Protein AF-0000000074523834 (afdb_homodimer)

Sequence (384 aa):
MFIRIFSGLKLVELFLKDETKKVFATCRNPENATKLNELLEKYPSRLDIDMIDVSKEETIKNYVEKRRDSVKFKVLINNAGTYSLDRFENLQNATKEGMLSVYETNCIGPMLMMQHLYNNQCFENDAIIANISSGMASINRTNRPRKRVSYCTSKAALNMLTKMISIELEGVYCFCIHPGWYYSVILILFNSMFIRIFSGLKLVELFLKDETKKVFATCRNPENATKLNELLEKYPSRLDIDMIDVSKEETIKNYVEKRRDSVKFKVLINNAGTYSLDRFENLQNATKEGMLSVYETNCIGPMLMMQHLYNNQCFENDAIIANISSGMASINRTNRPRKRVSYCTSKAALNMLTKMISIELEGVYCFCIHPGWYYSVILILFNS

pLDDT: mean 79.23, std 18.5, range [31.27, 96.12]

InterPro domains:
  IPR002347 Short-chain dehydrogenase/reductase SDR [PF00106] (8-181)
  IPR002347 Short-chain dehydrogenase/reductase SDR [PR00080] (71-82)
  IPR002347 Short-chain dehydrogenase/reductase SDR [PR00080] (127-135)
  IPR002347 Short-chain dehydrogenase/reductase SDR [PR00080] (151-170)
  IPR020904 Short-chain dehydrogenase/reductase, conserved site [PS00061] (138-166)
  IPR036291 NAD(P)-binding domain superfamily [SSF51735] (8-181)
  IPR051468 Fungal Secondary Metabolite SDRs [PTHR43544] (8-181)

Organism: Naegleria gruberi (NCBI:txid5762)

Secondary structure (DSSP, 8-state):
-B-B-SS-HHHHHHHHTSTT--EEEEES-GGG-HHHHHHHHHSTTTEEEEE--TT-HHHHHHHHHHHTTT--EEEEEE------S-TT--TTT--HHHHHHHHIIIIIHHHHHHHHHHHTT-EEEEEEEEEE---TTTTSS-S-----HHHHHHHHHHHHHHHHHHHH-TTEEEEEE-GGGHHHHHHHHHH-/-B-B-SS-HHHHHHHHTSTT--EEEEES-GGG-HHHHHHHHHSTTTEEEEE--TT-HHHHHHHHHHHTTT--EEEEEE------S-TT--TTT--HHHHHHHHIIIIIHHHHHHHHHHHTT-EEEEEEEEEE---TTTTSS-S-----HHHHHHHHHHHHHHHHHHHH-TTEEEEEE-GGGHHHHHHHHHH-

Structure (mmCIF, N/CA/C/O backbone):
data_AF-0000000074523834-model_v1
#
loop_
_entity.id
_entity.type
_entity.pdbx_description
1 polymer 'Predicted protein'
#
loop_
_atom_site.group_PDB
_atom_site.id
_atom_site.type_symbol
_atom_site.label_atom_id
_atom_site.label_alt_id
_atom_site.label_comp_id
_atom_site.label_asym_id
_atom_site.label_entity_id
_atom_site.label_seq_id
_atom_site.pdbx_PDB_ins_code
_atom_site.Cartn_x
_atom_site.Cartn_y
_atom_site.Cartn_z
_atom_site.occupancy
_atom_site.B_iso_or_equiv
_atom_site.auth_seq_id
_atom_site.auth_comp_id
_atom_site.auth_asym_id
_atom_site.auth_atom_id
_atom_site.pdbx_PDB_model_num
ATOM 1 N N . MET A 1 1 ? 0.202 25.188 15.086 1 39.22 1 MET A N 1
ATOM 2 C CA . MET A 1 1 ? -0.234 23.797 14.992 1 39.22 1 MET A CA 1
ATOM 3 C C . MET A 1 1 ? -0.935 23.531 13.664 1 39.22 1 MET A C 1
ATOM 5 O O . MET A 1 1 ? -1.738 24.359 13.203 1 39.22 1 MET A O 1
ATOM 9 N N . PHE A 1 2 ? -0.273 22.859 12.609 1 45.31 2 PHE A N 1
ATOM 10 C CA . PHE A 1 2 ? -0.891 22.594 11.32 1 45.31 2 PHE A CA 1
ATOM 11 C C . PHE A 1 2 ? -1.694 21.297 11.359 1 45.31 2 PHE A C 1
ATOM 13 O O . PHE A 1 2 ? -1.222 20.281 11.883 1 45.31 2 PHE A O 1
ATOM 20 N N . ILE A 1 3 ? -3.094 21.422 11.414 1 47.97 3 ILE A N 1
ATOM 21 C CA . ILE A 1 3 ? -3.939 20.234 11.32 1 47.97 3 ILE A CA 1
ATOM 22 C C . ILE A 1 3 ? -4.438 20.062 9.891 1 47.97 3 ILE A C 1
ATOM 24 O O . ILE A 1 3 ? -4.941 21 9.281 1 47.97 3 ILE A O 1
ATOM 28 N N . ARG A 1 4 ? -3.855 19.172 9.047 1 46 4 ARG A N 1
ATOM 29 C CA . ARG A 1 4 ? -4.496 18.812 7.785 1 46 4 ARG A CA 1
ATOM 30 C C . ARG A 1 4 ? -5.734 17.953 8.016 1 46 4 ARG A C 1
ATOM 32 O O . ARG A 1 4 ? -5.645 16.875 8.586 1 46 4 ARG A O 1
ATOM 39 N N . ILE A 1 5 ? -7.062 18.5 8.094 1 46.56 5 ILE A N 1
ATOM 40 C CA . ILE A 1 5 ? -8.219 17.688 8.438 1 46.56 5 ILE A CA 1
ATOM 41 C C . ILE A 1 5 ? -9.094 17.469 7.207 1 46.56 5 ILE A C 1
ATOM 43 O O . ILE A 1 5 ? -9.531 18.438 6.578 1 46.56 5 ILE A O 1
ATOM 47 N N . PHE A 1 6 ? -9 16.438 6.41 1 47.09 6 PHE A N 1
ATOM 48 C CA . PHE A 1 6 ? -10.102 16.219 5.484 1 47.09 6 PHE A CA 1
ATOM 49 C C . PHE A 1 6 ? -11.438 16.219 6.223 1 47.09 6 PHE A C 1
ATOM 51 O O . PHE A 1 6 ? -12.375 16.906 5.82 1 47.09 6 PHE A O 1
ATOM 58 N N . SER A 1 7 ? -11.812 15.195 7.074 1 50.97 7 SER A N 1
ATOM 59 C CA . SER A 1 7 ? -13.094 15.031 7.754 1 50.97 7 SER A CA 1
ATOM 60 C C . SER A 1 7 ? -12.977 15.359 9.242 1 50.97 7 SER A C 1
ATOM 62 O O . SER A 1 7 ? -13.781 14.906 10.047 1 50.97 7 SER A O 1
ATOM 64 N N . GLY A 1 8 ? -12.234 16.328 9.469 1 64.94 8 GLY A N 1
ATOM 65 C CA . GLY A 1 8 ? -11.859 16.469 10.867 1 64.94 8 GLY A CA 1
ATOM 66 C C . GLY A 1 8 ? -12.438 17.703 11.523 1 64.94 8 GLY A C 1
ATOM 67 O O . GLY A 1 8 ? -11.781 18.328 12.367 1 64.94 8 GLY A O 1
ATOM 68 N N . LEU A 1 9 ? -13.711 18 11.148 1 73.31 9 LEU A N 1
ATOM 69 C CA . LEU A 1 9 ? -14.328 19.203 11.695 1 73.31 9 LEU A CA 1
ATOM 70 C C . LEU A 1 9 ? -14.266 19.203 13.219 1 73.31 9 LEU A C 1
ATOM 72 O O . LEU A 1 9 ? -13.961 20.234 13.828 1 73.31 9 LEU A O 1
ATOM 76 N N . LYS A 1 10 ? -14.469 18.078 13.75 1 73.88 10 LYS A N 1
ATOM 77 C CA . LYS A 1 10 ? -14.484 17.969 15.203 1 73.88 10 LYS A CA 1
ATOM 78 C C . LYS A 1 10 ? -13.102 18.266 15.789 1 73.88 10 LYS A C 1
ATOM 80 O O . LYS A 1 10 ? -12.992 18.906 16.844 1 73.88 10 LYS A O 1
ATOM 85 N N . LEU A 1 11 ? -12.148 17.938 15.148 1 76.69 11 LEU A N 1
ATOM 86 C CA . LEU A 1 11 ? -10.797 18.188 15.625 1 76.69 11 LEU A CA 1
ATOM 87 C C . LEU A 1 11 ? -10.461 19.672 15.531 1 76.69 11 LEU A C 1
ATOM 89 O O . LEU A 1 11 ? -9.82 20.219 16.438 1 76.69 11 LEU A O 1
ATOM 93 N N . VAL A 1 12 ? -10.938 20.25 14.477 1 83.88 12 VAL A N 1
ATOM 94 C CA . VAL A 1 12 ? -10.688 21.672 14.297 1 83.88 12 VAL A CA 1
ATOM 95 C C . VAL A 1 12 ? -11.328 22.469 15.438 1 83.88 12 VAL A C 1
ATOM 97 O O . VAL A 1 12 ? -10.688 23.328 16.047 1 83.88 12 VAL A O 1
ATOM 100 N N . GLU A 1 13 ? -12.539 22.031 15.68 1 82.44 13 GLU A N 1
ATOM 101 C CA . GLU A 1 13 ? -13.266 22.703 16.75 1 82.44 13 GLU A CA 1
ATOM 102 C C . GLU A 1 13 ? -12.562 22.531 18.094 1 82.44 13 GLU A C 1
ATOM 104 O O . GLU A 1 13 ? -12.453 23.484 18.859 1 82.44 13 GLU A O 1
ATOM 109 N N . LEU A 1 14 ? -12.148 21.438 18.312 1 78.06 14 LEU A N 1
ATOM 110 C CA . LEU A 1 14 ? -11.5 21.109 19.578 1 78.06 14 LEU A CA 1
ATOM 111 C C . LEU A 1 14 ? -10.219 21.922 19.766 1 78.06 14 LEU A C 1
ATOM 113 O O . LEU A 1 14 ? -9.961 22.453 20.844 1 78.06 14 LEU A O 1
ATOM 117 N N . PHE A 1 15 ? -9.469 22.078 18.766 1 81.75 15 PHE A N 1
ATOM 118 C CA . PHE A 1 15 ? -8.203 22.797 18.859 1 81.75 15 PHE A CA 1
ATOM 119 C C . PHE A 1 15 ? -8.438 24.297 19 1 81.75 15 PHE A C 1
ATOM 121 O O . PHE A 1 15 ? -7.668 24.984 19.672 1 81.75 15 PHE A O 1
ATOM 128 N N . LEU A 1 16 ? -9.477 24.719 18.422 1 86.88 16 LEU A N 1
ATOM 129 C CA . LEU A 1 16 ? -9.742 26.156 18.438 1 86.88 16 LEU A CA 1
ATOM 130 C C . LEU A 1 16 ? -10.266 26.578 19.812 1 86.88 16 LEU A C 1
ATOM 132 O O . LEU A 1 16 ? -10.289 27.781 20.125 1 86.88 16 LEU A O 1
ATOM 136 N N . LYS A 1 17 ? -10.672 25.609 20.562 1 82.94 17 LYS A N 1
ATOM 137 C CA . LYS A 1 17 ? -11.086 25.938 21.938 1 82.94 17 LYS A CA 1
ATOM 138 C C . LYS A 1 17 ? -9.914 26.453 22.75 1 82.94 17 LYS A C 1
ATOM 140 O O . LYS A 1 17 ? -10.102 27.219 23.703 1 82.94 17 LYS A O 1
ATOM 145 N N . ASP A 1 18 ? -8.758 26.078 22.406 1 80.38 18 ASP A N 1
ATOM 146 C CA . ASP A 1 18 ? -7.539 26.609 23.016 1 80.38 18 ASP A CA 1
ATOM 147 C C . ASP A 1 18 ? -7.082 27.891 22.328 1 80.38 18 ASP A C 1
ATOM 149 O O . ASP A 1 18 ? -6.672 27.859 21.156 1 80.38 18 ASP A O 1
ATOM 153 N N . GLU A 1 19 ? -7.035 28.969 23.047 1 86.19 19 GLU A N 1
ATOM 154 C CA . GLU A 1 19 ? -6.82 30.297 22.484 1 86.19 19 GLU A CA 1
ATOM 155 C C . GLU A 1 19 ? -5.375 30.469 22.016 1 86.19 19 GLU A C 1
ATOM 157 O O . GLU A 1 19 ? -5.062 31.406 21.281 1 86.19 19 GLU A O 1
ATOM 162 N N . THR A 1 20 ? -4.543 29.609 22.438 1 84.69 20 THR A N 1
ATOM 163 C CA . THR A 1 20 ? -3.137 29.75 22.078 1 84.69 20 THR A CA 1
ATOM 164 C C . THR A 1 20 ? -2.832 29.031 20.766 1 84.69 20 THR A C 1
ATOM 166 O O . THR A 1 20 ? -1.719 29.125 20.25 1 84.69 20 THR A O 1
ATOM 169 N N . LYS A 1 21 ? -3.855 28.438 20.219 1 82.69 21 LYS A N 1
ATOM 170 C CA . LYS A 1 21 ? -3.604 27.594 19.047 1 82.69 21 LYS A CA 1
ATOM 171 C C . LYS A 1 21 ? -4.133 28.25 17.766 1 82.69 21 LYS A C 1
ATOM 173 O O . LYS A 1 21 ? -5.191 28.891 17.781 1 82.69 21 LYS A O 1
ATOM 178 N N . LYS A 1 22 ? -3.338 28.094 16.734 1 88.06 22 LYS A N 1
ATOM 179 C CA . LYS A 1 22 ? -3.777 28.422 15.391 1 88.06 22 LYS A CA 1
ATOM 180 C C . LYS A 1 22 ? -3.912 27.156 14.531 1 88.06 22 LYS A C 1
ATOM 182 O O . LYS A 1 22 ? -3.047 26.281 14.562 1 88.06 22 LYS A O 1
ATOM 187 N N . VAL A 1 23 ? -5.023 27.062 13.797 1 89.38 23 VAL A N 1
ATOM 188 C CA . VAL A 1 23 ? -5.316 25.844 13.039 1 89.38 23 VAL A CA 1
ATOM 189 C C . VAL A 1 23 ? -5.262 26.156 11.539 1 89.38 23 VAL A C 1
ATOM 191 O O . VAL A 1 23 ? -5.836 27.141 11.078 1 89.38 23 VAL A O 1
ATOM 194 N N . PHE A 1 24 ? -4.445 25.375 10.891 1 89.75 24 PHE A N 1
ATOM 195 C CA . PHE A 1 24 ? -4.426 25.375 9.438 1 89.75 24 PHE A CA 1
ATOM 196 C C . PHE A 1 24 ? -5.121 24.141 8.875 1 89.75 24 PHE A C 1
ATOM 198 O O . PHE A 1 24 ? -4.551 23.062 8.867 1 89.75 24 PHE A O 1
ATOM 205 N N . ALA A 1 25 ? -6.352 24.344 8.367 1 88.25 25 ALA A N 1
ATOM 206 C CA . ALA A 1 25 ? -7.148 23.234 7.84 1 88.25 25 ALA A CA 1
ATOM 207 C C . ALA A 1 25 ? -7.062 23.188 6.316 1 88.25 25 ALA A C 1
ATOM 209 O O . ALA A 1 25 ? -6.973 24.219 5.652 1 88.25 25 ALA A O 1
ATOM 210 N N . THR A 1 26 ? -7.055 21.953 5.812 1 88.06 26 THR A N 1
ATOM 211 C CA . THR A 1 26 ? -7.051 21.781 4.367 1 88.06 26 THR A CA 1
ATOM 212 C C . THR A 1 26 ? -8.164 20.828 3.936 1 88.06 26 THR A C 1
ATOM 214 O O . THR A 1 26 ? -8.523 19.906 4.68 1 88.06 26 THR A O 1
ATOM 217 N N . CYS A 1 27 ? -8.766 21.109 2.799 1 84.56 27 CYS A N 1
ATOM 218 C CA . CYS A 1 27 ? -9.75 20.219 2.197 1 84.56 27 CYS A CA 1
ATOM 219 C C . CYS A 1 27 ? -9.789 20.391 0.683 1 84.56 27 CYS A C 1
ATOM 221 O O . CYS A 1 27 ? -9.219 21.344 0.148 1 84.56 27 CYS A O 1
ATOM 223 N N . ARG A 1 28 ? -10.422 19.484 0.101 1 83.44 28 ARG A N 1
ATOM 224 C CA . ARG A 1 28 ? -10.438 19.469 -1.358 1 83.44 28 ARG A CA 1
ATOM 225 C C . ARG A 1 28 ? -11.328 20.578 -1.909 1 83.44 28 ARG A C 1
ATOM 227 O O . ARG A 1 28 ? -11.055 21.125 -2.982 1 83.44 28 ARG A O 1
ATOM 234 N N . ASN A 1 29 ? -12.391 20.781 -1.149 1 85 29 ASN A N 1
ATOM 235 C CA . ASN A 1 29 ? -13.352 21.781 -1.597 1 85 29 ASN A CA 1
ATOM 236 C C . ASN A 1 29 ? -13.75 22.719 -0.465 1 85 29 ASN A C 1
ATOM 238 O O . ASN A 1 29 ? -14.828 22.594 0.113 1 85 29 ASN A O 1
ATOM 242 N N . PRO A 1 30 ? -12.93 23.719 -0.336 1 87.06 30 PRO A N 1
ATOM 243 C CA . PRO A 1 30 ? -13.211 24.656 0.764 1 87.06 30 PRO A CA 1
ATOM 244 C C . PRO A 1 30 ? -14.539 25.391 0.586 1 87.06 30 PRO A C 1
ATOM 246 O O . PRO A 1 30 ? -15.234 25.656 1.568 1 87.06 30 PRO A O 1
ATOM 249 N N . GLU A 1 31 ? -14.859 25.625 -0.602 1 87.75 31 GLU A N 1
ATOM 250 C CA . GLU A 1 31 ? -16.078 26.391 -0.869 1 87.75 31 GLU A CA 1
ATOM 251 C C . GLU A 1 31 ? -17.312 25.641 -0.398 1 87.75 31 GLU A C 1
ATOM 253 O O . GLU A 1 31 ? -18.312 26.25 -0.004 1 87.75 31 GLU A O 1
ATOM 258 N N . ASN A 1 32 ? -17.234 24.297 -0.399 1 85.12 32 ASN A N 1
ATOM 259 C CA . ASN A 1 32 ? -18.375 23.484 -0.03 1 85.12 32 ASN A CA 1
ATOM 260 C C . ASN A 1 32 ? -18.297 23.016 1.423 1 85.12 32 ASN A C 1
ATOM 262 O O . ASN A 1 32 ? -19.172 22.312 1.904 1 85.12 32 ASN A O 1
ATOM 266 N N . ALA A 1 33 ? -17.312 23.469 2.074 1 86 33 ALA A N 1
ATOM 267 C CA . ALA A 1 33 ? -17.141 23.062 3.469 1 86 33 ALA A CA 1
ATOM 268 C C . ALA A 1 33 ? -17.844 24.047 4.406 1 86 33 ALA A C 1
ATOM 270 O O . ALA A 1 33 ? -17.203 24.781 5.16 1 86 33 ALA A O 1
ATOM 271 N N . THR A 1 34 ? -19.109 23.953 4.461 1 87.56 34 THR A N 1
ATOM 272 C CA . THR A 1 34 ? -19.969 24.922 5.133 1 87.56 34 THR A CA 1
ATOM 273 C C . THR A 1 34 ? -19.594 25.031 6.609 1 87.56 34 THR A C 1
ATOM 275 O O . THR A 1 34 ? -19.391 26.141 7.121 1 87.56 34 THR A O 1
ATOM 278 N N . LYS A 1 35 ? -19.453 23.922 7.289 1 87.19 35 LYS A N 1
ATOM 279 C CA . LYS A 1 35 ? -19.172 23.922 8.719 1 87.19 35 LYS A CA 1
ATOM 280 C C . LYS A 1 35 ? -17.797 24.5 9.008 1 87.19 35 LYS A C 1
ATOM 282 O O . LYS A 1 35 ? -17.594 25.203 10 1 87.19 35 LYS A O 1
ATOM 287 N N . LEU A 1 36 ? -16.922 24.266 8.172 1 88.31 36 LEU A N 1
ATOM 288 C CA . LEU A 1 36 ? -15.586 24.812 8.312 1 88.31 36 LEU A CA 1
ATOM 289 C C . LEU A 1 36 ? -15.594 26.328 8.094 1 88.31 36 LEU A C 1
ATOM 291 O O . LEU A 1 36 ? -14.914 27.062 8.805 1 88.31 36 LEU A O 1
ATOM 295 N N . ASN A 1 37 ? -16.344 26.719 7.203 1 91.5 37 ASN A N 1
ATOM 296 C CA . ASN A 1 37 ? -16.438 28.156 6.922 1 91.5 37 ASN A CA 1
ATOM 297 C C . ASN A 1 37 ? -17.109 28.906 8.062 1 91.5 37 ASN A C 1
ATOM 299 O O . ASN A 1 37 ? -16.75 30.047 8.359 1 91.5 37 ASN A O 1
ATOM 303 N N . GLU A 1 38 ? -18.016 28.234 8.641 1 92.81 38 GLU A N 1
ATOM 304 C CA . GLU A 1 38 ? -18.625 28.828 9.828 1 92.81 38 GLU A CA 1
ATOM 305 C C . GLU A 1 38 ? -17.609 29.016 10.938 1 92.81 38 GLU A C 1
ATOM 307 O O . GLU A 1 38 ? -17.594 30.062 11.609 1 92.81 38 GLU A O 1
ATOM 312 N N . LEU A 1 39 ? -16.797 28.047 11.117 1 91.31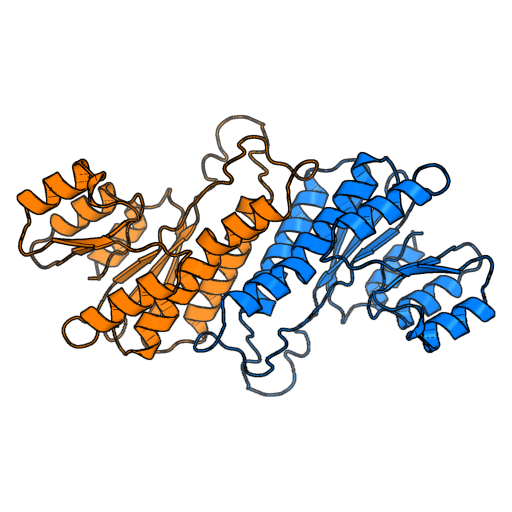 39 LEU A N 1
ATOM 313 C CA . LEU A 1 39 ? -15.734 28.156 12.109 1 91.31 39 LEU A CA 1
ATOM 314 C C . LEU A 1 39 ? -14.758 29.281 11.75 1 91.31 39 LEU A C 1
ATOM 316 O O . LEU A 1 39 ? -14.258 29.984 12.625 1 91.31 39 LEU A O 1
ATOM 320 N N . LEU A 1 40 ? -14.531 29.453 10.492 1 92.19 40 LEU A N 1
ATOM 321 C CA . LEU A 1 40 ? -13.633 30.5 10.031 1 92.19 40 LEU A CA 1
ATOM 322 C C . LEU A 1 40 ? -14.18 31.875 10.383 1 92.19 40 LEU A C 1
ATOM 324 O O . LEU A 1 40 ? -13.422 32.781 10.75 1 92.19 40 LEU A O 1
ATOM 328 N N . GLU A 1 41 ? -15.453 32.031 10.273 1 95 41 GLU A N 1
ATOM 329 C CA . GLU A 1 41 ? -16.078 33.312 10.648 1 95 41 GLU A CA 1
ATOM 330 C C . GLU A 1 41 ? -15.93 33.562 12.141 1 95 41 GLU A C 1
ATOM 332 O O . GLU A 1 41 ? -15.742 34.719 12.555 1 95 41 GLU A O 1
ATOM 337 N N . LYS A 1 42 ? -15.977 32.531 12.891 1 94 42 LYS A N 1
ATOM 338 C CA . LYS A 1 42 ? -15.891 32.625 14.344 1 94 42 LYS A CA 1
ATOM 339 C C . LYS A 1 42 ? -14.453 32.875 14.789 1 94 42 LYS A C 1
ATOM 341 O O . LYS A 1 42 ? -14.211 33.562 15.781 1 94 42 LYS A O 1
ATOM 346 N N . TYR A 1 43 ? -13.508 32.25 14.078 1 93.19 43 TYR A N 1
ATOM 347 C CA . TYR A 1 43 ? -12.102 32.312 14.453 1 93.19 43 TYR A CA 1
ATOM 348 C C . TYR A 1 43 ? -11.25 32.781 13.273 1 93.19 43 TYR A C 1
ATOM 350 O O . TYR A 1 43 ? -10.289 32.094 12.891 1 93.19 43 TYR A O 1
ATOM 358 N N . PRO A 1 44 ? -11.438 33.969 12.742 1 93.31 44 PRO A N 1
ATOM 359 C CA . PRO A 1 44 ? -10.797 34.375 11.492 1 93.31 44 PRO A CA 1
ATOM 360 C C . PRO A 1 44 ? -9.281 34.531 11.625 1 93.31 44 PRO A C 1
ATOM 362 O O . PRO A 1 44 ? -8.555 34.375 10.648 1 93.31 44 PRO A O 1
ATOM 365 N N . SER A 1 45 ? -8.766 34.812 12.797 1 92.56 45 SER A N 1
ATOM 366 C CA . SER A 1 45 ? -7.336 35.031 12.977 1 92.56 45 SER A CA 1
ATOM 367 C C . SER A 1 45 ? -6.625 33.75 13.359 1 92.56 45 SER A C 1
ATOM 369 O O . SER A 1 45 ? -5.395 33.656 13.32 1 92.56 45 SER A O 1
ATOM 371 N N . ARG A 1 46 ? -7.406 32.656 13.68 1 92 46 ARG A N 1
ATOM 372 C CA . ARG A 1 46 ? -6.77 31.484 14.234 1 92 46 ARG A CA 1
ATOM 373 C C . ARG A 1 46 ? -7.059 30.25 13.375 1 92 46 ARG A C 1
ATOM 375 O O . ARG A 1 46 ? -6.551 29.172 13.641 1 92 46 ARG A O 1
ATOM 382 N N . LEU A 1 47 ? -7.859 30.422 12.359 1 91.75 47 LEU A N 1
ATOM 383 C CA . LEU A 1 47 ? -8.164 29.328 11.438 1 91.75 47 LEU A CA 1
ATOM 384 C C . LEU A 1 47 ? -7.867 29.75 10 1 91.75 47 LEU A C 1
ATOM 386 O O . LEU A 1 47 ? -8.281 30.828 9.562 1 91.75 47 LEU A O 1
ATOM 390 N N . ASP A 1 48 ? -7.055 28.984 9.367 1 90.69 48 ASP A N 1
ATOM 391 C CA . ASP A 1 48 ? -6.832 29.094 7.934 1 90.69 48 ASP A CA 1
ATOM 392 C C . ASP A 1 48 ? -7.34 27.859 7.199 1 90.69 48 ASP A C 1
ATOM 394 O O . ASP A 1 48 ? -7.176 26.734 7.676 1 90.69 48 ASP A O 1
ATOM 398 N N . ILE A 1 49 ? -8.023 28.109 6.043 1 90.25 49 ILE A N 1
ATOM 399 C CA . ILE A 1 49 ? -8.516 27 5.23 1 90.25 49 ILE A CA 1
ATOM 400 C C . ILE A 1 49 ? -7.895 27.078 3.836 1 90.25 49 ILE A C 1
ATOM 402 O O . ILE A 1 49 ? -8 28.094 3.152 1 90.25 49 ILE A O 1
ATOM 406 N N . ASP A 1 50 ? -7.191 26.031 3.506 1 89.88 50 ASP A N 1
ATOM 407 C CA . ASP A 1 50 ? -6.566 25.969 2.186 1 89.88 50 ASP A CA 1
ATOM 408 C C . ASP A 1 50 ? -7.059 24.766 1.401 1 89.88 50 ASP A C 1
ATOM 410 O O . ASP A 1 50 ? -7.473 23.75 1.99 1 89.88 50 ASP A O 1
ATOM 414 N N . MET A 1 51 ? -7.027 24.875 0.108 1 89.25 51 MET A N 1
ATOM 415 C CA . MET A 1 51 ? -7.375 23.766 -0.767 1 89.25 51 MET A CA 1
ATOM 416 C C . MET A 1 51 ? -6.172 22.859 -0.996 1 89.25 51 MET A C 1
ATOM 418 O O . MET A 1 51 ? -5.137 23.297 -1.497 1 89.25 51 MET A O 1
ATOM 422 N N . ILE A 1 52 ? -6.266 21.656 -0.575 1 88 52 ILE A N 1
ATOM 423 C CA . ILE A 1 52 ? -5.262 20.641 -0.866 1 88 52 ILE A CA 1
ATOM 424 C C . ILE A 1 52 ? -5.945 19.328 -1.28 1 88 52 ILE A C 1
ATOM 426 O O . ILE A 1 52 ? -6.887 18.891 -0.622 1 88 52 ILE A O 1
ATOM 430 N N . ASP A 1 53 ? -5.57 18.875 -2.395 1 85.62 53 ASP A N 1
ATOM 431 C CA . ASP A 1 53 ? -5.844 17.5 -2.775 1 85.62 53 ASP A CA 1
ATOM 432 C C . ASP A 1 53 ? -4.602 16.625 -2.602 1 85.62 53 ASP A C 1
ATOM 434 O O . ASP A 1 53 ? -3.672 16.688 -3.406 1 85.62 53 ASP A O 1
ATOM 438 N N . VAL A 1 54 ? -4.602 15.766 -1.601 1 83.38 54 VAL A N 1
ATOM 439 C CA . VAL A 1 54 ? -3.404 15.039 -1.191 1 83.38 54 VAL A CA 1
ATOM 440 C C . VAL A 1 54 ? -2.984 14.07 -2.295 1 83.38 54 VAL A C 1
ATOM 442 O O . VAL A 1 54 ? -1.858 13.57 -2.293 1 83.38 54 VAL A O 1
ATOM 445 N N . SER A 1 55 ? -3.896 13.781 -3.217 1 82 55 SER A N 1
ATOM 446 C CA . SER A 1 55 ? -3.537 12.93 -4.344 1 82 55 SER A CA 1
ATOM 447 C C . SER A 1 55 ? -2.824 13.719 -5.434 1 82 55 SER A C 1
ATOM 449 O O . SER A 1 55 ? -2.277 13.141 -6.375 1 82 55 SER A O 1
ATOM 451 N N . LYS A 1 56 ? -2.869 15.023 -5.297 1 90.19 56 LYS A N 1
ATOM 452 C CA . LYS A 1 56 ? -2.188 15.906 -6.238 1 90.19 56 LYS A CA 1
ATOM 453 C C . LYS A 1 56 ? -1.018 16.625 -5.574 1 90.19 56 LYS A C 1
ATOM 455 O O . LYS A 1 56 ? -1.199 17.672 -4.953 1 90.19 56 LYS A O 1
ATOM 460 N N . GLU A 1 57 ? 0.1 16.219 -5.863 1 93.25 57 GLU A N 1
ATOM 461 C CA . GLU A 1 57 ? 1.31 16.688 -5.199 1 93.25 57 GLU A CA 1
ATOM 462 C C . GLU A 1 57 ? 1.494 18.188 -5.391 1 93.25 57 GLU A C 1
ATOM 464 O O . GLU A 1 57 ? 1.999 18.875 -4.5 1 93.25 57 GLU A O 1
ATOM 469 N N . GLU A 1 58 ? 1.064 18.641 -6.531 1 95.25 58 GLU A N 1
ATOM 470 C CA . GLU A 1 58 ? 1.237 20.062 -6.84 1 95.25 58 GLU A CA 1
ATOM 471 C C . GLU A 1 58 ? 0.511 20.938 -5.824 1 95.25 58 GLU A C 1
ATOM 473 O O . GLU A 1 58 ? 0.995 22.016 -5.465 1 95.25 58 GLU A O 1
ATOM 478 N N . THR A 1 59 ? -0.627 20.5 -5.363 1 92.62 59 THR A N 1
ATOM 479 C CA . THR A 1 59 ? -1.376 21.281 -4.387 1 92.62 59 THR A CA 1
ATOM 480 C C . THR A 1 59 ? -0.639 21.328 -3.053 1 92.62 59 THR A C 1
ATOM 482 O O . THR A 1 59 ? -0.675 22.344 -2.355 1 92.62 59 THR A O 1
ATOM 485 N N . ILE A 1 60 ? 0.108 20.312 -2.75 1 91.88 60 ILE A N 1
ATOM 486 C CA . ILE A 1 60 ? 0.908 20.266 -1.53 1 91.88 60 ILE A CA 1
ATOM 487 C C . ILE A 1 60 ? 2.104 21.203 -1.66 1 91.88 60 ILE A C 1
ATOM 489 O O . ILE A 1 60 ? 2.383 21.984 -0.753 1 91.88 60 ILE A O 1
ATOM 493 N N . LYS A 1 61 ? 2.701 21.156 -2.789 1 94.75 61 LYS A N 1
ATOM 494 C CA . LYS A 1 61 ? 3.859 22.016 -3.039 1 94.75 61 LYS A CA 1
ATOM 495 C C . LYS A 1 61 ? 3.484 23.484 -2.943 1 94.75 61 LYS A C 1
ATOM 497 O O . LYS A 1 61 ? 4.188 24.266 -2.305 1 94.75 61 LYS A O 1
ATOM 502 N N . ASN A 1 62 ? 2.445 23.797 -3.572 1 94.31 62 ASN A N 1
ATOM 503 C CA . ASN A 1 62 ? 1.973 25.172 -3.541 1 94.31 62 ASN A CA 1
ATOM 504 C C . ASN A 1 62 ? 1.663 25.641 -2.117 1 94.31 62 ASN A C 1
ATOM 506 O O . ASN A 1 62 ? 1.983 26.766 -1.739 1 94.31 62 ASN A O 1
ATOM 510 N N . TYR A 1 63 ? 1.062 24.766 -1.404 1 91 63 TYR A N 1
ATOM 511 C CA . TYR A 1 63 ? 0.721 25.062 -0.019 1 91 63 TYR A CA 1
ATOM 512 C C . TYR A 1 63 ? 1.974 25.328 0.808 1 91 63 TYR A C 1
ATOM 514 O O . TYR A 1 63 ? 2.041 26.297 1.551 1 91 63 TYR A O 1
ATOM 522 N N . VAL A 1 64 ? 2.998 24.531 0.676 1 92.25 64 VAL A N 1
ATOM 523 C CA . VAL A 1 64 ? 4.238 24.641 1.438 1 92.25 64 VAL A CA 1
ATOM 524 C C . VAL A 1 64 ? 4.992 25.906 1.031 1 92.25 64 VAL A C 1
ATOM 526 O O . VAL A 1 64 ? 5.527 26.609 1.885 1 92.25 64 VAL A O 1
ATOM 529 N N . GLU A 1 65 ? 4.949 26.141 -0.203 1 92.31 65 GLU A N 1
ATOM 530 C CA . GLU A 1 65 ? 5.633 27.328 -0.696 1 92.31 65 GLU A CA 1
ATOM 531 C C . GLU A 1 65 ? 5.035 28.609 -0.097 1 92.31 65 GLU A C 1
ATOM 533 O O . GLU A 1 65 ? 5.762 29.547 0.227 1 92.31 65 GLU A O 1
ATOM 538 N N . LYS A 1 66 ? 3.809 28.578 0.032 1 89.44 66 LYS A N 1
ATOM 539 C CA . LYS A 1 66 ? 3.094 29.734 0.566 1 89.44 66 LYS A CA 1
ATOM 540 C C . LYS A 1 66 ? 3.393 29.922 2.051 1 89.44 66 LYS A C 1
ATOM 542 O O . LYS A 1 66 ? 3.322 31.047 2.562 1 89.44 66 LYS A O 1
ATOM 547 N N . ARG A 1 67 ? 3.791 28.859 2.725 1 86.56 67 ARG A N 1
ATOM 548 C CA . ARG A 1 67 ? 3.797 28.938 4.184 1 86.56 67 ARG A CA 1
ATOM 549 C C . ARG A 1 67 ? 5.207 28.75 4.734 1 86.56 67 ARG A C 1
ATOM 551 O O . ARG A 1 67 ? 5.477 29.078 5.891 1 86.56 67 ARG A O 1
ATOM 558 N N . ARG A 1 68 ? 6.129 28.281 4.02 1 84.56 68 ARG A N 1
ATOM 559 C CA . ARG A 1 68 ? 7.422 27.812 4.508 1 84.56 68 ARG A CA 1
ATOM 560 C C . ARG A 1 68 ? 8.172 28.922 5.234 1 84.56 68 ARG A C 1
ATOM 562 O O . ARG A 1 68 ? 8.953 28.641 6.152 1 84.56 68 ARG A O 1
ATOM 569 N N . ASP A 1 69 ? 7.898 30.156 4.949 1 86.19 69 ASP A N 1
ATOM 570 C CA . ASP A 1 69 ? 8.68 31.234 5.539 1 86.19 69 ASP A CA 1
ATOM 571 C C . ASP A 1 69 ? 7.934 31.875 6.711 1 86.19 69 ASP A C 1
ATOM 573 O O . ASP A 1 69 ? 8.492 32.688 7.441 1 86.19 69 ASP A O 1
ATOM 577 N N . SER A 1 70 ? 6.75 31.484 6.941 1 84.69 70 SER A N 1
ATOM 578 C CA . SER A 1 70 ? 5.969 32.25 7.906 1 84.69 70 SER A CA 1
ATOM 579 C C . SER A 1 70 ? 5.477 31.359 9.047 1 84.69 70 SER A C 1
ATOM 581 O O . SER A 1 70 ? 5.16 31.844 10.133 1 84.69 70 SER A O 1
ATOM 583 N N . VAL A 1 71 ? 5.406 30.062 8.766 1 83.88 71 VAL A N 1
ATOM 584 C CA . VAL A 1 71 ? 4.754 29.219 9.758 1 83.88 71 VAL A CA 1
ATOM 585 C C . VAL A 1 71 ? 5.586 27.953 9.992 1 83.88 71 VAL A C 1
ATOM 587 O O . VAL A 1 71 ? 6.121 27.375 9.047 1 83.88 71 VAL A O 1
ATOM 590 N N . LYS A 1 72 ? 5.723 27.672 11.312 1 89.88 72 LYS A N 1
ATOM 591 C CA . LYS A 1 72 ? 6.234 26.359 11.719 1 89.88 72 LYS A CA 1
ATOM 592 C C . LYS A 1 72 ? 5.164 25.547 12.445 1 89.88 72 LYS A C 1
ATOM 594 O O . LYS A 1 72 ? 4.512 26.062 13.359 1 89.88 72 LYS A O 1
ATOM 599 N N . PHE A 1 73 ? 5.059 24.344 12.023 1 90.12 73 PHE A N 1
ATOM 600 C CA . PHE A 1 73 ? 3.969 23.516 12.555 1 90.12 73 PHE A CA 1
ATOM 601 C C . PHE A 1 73 ? 4.449 22.672 13.727 1 90.12 73 PHE A C 1
ATOM 603 O O . PHE A 1 73 ? 5.527 22.078 13.664 1 90.12 73 PHE A O 1
ATOM 610 N N . LYS A 1 74 ? 3.635 22.625 14.711 1 86.5 74 LYS A N 1
ATOM 611 C CA . LYS A 1 74 ? 3.918 21.766 15.859 1 86.5 74 LYS A CA 1
ATOM 612 C C . LYS A 1 74 ? 3.25 20.406 15.703 1 86.5 74 LYS A C 1
ATOM 614 O O . LYS A 1 74 ? 3.762 19.406 16.188 1 86.5 74 LYS A O 1
ATOM 619 N N . VAL A 1 75 ? 2.105 20.375 15 1 86.12 75 VAL A N 1
ATOM 620 C CA . VAL A 1 75 ? 1.33 19.156 14.859 1 86.12 75 VAL A CA 1
ATOM 621 C C . VAL A 1 75 ? 0.832 19.016 13.422 1 86.12 75 VAL A C 1
ATOM 623 O O . VAL A 1 75 ? 0.339 19.984 12.836 1 86.12 75 VAL A O 1
ATOM 626 N N . LEU A 1 76 ? 1.054 17.953 12.891 1 87.88 76 LEU A N 1
ATOM 627 C CA . LEU A 1 76 ? 0.453 17.562 11.617 1 87.88 76 LEU A CA 1
ATOM 628 C C . LEU A 1 76 ? -0.483 16.375 11.805 1 87.88 76 LEU A C 1
ATOM 630 O O . LEU A 1 76 ? -0.071 15.328 12.305 1 87.88 76 LEU A O 1
ATOM 634 N N . ILE A 1 77 ? -1.708 16.578 11.5 1 84.56 77 ILE A N 1
ATOM 635 C CA . ILE A 1 77 ? -2.67 15.492 11.547 1 84.56 77 ILE A CA 1
ATOM 636 C C . ILE A 1 77 ? -3.082 15.102 10.125 1 84.56 77 ILE A C 1
ATOM 638 O O . ILE A 1 77 ? -3.707 15.891 9.414 1 84.56 77 ILE A O 1
ATOM 642 N N . ASN A 1 78 ? -2.641 13.938 9.766 1 84.44 78 ASN A N 1
ATOM 643 C CA . ASN A 1 78 ? -3.047 13.383 8.477 1 84.44 78 ASN A CA 1
ATOM 644 C C . ASN A 1 78 ? -4.297 12.523 8.609 1 84.44 78 ASN A C 1
ATOM 646 O O . ASN A 1 78 ? -4.242 11.414 9.148 1 84.44 78 ASN A O 1
ATOM 650 N N . ASN A 1 79 ? -5.398 12.93 8.25 1 69.06 79 ASN A N 1
ATOM 651 C CA . ASN A 1 79 ? -6.656 12.195 8.328 1 69.06 79 ASN A CA 1
ATOM 652 C C . ASN A 1 79 ? -7.066 11.641 6.965 1 69.06 79 ASN A C 1
ATOM 654 O O . ASN A 1 79 ? -8.227 11.297 6.758 1 69.06 79 ASN A O 1
ATOM 658 N N . ALA A 1 80 ? -6.172 11.297 6.113 1 58.69 80 ALA A N 1
ATOM 659 C CA . ALA A 1 80 ? -6.57 10.906 4.762 1 58.69 80 ALA A CA 1
ATOM 660 C C . ALA A 1 80 ? -7.168 9.5 4.758 1 58.69 80 ALA A C 1
ATOM 662 O O . ALA A 1 80 ? -6.477 8.523 5.055 1 58.69 80 ALA A O 1
ATOM 663 N N . GLY A 1 81 ? -8.398 9.328 5.363 1 59.28 81 GLY A N 1
ATOM 664 C CA . GLY A 1 81 ? -8.961 7.992 5.309 1 59.28 81 GLY A CA 1
ATOM 665 C C . GLY A 1 81 ? -10.094 7.863 4.305 1 59.28 81 GLY A C 1
ATOM 666 O O . GLY A 1 81 ? -11.016 8.68 4.285 1 59.28 81 GLY A O 1
ATOM 667 N N . THR A 1 82 ? -9.805 7.484 3.092 1 60.28 82 THR A N 1
ATOM 668 C CA . THR A 1 82 ? -10.883 7.109 2.182 1 60.28 82 THR A CA 1
ATOM 669 C C . THR A 1 82 ? -11.039 5.594 2.121 1 60.28 82 THR A C 1
ATOM 671 O O . THR A 1 82 ? -10.055 4.859 2.238 1 60.28 82 THR A O 1
ATOM 674 N N . TYR A 1 83 ? -12.289 5.191 2.451 1 56.66 83 TYR A N 1
ATOM 675 C CA . TYR A 1 83 ? -12.672 3.809 2.17 1 56.66 83 TYR A CA 1
ATOM 676 C C . TYR A 1 83 ? -12.883 3.594 0.676 1 56.66 83 TYR A C 1
ATOM 678 O O . TYR A 1 83 ? -13.109 4.551 -0.068 1 56.66 83 TYR A O 1
ATOM 686 N N . SER A 1 84 ? -12.516 2.43 0.255 1 58.47 84 SER A N 1
ATOM 687 C CA . SER A 1 84 ? -12.906 2.119 -1.117 1 58.47 84 SER A CA 1
ATOM 688 C C . SER A 1 84 ? -14.336 2.566 -1.4 1 58.47 84 SER A C 1
ATOM 690 O O . SER A 1 84 ? -15.195 2.518 -0.518 1 58.47 84 SER A O 1
ATOM 692 N N . LEU A 1 85 ? -14.461 3.139 -2.527 1 60.12 85 LEU A N 1
ATOM 693 C CA . LEU A 1 85 ? -15.773 3.59 -2.992 1 60.12 85 LEU A CA 1
ATOM 694 C C . LEU A 1 85 ? -16.766 2.434 -3.016 1 60.12 85 LEU A C 1
ATOM 696 O O . LEU A 1 85 ? -17.969 2.645 -2.855 1 60.12 85 LEU A O 1
ATOM 700 N N . ASP A 1 86 ? -16.172 1.252 -3.193 1 68.81 86 ASP A N 1
ATOM 701 C CA . ASP A 1 86 ? -17.047 0.091 -3.258 1 68.81 86 ASP A CA 1
ATOM 702 C C . ASP A 1 86 ? -17.188 -0.572 -1.889 1 68.81 86 ASP A C 1
ATOM 704 O O . ASP A 1 86 ? -16.281 -1.288 -1.448 1 68.81 86 ASP A O 1
ATOM 708 N N . ARG A 1 87 ? -18.375 -0.439 -1.273 1 70.62 87 ARG A N 1
ATOM 709 C CA . ARG A 1 87 ? -18.656 -0.98 0.052 1 70.62 87 ARG A CA 1
ATOM 710 C C . ARG A 1 87 ? -18.641 -2.504 0.036 1 70.62 87 ARG A C 1
ATOM 712 O O . ARG A 1 87 ? -18.547 -3.141 1.087 1 70.62 87 ARG A O 1
ATOM 719 N N . PHE A 1 88 ? -18.656 -3.051 -1.165 1 78.75 88 PHE A N 1
ATOM 720 C CA . PHE A 1 88 ? -18.734 -4.504 -1.272 1 78.75 88 PHE A CA 1
ATOM 721 C C . PHE A 1 88 ? -17.422 -5.078 -1.765 1 78.75 88 PHE A C 1
ATOM 723 O O . PHE A 1 88 ? -17.344 -6.25 -2.152 1 78.75 88 PHE A O 1
ATOM 730 N N . GLU A 1 89 ? -16.469 -4.293 -1.652 1 89.06 89 GLU A N 1
ATOM 731 C CA . GLU A 1 89 ? -15.172 -4.77 -2.123 1 89.06 89 GLU A CA 1
ATOM 732 C C . GLU A 1 89 ? -14.641 -5.902 -1.245 1 89.06 89 GLU A C 1
ATOM 734 O O . GLU A 1 89 ? -14.742 -5.84 -0.018 1 89.06 89 GLU A O 1
ATOM 739 N N . ASN A 1 90 ? -14.195 -6.957 -1.893 1 91.06 90 ASN A N 1
ATOM 740 C CA . ASN A 1 90 ? -13.523 -8.086 -1.257 1 91.06 90 ASN A CA 1
ATOM 741 C C . ASN A 1 90 ? -12.406 -8.641 -2.135 1 91.06 90 ASN A C 1
ATOM 743 O O . ASN A 1 90 ? -12.039 -8.031 -3.141 1 91.06 90 ASN A O 1
ATOM 747 N N . LEU A 1 91 ? -11.867 -9.711 -1.713 1 93.75 91 LEU A N 1
ATOM 748 C CA . LEU A 1 91 ? -10.727 -10.289 -2.416 1 93.75 91 LEU A CA 1
ATOM 749 C C . LEU A 1 91 ? -11.117 -10.719 -3.824 1 93.75 91 LEU A C 1
ATOM 751 O O . LEU A 1 91 ? -10.281 -10.734 -4.73 1 93.75 91 LEU A O 1
ATOM 755 N N . GLN A 1 92 ? -12.406 -10.992 -4.031 1 94.69 92 GLN A N 1
ATOM 756 C CA . GLN A 1 92 ? -12.844 -11.57 -5.301 1 94.69 92 GLN A CA 1
ATOM 757 C C . GLN A 1 92 ? -13.242 -10.484 -6.293 1 94.69 92 GLN A C 1
ATOM 759 O O . GLN A 1 92 ? -13.383 -10.742 -7.488 1 94.69 92 GLN A O 1
ATOM 764 N N . ASN A 1 93 ? -13.359 -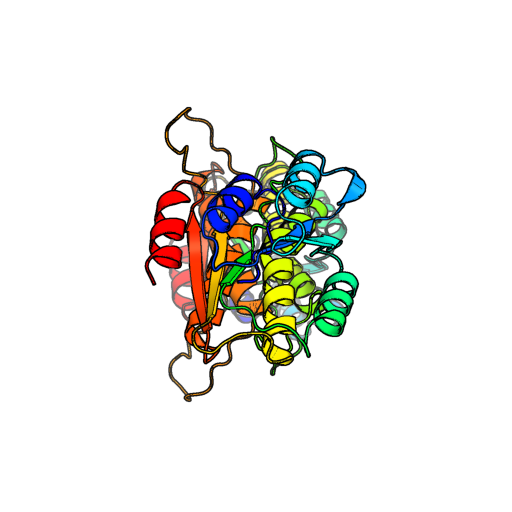9.242 -5.816 1 94.25 93 ASN A N 1
ATOM 765 C CA . ASN A 1 93 ? -13.828 -8.219 -6.75 1 94.25 93 ASN A CA 1
ATOM 766 C C . ASN A 1 93 ? -13 -6.941 -6.645 1 94.25 93 ASN A C 1
ATOM 768 O O . ASN A 1 93 ? -13.258 -5.969 -7.355 1 94.25 93 ASN A O 1
ATOM 772 N N . ALA A 1 94 ? -11.977 -6.922 -5.793 1 94.31 94 ALA A N 1
ATOM 773 C CA . ALA A 1 94 ? -11.094 -5.762 -5.707 1 94.31 94 ALA A CA 1
ATOM 774 C C . ALA A 1 94 ? -10.438 -5.469 -7.059 1 94.31 94 ALA A C 1
ATOM 776 O O . ALA A 1 94 ? -10.109 -6.391 -7.809 1 94.31 94 ALA A O 1
ATOM 777 N N . THR A 1 95 ? -10.273 -4.195 -7.352 1 94.69 95 THR A N 1
ATOM 778 C CA . THR A 1 95 ? -9.695 -3.797 -8.633 1 94.69 95 THR A CA 1
ATOM 779 C C . THR A 1 95 ? -8.375 -3.059 -8.43 1 94.69 95 THR A C 1
ATOM 781 O O . THR A 1 95 ? -8.156 -2.447 -7.379 1 94.69 95 THR A O 1
ATOM 784 N N . LYS A 1 96 ? -7.57 -3.137 -9.461 1 95.38 96 LYS A N 1
ATOM 785 C CA . LYS A 1 96 ? -6.316 -2.389 -9.469 1 95.38 96 LYS A CA 1
ATOM 786 C C . LYS A 1 96 ? -6.562 -0.901 -9.234 1 95.38 96 LYS A C 1
ATOM 788 O O . LYS A 1 96 ? -5.898 -0.286 -8.398 1 95.38 96 LYS A O 1
ATOM 793 N N . GLU A 1 97 ? -7.492 -0.395 -9.984 1 93.56 97 GLU A N 1
ATOM 794 C CA . GLU A 1 97 ? -7.789 1.031 -9.891 1 93.56 97 GLU A CA 1
ATOM 795 C C . GLU A 1 97 ? -8.219 1.419 -8.477 1 93.56 97 GLU A C 1
ATOM 797 O O . GLU A 1 97 ? -7.773 2.441 -7.949 1 93.56 97 GLU A O 1
ATOM 802 N N . GLY A 1 98 ? -9.086 0.637 -7.895 1 92.38 98 GLY A N 1
ATOM 803 C CA . GLY A 1 98 ? -9.523 0.898 -6.535 1 92.38 98 GLY A CA 1
ATOM 804 C C . GLY A 1 98 ? -8.391 0.849 -5.523 1 92.38 98 GLY A C 1
ATOM 805 O O . GLY A 1 98 ? -8.273 1.734 -4.672 1 92.38 98 GLY A O 1
ATOM 806 N N . MET A 1 99 ? -7.602 -0.15 -5.645 1 94.75 99 MET A N 1
ATOM 807 C CA . MET A 1 99 ? -6.5 -0.321 -4.703 1 94.75 99 MET A CA 1
ATOM 808 C C . MET A 1 99 ? -5.488 0.812 -4.84 1 94.75 99 MET A C 1
ATOM 810 O O . MET A 1 99 ? -5 1.338 -3.838 1 94.75 99 MET A O 1
ATOM 814 N N . LEU A 1 100 ? -5.207 1.186 -6.078 1 95 100 LEU A N 1
ATOM 815 C CA . LEU A 1 100 ? -4.266 2.277 -6.297 1 95 100 LEU A CA 1
ATOM 816 C C . LEU A 1 100 ? -4.805 3.584 -5.727 1 95 100 LEU A C 1
ATOM 818 O O . LEU A 1 100 ? -4.07 4.34 -5.086 1 95 100 LEU A O 1
ATOM 822 N N . SER A 1 101 ? -6.004 3.844 -5.977 1 91.81 101 SER A N 1
ATOM 823 C CA . SER A 1 101 ? -6.621 5.086 -5.527 1 91.81 101 SER A CA 1
ATOM 824 C C . SER A 1 101 ? -6.59 5.203 -4.008 1 91.81 101 SER A C 1
ATOM 826 O O . SER A 1 101 ? -6.23 6.254 -3.467 1 91.81 101 SER A O 1
ATOM 828 N N . VAL A 1 102 ? -6.906 4.141 -3.305 1 90.62 102 VAL A N 1
ATOM 829 C CA . VAL A 1 102 ? -6.961 4.148 -1.847 1 90.62 102 VAL A CA 1
ATOM 830 C C . VAL A 1 102 ? -5.547 4.246 -1.276 1 90.62 102 VAL A C 1
ATOM 832 O O . VAL A 1 102 ? -5.305 4.984 -0.319 1 90.62 102 VAL A O 1
ATOM 835 N N . TYR A 1 103 ? -4.645 3.555 -1.874 1 93.62 103 TYR A N 1
ATOM 836 C CA . TYR A 1 103 ? -3.246 3.615 -1.465 1 93.62 103 TYR A CA 1
ATOM 837 C C . TYR A 1 103 ? -2.689 5.023 -1.637 1 93.62 103 TYR A C 1
ATOM 839 O O . TYR A 1 103 ? -1.956 5.516 -0.776 1 93.62 103 TYR A O 1
ATOM 847 N N . GLU A 1 104 ? -2.998 5.645 -2.723 1 93.38 104 GLU A N 1
ATOM 848 C CA . GLU A 1 104 ? -2.561 7.004 -3.014 1 93.38 104 GLU A CA 1
ATOM 849 C C . GLU A 1 104 ? -3.055 7.98 -1.95 1 93.38 104 GLU A C 1
ATOM 851 O O . GLU A 1 104 ? -2.283 8.797 -1.44 1 93.38 104 GLU A O 1
ATOM 856 N N . THR A 1 105 ? -4.234 7.848 -1.621 1 88.75 105 THR A N 1
ATOM 857 C CA . THR A 1 105 ? -4.852 8.781 -0.685 1 88.75 105 THR A CA 1
ATOM 858 C C . THR A 1 105 ? -4.414 8.484 0.746 1 88.75 105 THR A C 1
ATOM 860 O O . THR A 1 105 ? -4.016 9.391 1.479 1 88.75 105 THR A O 1
ATOM 863 N N . ASN A 1 106 ? -4.363 7.172 1.158 1 87.81 106 ASN A N 1
ATOM 864 C CA . ASN A 1 106 ? -4.184 6.793 2.555 1 87.81 106 ASN A CA 1
ATOM 865 C C . ASN A 1 106 ? -2.707 6.727 2.932 1 87.81 106 ASN A C 1
ATOM 867 O O . ASN A 1 106 ? -2.355 6.848 4.105 1 87.81 106 ASN A O 1
ATOM 871 N N . CYS A 1 107 ? -1.905 6.512 1.933 1 92.62 107 CYS A N 1
ATOM 872 C CA . CYS A 1 107 ? -0.503 6.285 2.27 1 92.62 107 CYS A CA 1
ATOM 873 C C . CYS A 1 107 ? 0.393 7.312 1.59 1 92.62 107 CYS A C 1
ATOM 875 O O . CYS A 1 107 ? 1.15 8.023 2.258 1 92.62 107 CYS A O 1
ATOM 877 N N . ILE A 1 108 ? 0.24 7.477 0.334 1 94.62 108 ILE A N 1
ATOM 878 C CA . ILE A 1 108 ? 1.132 8.367 -0.4 1 94.62 108 ILE A CA 1
ATOM 879 C C . ILE A 1 108 ? 0.843 9.82 -0.017 1 94.62 108 ILE A C 1
ATOM 881 O O . ILE A 1 108 ? 1.764 10.625 0.118 1 94.62 108 ILE A O 1
ATOM 885 N N . GLY A 1 109 ? -0.412 10.156 0.084 1 91.44 109 GLY A N 1
ATOM 886 C CA . GLY A 1 109 ? -0.786 11.5 0.492 1 91.44 109 GLY A CA 1
ATOM 887 C C . GLY A 1 109 ? -0.091 11.953 1.762 1 91.44 109 GLY A C 1
ATOM 888 O O . GLY A 1 109 ? 0.634 12.953 1.757 1 91.44 109 GLY A O 1
ATOM 889 N N . PRO A 1 110 ? -0.305 11.195 2.84 1 91.69 110 PRO A N 1
ATOM 890 C CA . PRO A 1 110 ? 0.379 11.523 4.094 1 91.69 110 PRO A CA 1
ATOM 891 C C . PRO A 1 110 ? 1.897 11.578 3.939 1 91.69 110 PRO A C 1
ATOM 893 O O . PRO A 1 110 ? 2.553 12.43 4.547 1 91.69 110 PRO A O 1
ATOM 896 N N . MET A 1 111 ? 2.459 10.711 3.145 1 93.62 111 MET A N 1
ATOM 897 C CA . MET A 1 111 ? 3.898 10.703 2.904 1 93.62 111 MET A CA 1
ATOM 898 C C . MET A 1 111 ? 4.348 12 2.252 1 93.62 111 MET A C 1
ATOM 900 O O . MET A 1 111 ? 5.293 12.641 2.717 1 93.62 111 MET A O 1
ATOM 904 N N . LEU A 1 112 ? 3.672 12.383 1.24 1 94.56 112 LEU A N 1
ATOM 905 C CA . LEU A 1 112 ? 4.047 13.578 0.5 1 94.56 112 LEU A CA 1
ATOM 906 C C . LEU A 1 112 ? 3.887 14.828 1.365 1 94.56 112 LEU A C 1
ATOM 908 O O . LEU A 1 112 ? 4.719 15.734 1.311 1 94.56 112 LEU A O 1
ATOM 912 N N . MET A 1 113 ? 2.816 14.836 2.104 1 92.06 113 MET A N 1
ATOM 913 C CA . MET A 1 113 ? 2.604 15.969 2.998 1 92.06 113 MET A CA 1
ATOM 914 C C . MET A 1 113 ? 3.754 16.109 3.99 1 92.06 113 MET A C 1
ATOM 916 O O . MET A 1 113 ? 4.344 17.172 4.121 1 92.06 113 MET A O 1
ATOM 920 N N . MET A 1 114 ? 4.035 15.062 4.652 1 92.75 114 MET A N 1
ATOM 921 C CA . MET A 1 114 ? 5.145 15.055 5.605 1 92.75 114 MET A CA 1
ATOM 922 C C . MET A 1 114 ? 6.457 15.422 4.922 1 92.75 114 MET A C 1
ATOM 924 O O . MET A 1 114 ? 7.223 16.234 5.438 1 92.75 114 MET A O 1
ATOM 928 N N . GLN A 1 115 ? 6.707 14.867 3.773 1 95.5 115 GLN A N 1
ATOM 929 C CA . GLN A 1 115 ? 7.953 15.039 3.039 1 95.5 115 GLN A CA 1
ATOM 930 C C . GLN A 1 115 ? 8.188 16.516 2.705 1 95.5 115 GLN A C 1
ATOM 932 O O . GLN A 1 115 ? 9.266 17.047 2.986 1 95.5 115 GLN A O 1
ATOM 937 N N . HIS A 1 116 ? 7.211 17.109 2.125 1 95.06 116 HIS A N 1
ATOM 938 C CA . HIS A 1 116 ? 7.375 18.5 1.692 1 95.06 116 HIS A CA 1
ATOM 939 C C . HIS A 1 116 ? 7.492 19.438 2.889 1 95.06 116 HIS A C 1
ATOM 941 O O . HIS A 1 116 ? 8.289 20.375 2.871 1 95.06 116 HIS A O 1
ATOM 947 N N . LEU A 1 117 ? 6.773 19.188 3.918 1 93.75 117 LEU A N 1
ATOM 948 C CA . LEU A 1 117 ? 6.883 20.016 5.113 1 93.75 117 LEU A CA 1
ATOM 949 C C . LEU A 1 117 ? 8.242 19.844 5.781 1 93.75 117 LEU A C 1
ATOM 951 O O . LEU A 1 117 ? 8.867 20.812 6.199 1 93.75 117 LEU A O 1
ATOM 955 N N . TYR A 1 118 ? 8.688 18.625 5.848 1 94.94 118 TYR A N 1
ATOM 956 C CA . TYR A 1 118 ? 9.961 18.312 6.484 1 94.94 118 TYR A CA 1
ATOM 957 C C . TYR A 1 118 ? 11.125 18.891 5.688 1 94.94 118 TYR A C 1
ATOM 959 O O . TYR A 1 118 ? 12 19.562 6.246 1 94.94 118 TYR A O 1
ATOM 967 N N . ASN A 1 119 ? 11.141 18.688 4.414 1 96.12 119 ASN A N 1
ATOM 968 C CA . ASN A 1 119 ? 12.234 19.125 3.549 1 96.12 119 ASN A CA 1
ATOM 969 C C . ASN A 1 119 ? 12.344 20.641 3.506 1 96.12 119 ASN A C 1
ATOM 971 O O . ASN A 1 119 ? 13.414 21.188 3.227 1 96.12 119 ASN A O 1
ATOM 975 N N . ASN A 1 120 ? 11.266 21.297 3.799 1 95.19 120 ASN A N 1
ATOM 976 C CA . ASN A 1 120 ? 11.273 22.75 3.777 1 95.19 120 ASN A CA 1
ATOM 977 C C . ASN A 1 120 ? 11.328 23.328 5.188 1 95.19 120 ASN A C 1
ATOM 979 O O . ASN A 1 120 ? 11.039 24.516 5.391 1 95.19 120 ASN A O 1
ATOM 983 N N . GLN A 1 121 ? 11.562 22.531 6.16 1 93.69 121 GLN A N 1
ATOM 984 C CA . GLN A 1 121 ? 11.781 22.922 7.547 1 93.69 121 GLN A CA 1
ATOM 985 C C . GLN A 1 121 ? 10.57 23.656 8.117 1 93.69 121 GLN A C 1
ATOM 987 O O . GLN A 1 121 ? 10.703 24.688 8.766 1 93.69 121 GLN A O 1
ATOM 992 N N . CYS A 1 122 ? 9.438 23.047 7.812 1 92.88 122 CYS A N 1
ATOM 993 C CA . CYS A 1 122 ? 8.195 23.688 8.234 1 92.88 122 CYS A CA 1
A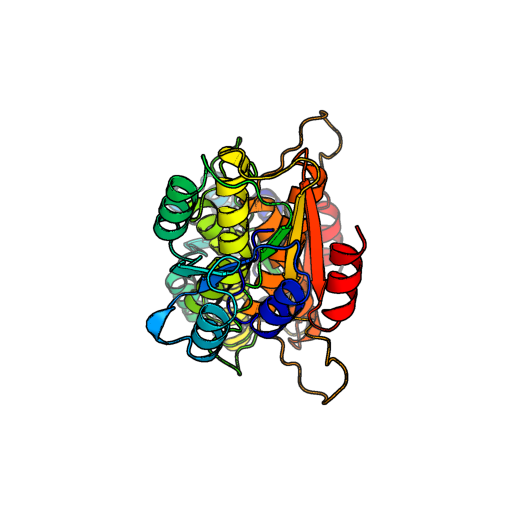TOM 994 C C . CYS A 1 122 ? 7.754 23.172 9.602 1 92.88 122 CYS A C 1
ATOM 996 O O . CYS A 1 122 ? 6.723 23.594 10.125 1 92.88 122 CYS A O 1
ATOM 998 N N . PHE A 1 123 ? 8.531 22.297 10.203 1 91.69 123 PHE A N 1
ATOM 999 C CA . PHE A 1 123 ? 8.188 21.75 11.508 1 91.69 123 PHE A CA 1
ATOM 1000 C C . PHE A 1 123 ? 8.984 22.422 12.609 1 91.69 123 PHE A C 1
ATOM 1002 O O . PHE A 1 123 ? 10.164 22.734 12.43 1 91.69 123 PHE A O 1
ATOM 1009 N N . GLU A 1 124 ? 8.312 22.625 13.672 1 90.31 124 GLU A N 1
ATOM 1010 C CA . GLU A 1 124 ? 9.031 22.953 14.898 1 90.31 124 GLU A CA 1
ATOM 1011 C C . GLU A 1 124 ? 9.828 21.766 15.414 1 90.31 124 GLU A C 1
ATOM 1013 O O . GLU A 1 124 ? 9.578 20.625 15.016 1 90.31 124 GLU A O 1
ATOM 1018 N N . ASN A 1 125 ? 10.75 22.172 16.219 1 90.38 125 ASN A N 1
ATOM 1019 C CA . ASN A 1 125 ? 11.422 21.078 16.906 1 90.38 125 ASN A CA 1
ATOM 1020 C C . ASN A 1 125 ? 1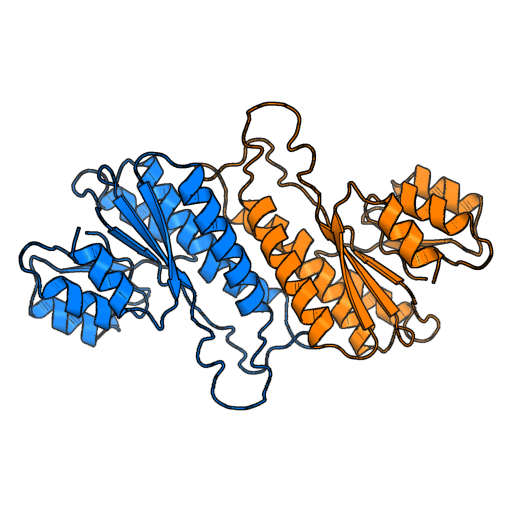0.445 20.234 17.719 1 90.38 125 ASN A C 1
ATOM 1022 O O . ASN A 1 125 ? 9.57 20.781 18.391 1 90.38 125 ASN A O 1
ATOM 1026 N N . ASP A 1 126 ? 10.484 18.922 17.641 1 85.81 126 ASP A N 1
ATOM 1027 C CA . ASP A 1 126 ? 9.648 17.953 18.359 1 85.81 126 ASP A CA 1
ATOM 1028 C C . ASP A 1 126 ? 8.203 18.031 17.891 1 85.81 126 ASP A C 1
ATOM 1030 O O . ASP A 1 126 ? 7.273 17.891 18.688 1 85.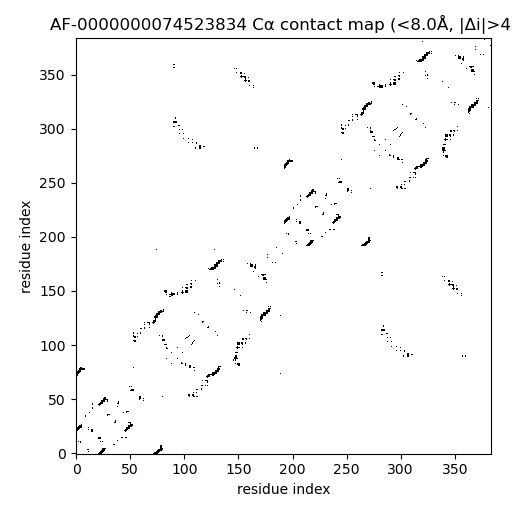81 126 ASP A O 1
ATOM 1034 N N . ALA A 1 127 ? 8.102 18.359 16.641 1 89 127 ALA A N 1
ATOM 1035 C CA . ALA A 1 127 ? 6.754 18.344 16.078 1 89 127 ALA A CA 1
ATOM 1036 C C . ALA A 1 127 ? 6.16 16.938 16.094 1 89 127 ALA A C 1
ATOM 1038 O O . ALA A 1 127 ? 6.891 15.953 16.094 1 89 127 ALA A O 1
ATOM 1039 N N . ILE A 1 128 ? 4.809 16.906 16.125 1 85.69 128 ILE A N 1
ATOM 1040 C CA . ILE A 1 128 ? 4.086 15.633 16.203 1 85.69 128 ILE A CA 1
ATOM 1041 C C . ILE A 1 128 ? 3.305 15.414 14.906 1 85.69 128 ILE A C 1
ATOM 1043 O O . ILE A 1 128 ? 2.529 16.281 14.492 1 85.69 128 ILE A O 1
ATOM 1047 N N . ILE A 1 129 ? 3.582 14.305 14.32 1 88.62 129 ILE A N 1
ATOM 1048 C CA . ILE A 1 129 ? 2.818 13.875 13.156 1 88.62 129 ILE A CA 1
ATOM 1049 C C . ILE A 1 129 ? 1.877 12.742 13.547 1 88.62 129 ILE A C 1
ATOM 1051 O O . ILE A 1 129 ? 2.316 11.711 14.07 1 88.62 129 ILE A O 1
ATOM 1055 N N . ALA A 1 130 ? 0.578 12.961 13.336 1 84.88 130 ALA A N 1
ATOM 1056 C CA . ALA A 1 130 ? -0.43 11.945 13.641 1 84.88 130 ALA A CA 1
ATOM 1057 C C . ALA A 1 130 ? -1.115 11.461 12.367 1 84.88 130 ALA A C 1
ATOM 1059 O O . ALA A 1 130 ? -1.772 12.242 11.672 1 84.88 130 ALA A O 1
ATOM 1060 N N . ASN A 1 131 ? -0.903 10.242 12.062 1 86.31 131 ASN A N 1
ATOM 1061 C CA . ASN A 1 131 ? -1.617 9.602 10.961 1 86.31 131 ASN A CA 1
ATOM 1062 C C . ASN A 1 131 ? -2.855 8.859 11.461 1 86.31 131 ASN A C 1
ATOM 1064 O O . ASN A 1 131 ? -2.758 7.996 12.336 1 86.31 131 ASN A O 1
ATOM 1068 N N . ILE A 1 132 ? -3.977 9.203 11.008 1 75.44 132 ILE A N 1
ATOM 1069 C CA . ILE A 1 132 ? -5.215 8.594 11.484 1 75.44 132 ILE A CA 1
ATOM 1070 C C . ILE A 1 132 ? -5.531 7.352 10.656 1 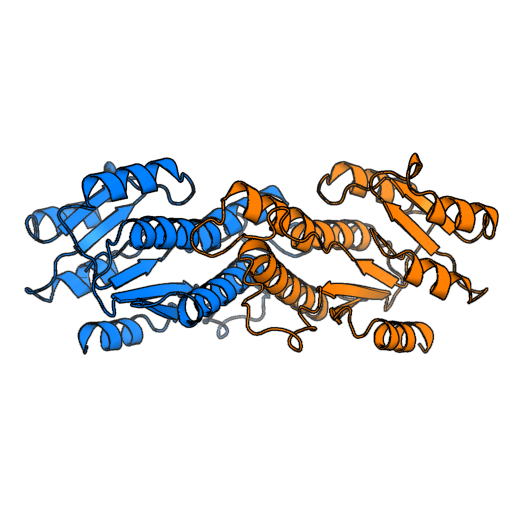75.44 132 ILE A C 1
ATOM 1072 O O . ILE A 1 132 ? -5.648 7.426 9.43 1 75.44 132 ILE A O 1
ATOM 1076 N N . SER A 1 133 ? -5.43 6.242 11.297 1 66.69 133 SER A N 1
ATOM 1077 C CA . SER A 1 133 ? -5.789 4.977 10.656 1 66.69 133 SER A CA 1
ATOM 1078 C C . SER A 1 133 ? -7.223 4.578 10.992 1 66.69 133 SER A C 1
ATOM 1080 O O . SER A 1 133 ? -7.734 4.922 12.055 1 66.69 133 SER A O 1
ATOM 1082 N N . SER A 1 134 ? -8.188 4.73 10.25 1 51.03 134 SER A N 1
ATOM 1083 C CA . SER A 1 134 ? -9.562 4.367 10.57 1 51.03 134 SER A CA 1
ATOM 1084 C C . SER A 1 134 ? -9.625 3.045 11.328 1 51.03 134 SER A C 1
ATOM 1086 O O . SER A 1 134 ? -8.812 2.152 11.094 1 51.03 134 SER A O 1
ATOM 1088 N N . GLY A 1 135 ? -9.828 3.145 12.695 1 43.84 135 GLY A N 1
ATOM 1089 C CA . GLY A 1 135 ? -10.203 1.933 13.406 1 43.84 135 GLY A CA 1
ATOM 1090 C C . GLY A 1 135 ? -11.258 1.117 12.672 1 43.84 135 GLY A C 1
ATOM 1091 O O . GLY A 1 135 ? -12.383 1.578 12.477 1 43.84 135 GLY A O 1
ATOM 1092 N N . MET A 1 136 ? -11.016 0.475 11.828 1 39.16 136 MET A N 1
ATOM 1093 C CA . MET A 1 136 ? -11.961 -0.634 11.852 1 39.16 136 MET A CA 1
ATOM 1094 C C . MET A 1 136 ? -12.25 -1.076 13.281 1 39.16 136 MET A C 1
ATOM 1096 O O . MET A 1 136 ? -11.656 -2.039 13.766 1 39.16 136 MET A O 1
ATOM 1100 N N . ALA A 1 137 ? -12.031 -0.355 14.406 1 34.12 137 ALA A N 1
ATOM 1101 C CA . ALA A 1 137 ? -12.547 -0.797 15.703 1 34.12 137 ALA A CA 1
ATOM 1102 C C . ALA A 1 137 ? -13.898 -1.485 15.539 1 34.12 137 ALA A C 1
ATOM 1104 O O . ALA A 1 137 ? -14.32 -2.244 16.422 1 34.12 137 ALA A O 1
ATOM 1105 N N . SER A 1 138 ? -15.031 -0.737 15.172 1 33.34 138 SER A N 1
ATOM 1106 C CA . SER A 1 138 ? -16.188 -1.503 15.617 1 33.34 138 SER A CA 1
ATOM 1107 C C . SER A 1 138 ? -16.078 -2.967 15.203 1 33.34 138 SER A C 1
ATOM 1109 O O . SER A 1 138 ? -16.391 -3.32 14.062 1 33.34 138 SER A O 1
ATOM 1111 N N . ILE A 1 139 ? -14.984 -3.414 15.281 1 32.78 139 ILE A N 1
ATOM 1112 C CA . ILE A 1 139 ? -14.984 -4.867 15.422 1 32.78 139 ILE A CA 1
ATOM 1113 C C . ILE A 1 139 ? -16.281 -5.32 16.094 1 32.78 139 ILE A C 1
ATOM 1115 O O . ILE A 1 139 ? -16.5 -6.52 16.281 1 32.78 139 ILE A O 1
ATOM 1119 N N . ASN A 1 140 ? -16.672 -4.586 17.125 1 33.28 140 ASN A N 1
ATOM 1120 C CA . ASN A 1 140 ? -17.797 -5.223 17.812 1 33.28 140 ASN A CA 1
ATOM 1121 C C . ASN A 1 140 ? -18.859 -5.664 16.812 1 33.28 140 ASN A C 1
ATOM 1123 O O . ASN A 1 140 ? -19.812 -6.352 17.188 1 33.28 140 ASN A O 1
ATOM 1127 N N . ARG A 1 141 ? -19.75 -4.586 16.297 1 31.27 141 ARG A N 1
ATOM 1128 C CA . ARG A 1 141 ? -21.016 -5.234 15.93 1 31.27 141 ARG A CA 1
ATOM 1129 C C . ARG A 1 141 ? -20.766 -6.438 15.023 1 31.27 141 ARG A C 1
ATOM 1131 O O . ARG A 1 141 ? -19.656 -6.633 14.531 1 31.27 141 ARG A O 1
ATOM 1138 N N . THR A 1 142 ? -21.75 -6.586 13.891 1 31.31 142 THR A N 1
ATOM 1139 C CA . THR A 1 142 ? -22.016 -7.895 13.312 1 31.31 142 THR A CA 1
ATOM 1140 C C . THR A 1 142 ? -20.75 -8.508 12.734 1 31.31 142 THR A C 1
ATOM 1142 O O . THR A 1 142 ? -19.781 -7.797 12.461 1 31.31 142 THR A O 1
ATOM 1145 N N . ASN A 1 143 ? -20.75 -9.906 12.422 1 33.97 143 ASN A N 1
ATOM 1146 C CA . ASN A 1 143 ? -20.344 -11.156 11.781 1 33.97 143 ASN A CA 1
ATOM 1147 C C . ASN A 1 143 ? -19.703 -10.906 10.422 1 33.97 143 ASN A C 1
ATOM 1149 O O . ASN A 1 143 ? -19.516 -11.844 9.641 1 33.97 143 ASN A O 1
ATOM 1153 N N . ARG A 1 144 ? -20.031 -9.656 9.742 1 40.72 144 ARG A N 1
ATOM 1154 C CA . ARG A 1 144 ? -19.719 -9.727 8.312 1 40.72 144 ARG A CA 1
ATOM 1155 C C . ARG A 1 144 ? -18.328 -9.156 8.031 1 40.72 144 ARG A C 1
ATOM 1157 O O . ARG A 1 144 ? -17.984 -8.086 8.531 1 40.72 144 ARG A O 1
ATOM 1164 N N . PRO A 1 145 ? -17.406 -9.742 7.562 1 42.81 145 PRO A N 1
ATOM 1165 C CA . PRO A 1 145 ? -16.047 -9.445 7.129 1 42.81 145 PRO A CA 1
ATOM 1166 C C . PRO A 1 145 ? -15.938 -8.117 6.379 1 42.81 145 PRO A C 1
ATOM 1168 O O . PRO A 1 145 ? -16.484 -7.98 5.285 1 42.81 145 PRO A O 1
ATOM 1171 N N . ARG A 1 146 ? -16.297 -6.891 6.734 1 48.44 146 ARG A N 1
ATOM 1172 C CA . ARG A 1 146 ? -16.156 -5.641 5.996 1 48.44 146 ARG A CA 1
ATOM 1173 C C . ARG A 1 146 ? -14.742 -5.504 5.43 1 48.44 146 ARG A C 1
ATOM 1175 O O . ARG A 1 146 ? -13.914 -4.762 5.969 1 48.44 146 ARG A O 1
ATOM 1182 N N . LYS A 1 147 ? -13.938 -6.566 4.926 1 59.75 147 LYS A N 1
ATOM 1183 C CA . LYS A 1 147 ? -12.516 -6.699 4.617 1 59.75 147 LYS A CA 1
ATOM 1184 C C . LYS A 1 147 ? -12.203 -6.18 3.219 1 59.75 147 LYS A C 1
ATOM 1186 O O . LYS A 1 147 ? -12.188 -6.945 2.254 1 59.75 147 LYS A O 1
ATOM 1191 N N . ARG A 1 148 ? -12.391 -4.73 3.15 1 84.75 148 ARG A N 1
ATOM 1192 C CA . ARG A 1 148 ? -12.016 -4.164 1.858 1 84.75 148 ARG A CA 1
ATOM 1193 C C . ARG A 1 148 ? -10.516 -4.258 1.634 1 84.75 148 ARG A C 1
ATOM 1195 O O . ARG A 1 148 ? -9.727 -3.662 2.377 1 84.75 148 ARG A O 1
ATOM 1202 N N . VAL A 1 149 ? -10.211 -4.934 0.723 1 91.81 149 VAL A N 1
ATOM 1203 C CA . VAL A 1 149 ? -8.82 -5.227 0.416 1 91.81 149 VAL A CA 1
ATOM 1204 C C . VAL A 1 149 ? -8.039 -3.922 0.26 1 91.81 149 VAL A C 1
ATOM 1206 O O . VAL A 1 149 ? -6.953 -3.766 0.831 1 91.81 149 VAL A O 1
ATOM 1209 N N . SER A 1 150 ? -8.633 -2.986 -0.421 1 92.44 150 SER A N 1
ATOM 1210 C CA . SER A 1 150 ? -7.965 -1.715 -0.689 1 92.44 150 SER A CA 1
ATOM 1211 C C . SER A 1 150 ? -7.676 -0.958 0.603 1 92.44 150 SER A C 1
ATOM 1213 O O . SER A 1 150 ? -6.57 -0.438 0.789 1 92.44 150 SER A O 1
ATOM 1215 N N . TYR A 1 151 ? -8.617 -1 1.434 1 88.44 151 TYR A N 1
ATOM 1216 C CA . TYR A 1 151 ? -8.484 -0.273 2.691 1 88.44 151 TYR A CA 1
ATOM 1217 C C . TYR A 1 151 ? -7.484 -0.958 3.615 1 88.44 151 TYR A C 1
ATOM 1219 O O . TYR A 1 151 ? -6.574 -0.313 4.141 1 88.44 151 TYR A O 1
ATOM 1227 N N . CYS A 1 152 ? -7.617 -2.232 3.82 1 88.94 152 CYS A N 1
ATOM 1228 C CA . CYS A 1 152 ? -6.773 -2.979 4.746 1 88.94 152 CYS A CA 1
ATOM 1229 C C . CYS A 1 152 ? -5.312 -2.912 4.324 1 88.94 152 CYS A C 1
ATOM 1231 O O . CYS A 1 152 ? -4.43 -2.695 5.16 1 88.94 152 CYS A O 1
ATOM 1233 N N . THR A 1 153 ? -5.078 -3.068 3.096 1 92.56 153 THR A N 1
ATOM 1234 C CA . THR A 1 153 ? -3.693 -3.043 2.633 1 92.56 153 THR A CA 1
ATOM 1235 C C . THR A 1 153 ? -3.123 -1.63 2.711 1 92.56 153 THR A C 1
ATOM 1237 O O . THR A 1 153 ? -1.957 -1.444 3.068 1 92.56 153 THR A O 1
ATOM 1240 N N . SER A 1 154 ? -3.893 -0.627 2.389 1 91.44 154 SER A N 1
ATOM 1241 C CA . SER A 1 154 ? -3.422 0.751 2.48 1 91.44 154 SER A CA 1
ATOM 1242 C C . SER A 1 154 ? -3.125 1.14 3.924 1 91.44 154 SER A C 1
ATOM 1244 O O . SER A 1 154 ? -2.18 1.884 4.191 1 91.44 154 SER A O 1
ATOM 1246 N N . LYS A 1 155 ? -3.947 0.659 4.797 1 88.06 155 LYS A N 1
ATOM 1247 C CA . LYS A 1 155 ? -3.736 0.96 6.211 1 88.06 155 LYS A CA 1
ATOM 1248 C C . LYS A 1 155 ? -2.457 0.307 6.727 1 88.06 155 LYS A C 1
ATOM 1250 O O . LYS A 1 155 ? -1.728 0.902 7.52 1 88.06 155 LYS A O 1
ATOM 1255 N N . ALA A 1 156 ? -2.273 -0.883 6.355 1 88.56 156 ALA A N 1
ATOM 1256 C CA . ALA A 1 156 ? -1.017 -1.538 6.707 1 88.56 156 ALA A CA 1
ATOM 1257 C C . ALA A 1 156 ? 0.179 -0.738 6.199 1 88.56 156 ALA A C 1
ATOM 1259 O O . ALA A 1 156 ? 1.177 -0.582 6.906 1 88.56 156 ALA A O 1
ATOM 1260 N N . ALA A 1 157 ? 0.068 -0.315 5.035 1 91.94 157 ALA A N 1
ATOM 1261 C CA . ALA A 1 157 ? 1.123 0.508 4.449 1 91.94 157 ALA A CA 1
ATOM 1262 C C . ALA A 1 157 ? 1.318 1.796 5.246 1 91.94 157 ALA A C 1
ATOM 1264 O O . ALA A 1 157 ? 2.451 2.203 5.512 1 91.94 157 ALA A O 1
ATOM 1265 N N . LEU A 1 158 ? 0.242 2.389 5.594 1 90.88 158 LEU A N 1
ATOM 1266 C CA . LEU A 1 158 ? 0.3 3.611 6.387 1 90.88 158 LEU A CA 1
ATOM 1267 C C . LEU A 1 158 ? 0.985 3.359 7.727 1 90.88 158 LEU A C 1
ATOM 1269 O O . LEU A 1 158 ? 1.779 4.184 8.188 1 90.88 158 LEU A O 1
ATOM 1273 N N . ASN A 1 159 ? 0.621 2.305 8.336 1 87.44 159 ASN A N 1
ATOM 1274 C CA . ASN A 1 159 ? 1.251 1.953 9.602 1 87.44 159 ASN A CA 1
ATOM 1275 C C . ASN A 1 159 ? 2.76 1.788 9.453 1 87.44 159 ASN A C 1
ATOM 1277 O O . ASN A 1 159 ? 3.527 2.225 10.312 1 87.44 159 ASN A O 1
ATOM 1281 N N . MET A 1 160 ? 3.141 1.188 8.398 1 90.44 160 MET A N 1
ATOM 1282 C CA . MET A 1 160 ? 4.57 1.04 8.133 1 90.44 160 MET A CA 1
ATOM 1283 C C . MET A 1 160 ? 5.219 2.398 7.895 1 90.44 160 MET A C 1
ATOM 1285 O O . MET A 1 160 ? 6.312 2.666 8.398 1 90.44 160 MET A O 1
ATOM 1289 N N . LEU A 1 161 ? 4.594 3.201 7.141 1 92.12 161 LEU A N 1
ATOM 1290 C CA . LEU A 1 161 ? 5.086 4.555 6.91 1 92.12 161 LEU A CA 1
ATOM 1291 C C . LEU A 1 161 ? 5.273 5.297 8.227 1 92.12 161 LEU A C 1
ATOM 1293 O O . LEU A 1 161 ? 6.297 5.949 8.438 1 92.12 161 LEU A O 1
ATOM 1297 N N . THR A 1 162 ? 4.293 5.172 9.078 1 89.56 162 THR A N 1
ATOM 1298 C CA . THR A 1 162 ? 4.336 5.812 10.383 1 89.56 162 THR A CA 1
ATOM 1299 C C . THR A 1 162 ? 5.566 5.363 11.164 1 89.56 162 THR A C 1
ATOM 1301 O O . THR A 1 162 ? 6.285 6.191 11.734 1 89.56 162 THR A O 1
ATOM 1304 N N . LYS A 1 163 ? 5.77 4.141 11.172 1 89.06 163 LYS A N 1
ATOM 1305 C CA . LYS A 1 163 ? 6.934 3.584 11.859 1 89.06 163 LYS A CA 1
ATOM 1306 C C . LYS A 1 163 ? 8.234 4.121 11.266 1 89.06 163 LYS A C 1
ATOM 1308 O O . LYS A 1 163 ? 9.141 4.512 12 1 89.06 163 LYS A O 1
ATOM 1313 N N . MET A 1 164 ? 8.312 4.164 10.008 1 92.12 164 MET A N 1
ATOM 1314 C CA . MET A 1 164 ? 9.523 4.641 9.344 1 92.12 164 MET A CA 1
ATOM 1315 C C . MET A 1 164 ? 9.797 6.098 9.688 1 92.12 164 MET A C 1
ATOM 1317 O O . MET A 1 164 ? 10.938 6.469 9.969 1 92.12 164 MET A O 1
ATOM 1321 N N . ILE A 1 165 ? 8.812 6.898 9.641 1 92.31 165 ILE A N 1
ATOM 1322 C CA . ILE A 1 165 ? 8.961 8.305 9.977 1 92.31 165 ILE A CA 1
ATOM 1323 C C . ILE A 1 165 ? 9.477 8.445 11.406 1 92.31 165 ILE A C 1
ATOM 1325 O O . ILE A 1 165 ? 10.406 9.219 11.672 1 92.31 165 ILE A O 1
ATOM 1329 N N . SER A 1 166 ? 8.93 7.707 12.312 1 89 166 SER A N 1
ATOM 1330 C CA . SER A 1 166 ? 9.273 7.785 13.727 1 89 166 SER A CA 1
ATOM 1331 C C . SER A 1 166 ? 10.727 7.391 13.969 1 89 166 SER A C 1
ATOM 1333 O O . SER A 1 166 ? 11.367 7.867 14.906 1 89 166 SER A O 1
ATOM 1335 N N . ILE A 1 167 ? 11.273 6.586 13.094 1 89.56 167 ILE A N 1
ATOM 1336 C CA . ILE A 1 167 ? 12.609 6.039 13.305 1 89.56 167 ILE A CA 1
ATOM 1337 C C . ILE A 1 167 ? 13.625 6.852 12.508 1 89.56 167 ILE A C 1
ATOM 1339 O O . ILE A 1 167 ? 14.734 7.109 12.977 1 89.56 167 ILE A O 1
ATOM 1343 N N . GLU A 1 168 ? 13.234 7.312 11.367 1 91.56 168 GLU A N 1
ATOM 1344 C CA . GLU A 1 168 ? 14.234 7.781 10.414 1 91.56 168 GLU A CA 1
ATOM 1345 C C . GLU A 1 168 ? 14.32 9.305 10.414 1 91.56 168 GLU A C 1
ATOM 1347 O O . GLU A 1 168 ? 15.336 9.875 10.008 1 91.56 168 GLU A O 1
ATOM 1352 N N . LEU A 1 169 ? 13.297 9.945 10.703 1 93.12 169 LEU A N 1
ATOM 1353 C CA . LEU A 1 169 ? 13.32 11.406 10.656 1 93.12 169 LEU A CA 1
ATOM 1354 C C . LEU A 1 169 ? 13.617 11.984 12.031 1 93.12 169 LEU A C 1
ATOM 1356 O O . LEU A 1 169 ? 13 11.586 13.023 1 93.12 169 LEU A O 1
ATOM 1360 N N . GLU A 1 170 ? 14.453 12.898 12 1 93.38 170 GLU A N 1
ATOM 1361 C CA . GLU A 1 170 ? 14.82 13.578 13.25 1 93.38 170 GLU A CA 1
ATOM 1362 C C . GLU A 1 170 ? 13.93 14.797 13.484 1 93.38 170 GLU A C 1
ATOM 1364 O O . GLU A 1 170 ? 13.453 15.422 12.539 1 93.38 170 GLU A O 1
ATOM 1369 N N . GLY A 1 171 ? 13.727 15.102 14.727 1 93.56 171 GLY A N 1
ATOM 1370 C CA . GLY A 1 171 ? 13.062 16.344 15.102 1 93.56 171 GLY A CA 1
ATOM 1371 C C . GLY A 1 171 ? 11.547 16.25 15.031 1 93.56 171 GLY A C 1
ATOM 1372 O O . GLY A 1 171 ? 10.852 17.234 15.242 1 93.56 171 GLY A O 1
ATOM 1373 N N . VAL A 1 172 ? 11.062 15.008 14.641 1 91.81 172 VAL A N 1
ATOM 1374 C CA . VAL A 1 172 ? 9.617 14.82 14.609 1 91.81 172 VAL A CA 1
ATOM 1375 C C . VAL A 1 172 ? 9.25 13.5 15.281 1 91.81 172 VAL A C 1
ATOM 1377 O O . VAL A 1 172 ? 10.062 12.57 15.328 1 91.81 172 VAL A O 1
ATOM 1380 N N . TYR A 1 173 ? 8.055 13.508 15.883 1 87 173 TYR A N 1
ATOM 1381 C CA . TYR A 1 173 ? 7.426 12.281 16.344 1 87 173 TYR A CA 1
ATOM 1382 C C . TYR A 1 173 ? 6.262 11.891 15.453 1 87 173 TYR A C 1
ATOM 1384 O O . TYR A 1 173 ? 5.555 12.758 14.93 1 87 173 TYR A O 1
ATOM 1392 N N . CYS A 1 174 ? 6.164 10.617 15.242 1 89.44 174 CYS A N 1
ATOM 1393 C CA . CYS A 1 174 ? 5.082 10.164 14.383 1 89.44 174 CYS A CA 1
ATOM 1394 C C . CYS A 1 174 ? 4.363 8.961 14.984 1 89.44 174 CYS A C 1
ATOM 1396 O O . CYS A 1 174 ? 5.004 8.016 15.453 1 89.44 174 CYS A O 1
ATOM 1398 N N . PHE A 1 175 ? 3.004 9.062 15.055 1 82.81 175 PHE A N 1
ATOM 1399 C CA . PHE A 1 175 ? 2.229 7.945 15.57 1 82.81 175 PHE A CA 1
ATOM 1400 C C . PHE A 1 175 ? 0.915 7.797 14.812 1 82.81 175 PHE A C 1
ATOM 1402 O O . PHE A 1 175 ? 0.474 8.727 14.141 1 82.81 175 PHE A O 1
ATOM 1409 N N . CYS A 1 176 ? 0.381 6.551 14.852 1 81.81 176 CYS A N 1
ATOM 1410 C CA . CYS A 1 176 ? -0.932 6.277 14.281 1 81.81 176 CYS A CA 1
ATOM 1411 C C . CYS A 1 176 ? -2.027 6.418 15.336 1 81.81 176 CYS A C 1
ATOM 1413 O O . CYS A 1 176 ? -1.843 6.016 16.484 1 81.81 176 CYS A O 1
ATOM 1415 N N . ILE A 1 177 ? -3.07 7.043 14.945 1 68.06 177 ILE A N 1
ATOM 1416 C CA . ILE A 1 177 ? -4.215 7.184 15.836 1 68.06 177 ILE A CA 1
ATOM 1417 C C . ILE A 1 177 ? -5.398 6.395 15.289 1 68.06 177 ILE A C 1
ATOM 1419 O O . ILE A 1 177 ? -5.711 6.48 14.094 1 68.06 177 ILE A O 1
ATOM 1423 N N . HIS A 1 178 ? -5.898 5.477 16.094 1 61.91 178 HIS A N 1
ATOM 1424 C CA . HIS A 1 178 ? -7.156 4.836 15.734 1 61.91 178 HIS A CA 1
ATOM 1425 C C . HIS A 1 178 ? -8.344 5.734 16.062 1 61.91 178 HIS A C 1
ATOM 1427 O O . HIS A 1 178 ? -8.383 6.371 17.109 1 61.91 178 HIS A O 1
ATOM 1433 N N . PRO A 1 179 ? -9.102 5.969 15.016 1 51.91 179 PRO A N 1
ATOM 1434 C CA . PRO A 1 179 ? -10.172 6.949 15.164 1 51.91 179 PRO A CA 1
ATOM 1435 C C . PRO A 1 179 ? -10.883 6.844 16.516 1 51.91 179 PRO A C 1
ATOM 1437 O O . PRO A 1 179 ? -11.359 7.848 17.047 1 51.91 179 PRO A O 1
ATOM 1440 N N . GLY A 1 180 ? -11.125 5.633 16.984 1 47.66 180 GLY A N 1
ATOM 1441 C CA . GLY A 1 180 ? -11.828 5.609 18.266 1 47.66 180 GLY A CA 1
ATOM 1442 C C . GLY A 1 180 ? -11.133 6.418 19.344 1 47.66 180 GLY A C 1
ATOM 1443 O O . GLY A 1 180 ? -11.727 6.707 20.391 1 47.66 180 GLY A O 1
ATOM 1444 N N . TRP A 1 181 ? -9.961 6.629 19.125 1 43.69 181 TRP A N 1
ATOM 1445 C CA . TRP A 1 181 ? -9.227 7.25 20.219 1 43.69 181 TRP A CA 1
ATOM 1446 C C . TRP A 1 181 ? -9.031 8.742 19.969 1 43.69 181 TRP A C 1
ATOM 1448 O O . TRP A 1 181 ? -7.973 9.297 20.266 1 43.69 181 TRP A O 1
ATOM 1458 N N . TYR A 1 182 ? -9.891 9.352 19.297 1 50.25 182 TYR A N 1
ATOM 1459 C CA . TYR A 1 182 ? -9.75 10.789 19.094 1 50.25 182 TYR A CA 1
ATOM 1460 C C . TYR A 1 182 ? -9.359 11.492 20.391 1 50.25 182 TYR A C 1
ATOM 1462 O O . TYR A 1 182 ? -8.484 12.359 20.391 1 50.25 182 TYR A O 1
ATOM 1470 N N . TYR A 1 183 ? -10.008 10.969 21.391 1 48.69 183 TYR A N 1
ATOM 1471 C CA . TYR A 1 183 ? -9.836 11.656 22.672 1 48.69 183 TYR A CA 1
ATOM 1472 C C . TYR A 1 183 ? -8.406 11.5 23.188 1 48.69 183 TYR A C 1
ATOM 1474 O O . TYR A 1 183 ? -7.84 12.438 23.75 1 48.69 183 TYR A O 1
ATOM 1482 N N . SER A 1 184 ? -7.98 10.438 22.891 1 46.19 184 SER A N 1
ATOM 1483 C CA . SER A 1 184 ? -6.648 10.211 23.453 1 46.19 184 SER A CA 1
ATOM 1484 C C . SER A 1 184 ? -5.59 11 22.688 1 46.19 184 SER A C 1
ATOM 1486 O O . SER A 1 184 ? -4.633 11.5 23.281 1 46.19 184 SER A O 1
ATOM 1488 N N . VAL A 1 185 ? -5.781 11.102 21.547 1 51.78 185 VAL A N 1
ATOM 1489 C CA . VAL A 1 185 ? -4.824 11.852 20.75 1 51.78 185 VAL A CA 1
ATOM 1490 C C . VAL A 1 185 ? -4.809 13.312 21.203 1 51.78 185 VAL A C 1
ATOM 1492 O O . VAL A 1 185 ? -3.74 13.906 21.359 1 51.78 185 VAL A O 1
ATOM 1495 N N . ILE A 1 186 ? -6.035 13.727 21.375 1 50.59 186 ILE A N 1
ATOM 1496 C CA . ILE A 1 186 ? -6.184 15.125 21.766 1 50.59 186 ILE A CA 1
ATOM 1497 C C . ILE A 1 186 ? -5.488 15.352 23.109 1 50.59 186 ILE A C 1
ATOM 1499 O O . ILE A 1 186 ? -4.785 16.344 23.281 1 50.59 186 ILE A O 1
ATOM 1503 N N . LEU A 1 187 ? -5.75 14.352 23.875 1 47.25 187 LEU A N 1
ATOM 1504 C CA . LEU A 1 187 ? -5.203 14.555 25.219 1 47.25 187 LEU A CA 1
ATOM 1505 C C . LEU A 1 187 ? -3.682 14.609 25.172 1 47.25 187 LEU A C 1
ATOM 1507 O O . LEU A 1 187 ? -3.068 15.398 25.906 1 47.25 187 LEU A O 1
ATOM 1511 N N . ILE A 1 188 ? -3.227 13.859 24.344 1 46.66 188 ILE A N 1
ATOM 1512 C CA . ILE A 1 188 ? -1.77 13.797 24.297 1 46.66 188 ILE A CA 1
ATOM 1513 C C . ILE A 1 188 ? -1.215 15.062 23.656 1 46.66 188 ILE A C 1
ATOM 1515 O O . ILE A 1 188 ? -0.227 15.625 24.125 1 46.66 188 ILE A O 1
ATOM 1519 N N . LEU A 1 189 ? -1.806 15.414 22.625 1 51.31 189 LEU A N 1
ATOM 1520 C CA . LEU A 1 189 ? -1.311 16.562 21.891 1 51.31 189 LEU A CA 1
ATOM 1521 C C . LEU A 1 189 ? -1.495 17.844 22.703 1 51.31 189 LEU A C 1
ATOM 1523 O O . LEU A 1 189 ? -0.691 18.781 22.594 1 51.31 189 LEU A O 1
ATOM 1527 N N . PHE A 1 190 ? -2.609 17.875 23.422 1 49.44 190 PHE A N 1
ATOM 1528 C CA . PHE A 1 190 ? -2.898 19.094 24.156 1 49.44 190 PHE A CA 1
ATOM 1529 C C . PHE A 1 190 ? -2.086 19.172 25.453 1 49.44 190 PHE A C 1
ATOM 1531 O O . PHE A 1 190 ? -1.79 20.25 25.938 1 49.44 190 PHE A O 1
ATOM 1538 N N . ASN A 1 191 ? -1.874 17.953 25.922 1 46.97 191 ASN A N 1
ATOM 1539 C CA . ASN A 1 191 ? -1.23 18.078 27.219 1 46.97 191 ASN A CA 1
ATOM 1540 C C . ASN A 1 191 ? 0.276 18.281 27.094 1 46.97 191 ASN A C 1
ATOM 1542 O O . ASN A 1 191 ? 0.984 18.406 28.094 1 46.97 191 ASN A O 1
ATOM 1546 N N . SER A 1 192 ? 0.749 18.188 25.859 1 41.16 192 SER A N 1
ATOM 1547 C CA . SER A 1 192 ? 2.168 18.531 25.844 1 41.16 192 SER A CA 1
ATOM 1548 C C . SER A 1 192 ? 2.377 20.016 25.547 1 41.16 192 SER A C 1
ATOM 1550 O O . SER A 1 192 ? 1.579 20.625 24.844 1 41.16 192 SER A O 1
ATOM 1552 N N . MET B 1 1 ? 1.303 -28.266 -9.953 1 38.12 1 MET B N 1
ATOM 1553 C CA . MET B 1 1 ? 1.839 -27.234 -9.07 1 38.12 1 MET B CA 1
ATOM 1554 C C . MET B 1 1 ? 2.197 -25.984 -9.852 1 38.12 1 MET B C 1
ATOM 1556 O O . MET B 1 1 ? 2.754 -26.062 -10.945 1 38.12 1 MET B O 1
ATOM 1560 N N . PHE B 1 2 ? 1.373 -24.828 -9.852 1 44.31 2 PHE B N 1
ATOM 1561 C CA . PHE B 1 2 ? 1.649 -23.594 -10.586 1 44.31 2 PHE B CA 1
ATOM 1562 C C . PHE B 1 2 ? 2.564 -22.688 -9.781 1 44.31 2 PHE B C 1
ATOM 1564 O O . PHE B 1 2 ? 2.34 -22.469 -8.586 1 44.31 2 PHE B O 1
ATOM 1571 N N . ILE B 1 3 ? 3.916 -22.641 -10.188 1 46.84 3 ILE B N 1
ATOM 1572 C CA . ILE B 1 3 ? 4.832 -21.688 -9.578 1 46.84 3 ILE B CA 1
ATOM 1573 C C . ILE B 1 3 ? 4.945 -20.438 -10.461 1 46.84 3 ILE B C 1
ATOM 1575 O O . ILE B 1 3 ? 5.184 -20.547 -11.664 1 46.84 3 ILE B O 1
ATOM 1579 N N . ARG B 1 4 ? 4.234 -19.328 -10.195 1 45.12 4 ARG B N 1
ATOM 1580 C CA . ARG B 1 4 ? 4.547 -18.078 -10.875 1 45.12 4 ARG B CA 1
ATOM 1581 C C . ARG B 1 4 ? 5.875 -17.516 -10.391 1 45.12 4 ARG B C 1
ATOM 1583 O O . ARG B 1 4 ? 6.035 -17.203 -9.211 1 45.12 4 ARG B O 1
ATOM 1590 N N . ILE B 1 5 ? 7.102 -17.781 -11.062 1 46.22 5 ILE B N 1
ATOM 1591 C CA . ILE B 1 5 ? 8.391 -17.344 -10.547 1 46.22 5 ILE B CA 1
ATOM 1592 C C . ILE B 1 5 ? 8.906 -16.188 -11.391 1 46.22 5 ILE B C 1
ATOM 1594 O O . ILE B 1 5 ? 9.078 -16.312 -12.609 1 46.22 5 ILE B O 1
ATOM 1598 N N . PHE B 1 6 ? 8.672 -14.93 -11.133 1 46.44 6 PHE B N 1
ATOM 1599 C CA . PHE B 1 6 ? 9.469 -13.945 -11.844 1 46.44 6 PHE B CA 1
ATOM 1600 C C . PHE B 1 6 ? 10.953 -14.297 -11.766 1 46.44 6 PHE B C 1
ATOM 1602 O O . PHE B 1 6 ? 11.648 -14.328 -12.781 1 46.44 6 PHE B O 1
ATOM 1609 N N . SER B 1 7 ? 11.688 -14.164 -10.586 1 50.53 7 SER B N 1
ATOM 1610 C CA . SER B 1 7 ? 13.125 -14.359 -10.406 1 50.53 7 SER B CA 1
ATOM 1611 C C . SER B 1 7 ? 13.414 -15.68 -9.695 1 50.53 7 SER B C 1
ATOM 1613 O O . SER B 1 7 ? 14.484 -15.852 -9.109 1 50.53 7 SER B O 1
ATOM 1615 N N . GLY B 1 8 ? 12.664 -16.609 -10.055 1 64.19 8 GLY B N 1
ATOM 1616 C CA . GLY B 1 8 ? 12.656 -17.781 -9.195 1 64.19 8 GLY B CA 1
ATOM 1617 C C . GLY B 1 8 ? 13.258 -19.016 -9.859 1 64.19 8 GLY B C 1
ATOM 1618 O O . GLY B 1 8 ? 12.844 -20.141 -9.586 1 64.19 8 GLY B O 1
ATOM 1619 N N . LEU B 1 9 ? 14.344 -18.734 -10.648 1 72.5 9 LEU B N 1
ATOM 1620 C CA . LEU B 1 9 ? 14.945 -19.844 -11.383 1 72.5 9 LEU B CA 1
ATOM 1621 C C . LEU B 1 9 ? 15.289 -20.984 -10.438 1 72.5 9 LEU B C 1
ATOM 1623 O O . LEU B 1 9 ? 15.047 -22.156 -10.766 1 72.5 9 LEU B O 1
ATOM 1627 N N . LYS B 1 10 ? 15.789 -20.609 -9.312 1 74.19 10 LYS B N 1
ATOM 1628 C CA . LYS B 1 10 ? 16.203 -21.641 -8.359 1 74.19 10 LYS B CA 1
ATOM 1629 C C . LYS B 1 10 ? 15.016 -22.453 -7.867 1 74.19 10 LYS B C 1
ATOM 1631 O O . LYS B 1 10 ? 15.117 -23.656 -7.676 1 74.19 10 LYS B O 1
ATOM 1636 N N . LEU B 1 11 ? 13.969 -21.891 -7.742 1 76.38 11 LEU B N 1
ATOM 1637 C CA . LEU B 1 11 ? 12.766 -22.578 -7.289 1 76.38 11 LEU B CA 1
ATOM 1638 C C . LEU B 1 11 ? 12.25 -23.531 -8.375 1 76.38 11 LEU B C 1
ATOM 1640 O O . LEU B 1 11 ? 11.812 -24.641 -8.07 1 76.38 11 LEU B O 1
ATOM 1644 N N . VAL B 1 12 ? 12.352 -23.047 -9.57 1 83.44 12 VAL B N 1
ATOM 1645 C CA . VAL B 1 12 ? 11.891 -23.859 -10.688 1 83.44 12 VAL B CA 1
ATOM 1646 C C . VAL B 1 12 ? 12.719 -25.156 -10.758 1 83.44 12 VAL B C 1
ATOM 1648 O O . VAL B 1 12 ? 12.164 -26.25 -10.859 1 83.44 12 VAL B O 1
ATOM 1651 N N . GLU B 1 13 ? 13.977 -24.891 -10.609 1 82.12 13 GLU B N 1
ATOM 1652 C CA . GLU B 1 13 ? 14.883 -26.031 -10.656 1 82.12 13 GLU B CA 1
ATOM 1653 C C . GLU B 1 13 ? 14.594 -27.016 -9.523 1 82.12 13 GLU B C 1
ATOM 1655 O O . GLU B 1 13 ? 14.578 -28.234 -9.742 1 82.12 13 GLU B O 1
ATOM 1660 N N . LEU B 1 14 ? 14.391 -26.516 -8.453 1 78.06 14 LEU B N 1
ATOM 1661 C CA . LEU B 1 14 ? 14.148 -27.344 -7.27 1 78.06 14 LEU B CA 1
ATOM 1662 C C . LEU B 1 14 ? 12.875 -28.172 -7.43 1 78.06 14 LEU B C 1
ATOM 1664 O O . LEU B 1 14 ? 12.852 -29.359 -7.102 1 78.06 14 LEU B O 1
ATOM 1668 N N . PHE B 1 15 ? 11.875 -27.625 -7.957 1 81.62 15 PHE B N 1
ATOM 1669 C CA . PHE B 1 15 ? 10.602 -28.328 -8.102 1 81.62 15 PHE B CA 1
ATOM 1670 C C . PHE B 1 15 ? 10.688 -29.375 -9.203 1 81.62 15 PHE B C 1
ATOM 1672 O O . PHE B 1 15 ? 10.047 -30.422 -9.117 1 81.62 15 PHE B O 1
ATOM 1679 N N . LEU B 1 16 ? 11.477 -29.078 -10.148 1 86.69 16 LEU B N 1
ATOM 1680 C CA . LEU B 1 16 ? 11.562 -30 -11.281 1 86.69 16 LEU B CA 1
ATOM 1681 C C . LEU B 1 16 ? 12.383 -31.234 -10.914 1 86.69 16 LEU B C 1
ATOM 1683 O O . LEU B 1 16 ? 12.344 -32.219 -11.633 1 86.69 16 LEU B O 1
ATOM 1687 N N . LYS B 1 17 ? 13.094 -31.094 -9.828 1 82.88 17 LYS B N 1
ATOM 1688 C CA . LYS B 1 17 ? 13.812 -32.281 -9.359 1 82.88 17 LYS B CA 1
ATOM 1689 C C . LYS B 1 17 ? 12.852 -33.375 -8.945 1 82.88 17 LYS B C 1
ATOM 1691 O O . LYS B 1 17 ? 13.195 -34.562 -8.992 1 82.88 17 LYS B O 1
ATOM 1696 N N . ASP B 1 18 ? 11.688 -33.031 -8.578 1 80.31 18 ASP B N 1
ATOM 1697 C CA . ASP B 1 18 ? 10.625 -33.969 -8.281 1 80.31 18 ASP B CA 1
ATOM 1698 C C . ASP B 1 18 ? 9.844 -34.344 -9.539 1 80.31 18 ASP B C 1
ATOM 1700 O O . ASP B 1 18 ? 9.148 -33.531 -10.117 1 80.31 18 ASP B O 1
ATOM 1704 N N . GLU B 1 19 ? 9.867 -35.625 -9.898 1 86 19 GLU B N 1
ATOM 1705 C CA . GLU B 1 19 ? 9.344 -36.094 -11.172 1 86 19 GLU B CA 1
ATOM 1706 C C . GLU B 1 19 ? 7.82 -36.031 -11.203 1 86 19 GLU B C 1
ATOM 1708 O O . GLU B 1 19 ? 7.207 -36.125 -12.266 1 86 19 GLU B O 1
ATOM 1713 N N . THR B 1 20 ? 7.23 -35.875 -10.078 1 84.44 20 THR B N 1
ATOM 1714 C CA . THR B 1 20 ? 5.773 -35.875 -10.031 1 84.44 20 THR B CA 1
ATOM 1715 C C . THR B 1 20 ? 5.223 -34.469 -10.203 1 84.44 20 THR B C 1
ATOM 1717 O O . THR B 1 20 ? 4.012 -34.281 -10.289 1 84.44 20 THR B O 1
ATOM 1720 N N . LYS B 1 21 ? 6.137 -33.531 -10.375 1 82.56 21 LYS B N 1
ATOM 1721 C CA . LYS B 1 21 ? 5.691 -32.156 -10.383 1 82.56 21 LYS B CA 1
ATOM 1722 C C . LYS B 1 21 ? 5.777 -31.547 -11.781 1 82.56 21 LYS B C 1
ATOM 1724 O O . LYS B 1 21 ? 6.715 -31.844 -12.531 1 82.56 21 LYS B O 1
ATOM 1729 N N . LYS B 1 22 ? 4.762 -30.797 -12.07 1 87.94 22 LYS B N 1
ATOM 1730 C CA . LYS B 1 22 ? 4.777 -29.938 -13.258 1 87.94 22 LYS B CA 1
ATOM 1731 C C . LYS B 1 22 ? 4.828 -28.469 -12.867 1 87.94 22 LYS B C 1
ATOM 1733 O O . LYS B 1 22 ? 4.129 -28.031 -11.953 1 87.94 22 LYS B O 1
ATOM 1738 N N . VAL B 1 23 ? 5.711 -27.703 -13.539 1 89.31 23 VAL B N 1
ATOM 1739 C CA . VAL B 1 23 ? 5.934 -26.312 -13.172 1 89.31 23 VAL B CA 1
ATOM 1740 C C . VAL B 1 23 ? 5.445 -25.391 -14.289 1 89.31 23 VAL B C 1
ATOM 1742 O O . VAL B 1 23 ? 5.75 -25.625 -15.461 1 89.31 23 VAL B O 1
ATOM 1745 N N . PHE B 1 24 ? 4.586 -24.5 -13.883 1 89.62 24 PHE B N 1
ATOM 1746 C CA . PHE B 1 24 ? 4.176 -23.406 -14.773 1 89.62 24 PHE B CA 1
ATOM 1747 C C . PHE B 1 24 ? 4.844 -22.109 -14.367 1 89.62 24 PHE B C 1
ATOM 1749 O O . PHE B 1 24 ? 4.43 -21.469 -13.398 1 89.62 24 PHE B O 1
ATOM 1756 N N . ALA B 1 25 ? 5.855 -21.688 -15.148 1 87.88 25 ALA B N 1
ATOM 1757 C CA . ALA B 1 25 ? 6.609 -20.484 -14.852 1 87.88 25 ALA B CA 1
ATOM 1758 C C . ALA B 1 25 ? 6.133 -19.312 -15.711 1 87.88 25 ALA B C 1
ATOM 1760 O O . ALA B 1 25 ? 5.746 -19.5 -16.859 1 87.88 25 ALA B O 1
ATOM 1761 N N . THR B 1 26 ? 6.141 -18.141 -15.094 1 87.94 26 THR B N 1
ATOM 1762 C CA . THR B 1 26 ? 5.773 -16.938 -15.844 1 87.94 26 THR B CA 1
ATOM 1763 C C . THR B 1 26 ? 6.836 -15.852 -15.672 1 87.94 26 THR B C 1
ATOM 1765 O O . THR B 1 26 ? 7.48 -15.766 -14.625 1 87.94 26 THR B O 1
ATOM 1768 N N . CYS B 1 27 ? 7.07 -15.109 -16.734 1 84.25 27 CYS B N 1
ATOM 1769 C CA . CYS B 1 27 ? 7.961 -13.953 -16.688 1 84.25 27 CYS B CA 1
ATOM 1770 C C . CYS B 1 27 ? 7.574 -12.93 -17.75 1 84.25 27 CYS B C 1
ATOM 1772 O O . CYS B 1 27 ? 6.777 -13.219 -18.641 1 84.25 27 CYS B O 1
ATOM 1774 N N . ARG B 1 28 ? 8.117 -11.828 -17.594 1 83.38 28 ARG B N 1
ATOM 1775 C CA . ARG B 1 28 ? 7.75 -10.727 -18.469 1 83.38 28 ARG B CA 1
ATOM 1776 C C . ARG B 1 28 ? 8.32 -10.922 -19.859 1 83.38 28 ARG B C 1
ATOM 1778 O O . ARG B 1 28 ? 7.715 -10.508 -20.859 1 83.38 28 ARG B O 1
ATOM 1785 N N . ASN B 1 29 ? 9.516 -11.492 -19.844 1 84.94 29 ASN B N 1
ATOM 1786 C CA . ASN B 1 29 ? 10.195 -11.688 -21.125 1 84.94 29 ASN B CA 1
ATOM 1787 C C . ASN B 1 29 ? 10.758 -13.102 -21.25 1 84.94 29 ASN B C 1
ATOM 1789 O O . ASN B 1 29 ? 11.961 -13.305 -21.078 1 84.94 29 ASN B O 1
ATOM 1793 N N . PRO B 1 30 ? 9.906 -13.953 -21.703 1 86.94 30 PRO B N 1
ATOM 1794 C CA . PRO B 1 30 ? 10.359 -15.344 -21.797 1 86.94 30 PRO B CA 1
ATOM 1795 C C . PRO B 1 30 ? 11.492 -15.523 -22.812 1 86.94 30 PRO B C 1
ATOM 1797 O O . PRO B 1 30 ? 12.383 -16.344 -22.594 1 86.94 30 PRO B O 1
ATOM 1800 N N . GLU B 1 31 ? 11.453 -14.758 -23.781 1 87.81 31 GLU B N 1
ATOM 1801 C CA . GLU B 1 31 ? 12.453 -14.898 -24.844 1 87.81 31 GLU B CA 1
ATOM 1802 C C . GLU B 1 31 ? 13.852 -14.609 -24.312 1 87.81 31 GLU B C 1
ATOM 1804 O O . GLU B 1 31 ? 14.836 -15.18 -24.797 1 87.81 31 GLU B O 1
ATOM 1809 N N . ASN B 1 32 ? 13.93 -13.734 -23.297 1 85.31 32 ASN B N 1
ATOM 1810 C CA . ASN B 1 32 ? 15.227 -13.328 -22.75 1 85.31 32 ASN B CA 1
ATOM 1811 C C . ASN B 1 32 ? 15.594 -14.125 -21.5 1 85.31 32 ASN B C 1
ATOM 1813 O O . ASN B 1 32 ? 16.641 -13.906 -20.906 1 85.31 32 ASN B O 1
ATOM 1817 N N . ALA B 1 33 ? 14.758 -15.023 -21.203 1 85.94 33 ALA B N 1
ATOM 1818 C CA . ALA B 1 33 ? 15.016 -15.836 -20.016 1 85.94 33 ALA B CA 1
ATOM 1819 C C . ALA B 1 33 ? 15.828 -17.078 -20.359 1 85.94 33 ALA B C 1
ATOM 1821 O O . ALA B 1 33 ? 15.312 -18.203 -20.281 1 85.94 33 ALA B O 1
ATOM 1822 N N . THR B 1 34 ? 17.062 -16.891 -20.578 1 87.75 34 THR B N 1
ATOM 1823 C CA . THR B 1 34 ? 17.938 -17.922 -21.125 1 87.75 34 THR B CA 1
ATOM 1824 C C . THR B 1 34 ? 17.969 -19.156 -20.219 1 87.75 34 THR B C 1
ATOM 1826 O O . THR B 1 34 ? 17.766 -20.281 -20.672 1 87.75 34 THR B O 1
ATOM 1829 N N . LYS B 1 35 ? 18.156 -18.953 -18.938 1 87.12 35 LYS B N 1
ATOM 1830 C CA . LYS B 1 35 ? 18.266 -20.062 -18 1 87.12 35 LYS B CA 1
ATOM 1831 C C . LYS B 1 35 ? 16.953 -20.828 -17.891 1 87.12 35 LYS B C 1
ATOM 1833 O O . LYS B 1 35 ? 16.938 -22.062 -17.766 1 87.12 35 LYS B O 1
ATOM 1838 N N . LEU B 1 36 ? 15.93 -20.156 -17.984 1 88.31 36 LEU B N 1
ATOM 1839 C CA . LEU B 1 36 ? 14.617 -20.797 -17.969 1 88.31 36 LEU B CA 1
ATOM 1840 C C . LEU B 1 36 ? 14.383 -21.609 -19.234 1 88.31 36 LEU B C 1
ATOM 1842 O O . LEU B 1 36 ? 13.836 -22.719 -19.172 1 88.31 36 LEU B O 1
ATOM 1846 N N . ASN B 1 37 ? 14.812 -21.094 -20.281 1 91.31 37 ASN B N 1
ATOM 1847 C CA . ASN B 1 37 ? 14.656 -21.812 -21.547 1 91.31 37 ASN B CA 1
ATOM 1848 C C . ASN B 1 37 ? 15.508 -23.062 -21.594 1 91.31 37 ASN B C 1
ATOM 1850 O O . ASN B 1 37 ? 15.102 -24.078 -22.188 1 91.31 37 ASN B O 1
ATOM 1854 N N . GLU B 1 38 ? 16.609 -22.953 -20.984 1 92.69 38 GLU B N 1
ATOM 1855 C CA . GLU B 1 38 ? 17.438 -24.156 -20.859 1 92.69 38 GLU B CA 1
ATOM 1856 C C . GLU B 1 38 ? 16.734 -25.234 -20.062 1 92.69 38 GLU B C 1
ATOM 1858 O O . GLU B 1 38 ? 16.781 -26.422 -20.438 1 92.69 38 GLU B O 1
ATOM 1863 N N . LEU B 1 39 ? 16.109 -24.844 -19.016 1 91.19 39 LEU B N 1
ATOM 1864 C CA . LEU B 1 39 ? 15.352 -25.797 -18.219 1 91.19 39 LEU B CA 1
ATOM 1865 C C . LEU B 1 39 ? 14.188 -26.375 -19.016 1 91.19 39 LEU B C 1
ATOM 1867 O O . LEU B 1 39 ? 13.859 -27.547 -18.891 1 91.19 39 LEU B O 1
ATOM 1871 N N . LEU B 1 40 ? 13.625 -25.578 -19.844 1 92.06 40 LEU B N 1
ATOM 1872 C CA . LEU B 1 40 ? 12.516 -26.031 -20.672 1 92.06 40 LEU B CA 1
ATOM 1873 C C . LEU B 1 40 ? 12.961 -27.125 -21.641 1 92.06 40 LEU B C 1
ATOM 1875 O O . LEU B 1 40 ? 12.227 -28.078 -21.891 1 92.06 40 LEU B O 1
ATOM 1879 N N . GLU B 1 41 ? 14.133 -26.969 -22.172 1 94.94 41 GLU B N 1
ATOM 1880 C CA . GLU B 1 41 ? 14.68 -28 -23.047 1 94.94 41 GLU B CA 1
ATOM 1881 C C . GLU B 1 41 ? 14.906 -29.312 -22.312 1 94.94 41 GLU B C 1
ATOM 1883 O O . GLU B 1 41 ? 14.695 -30.391 -22.875 1 94.94 41 GLU B O 1
ATOM 1888 N N . LYS B 1 42 ? 15.273 -29.172 -21.078 1 93.88 42 LYS B N 1
ATOM 1889 C CA . LYS B 1 42 ? 15.57 -30.344 -20.266 1 93.88 42 LYS B CA 1
ATOM 1890 C C . LYS B 1 42 ? 14.289 -31.016 -19.781 1 93.88 42 LYS B C 1
ATOM 1892 O O . LYS B 1 42 ? 14.234 -32.25 -19.641 1 93.88 42 LYS B O 1
ATOM 1897 N N . TYR B 1 43 ? 13.266 -30.203 -19.5 1 92.94 43 TYR B N 1
ATOM 1898 C CA . TYR B 1 43 ? 12.008 -30.719 -18.969 1 92.94 43 TYR B CA 1
ATOM 1899 C C . TYR B 1 43 ? 10.82 -30.234 -19.797 1 92.94 43 TYR B C 1
ATOM 1901 O O . TYR B 1 43 ? 9.883 -29.641 -19.266 1 92.94 43 TYR B O 1
ATOM 1909 N N . PRO B 1 44 ? 10.719 -30.578 -21.047 1 93.19 44 PRO B N 1
ATOM 1910 C CA . PRO B 1 44 ? 9.727 -30 -21.953 1 93.19 44 PRO B CA 1
ATOM 1911 C C . PRO B 1 44 ? 8.297 -30.391 -21.578 1 93.19 44 PRO B C 1
ATOM 1913 O O . PRO B 1 44 ? 7.355 -29.641 -21.859 1 93.19 44 PRO B O 1
ATOM 1916 N N . SER B 1 45 ? 8.086 -31.516 -20.938 1 92.44 45 SER B N 1
ATOM 1917 C CA . SER B 1 45 ? 6.738 -31.969 -20.609 1 92.44 45 SER B CA 1
ATOM 1918 C C . SER B 1 45 ? 6.312 -31.5 -19.234 1 92.44 45 SER B C 1
ATOM 1920 O O . SER B 1 45 ? 5.137 -31.578 -18.875 1 92.44 45 SER B O 1
ATOM 1922 N N . ARG B 1 46 ? 7.27 -30.953 -18.438 1 91.81 46 ARG B N 1
ATOM 1923 C CA . ARG B 1 46 ? 6.949 -30.672 -17.047 1 91.81 46 ARG B CA 1
ATOM 1924 C C . ARG B 1 46 ? 7.148 -29.203 -16.734 1 91.81 46 ARG B C 1
ATOM 1926 O O . ARG B 1 46 ? 6.871 -28.75 -15.609 1 91.81 46 ARG B O 1
ATOM 1933 N N . LEU B 1 47 ? 7.617 -28.453 -17.688 1 91.56 47 LEU B N 1
ATOM 1934 C CA . LEU B 1 47 ? 7.793 -27.016 -17.516 1 91.56 47 LEU B CA 1
ATOM 1935 C C . LEU B 1 47 ? 7.078 -26.234 -18.625 1 91.56 47 LEU B C 1
ATOM 1937 O O . LEU B 1 47 ? 7.219 -26.562 -19.797 1 91.56 47 LEU B O 1
ATOM 1941 N N . ASP B 1 48 ? 6.23 -25.375 -18.203 1 90.62 48 ASP B N 1
ATOM 1942 C CA . ASP B 1 48 ? 5.621 -24.406 -19.109 1 90.62 48 ASP B CA 1
ATOM 1943 C C . ASP B 1 48 ? 6.062 -22.984 -18.75 1 90.62 48 ASP B C 1
ATOM 1945 O O . ASP B 1 48 ? 6.172 -22.625 -17.578 1 90.62 48 ASP B O 1
ATOM 1949 N N . ILE B 1 49 ? 6.375 -22.188 -19.828 1 90.12 49 ILE B N 1
ATOM 1950 C CA . ILE B 1 49 ? 6.762 -20.797 -19.609 1 90.12 49 ILE B CA 1
ATOM 1951 C C . ILE B 1 49 ? 5.789 -19.875 -20.359 1 90.12 49 ILE B C 1
ATOM 1953 O O . ILE B 1 49 ? 5.586 -20.016 -21.562 1 90.12 49 ILE B O 1
ATOM 1957 N N . ASP B 1 50 ? 5.16 -19.047 -19.594 1 89.94 50 ASP B N 1
ATOM 1958 C CA . ASP B 1 50 ? 4.223 -18.094 -20.188 1 89.94 50 ASP B CA 1
ATOM 1959 C C . ASP B 1 50 ? 4.633 -16.656 -19.875 1 89.94 50 ASP B C 1
ATOM 1961 O O . ASP B 1 50 ? 5.309 -16.391 -18.875 1 89.94 50 ASP B O 1
ATOM 1965 N N . MET B 1 51 ? 4.23 -15.766 -20.734 1 89.12 51 MET B N 1
ATOM 1966 C CA . MET B 1 51 ? 4.465 -14.344 -20.516 1 89.12 51 MET B CA 1
ATOM 1967 C C . MET B 1 51 ? 3.361 -13.734 -19.656 1 89.12 51 MET B C 1
ATOM 1969 O O . MET B 1 51 ? 2.184 -13.789 -20.016 1 89.12 51 MET B O 1
ATOM 1973 N N . ILE B 1 52 ? 3.713 -13.266 -18.531 1 88 52 ILE B N 1
ATOM 1974 C CA . ILE B 1 52 ? 2.797 -12.516 -17.672 1 88 52 ILE B CA 1
ATOM 1975 C C . ILE B 1 52 ? 3.496 -11.273 -17.141 1 88 52 ILE B C 1
ATOM 1977 O O . ILE B 1 52 ? 4.629 -11.352 -16.656 1 88 52 ILE B O 1
ATOM 1981 N N . ASP B 1 53 ? 2.881 -10.188 -17.375 1 85.31 53 ASP B N 1
ATOM 1982 C CA . ASP B 1 53 ? 3.207 -8.969 -16.641 1 85.31 53 ASP B CA 1
ATOM 1983 C C . ASP B 1 53 ? 2.174 -8.688 -15.547 1 85.31 53 ASP B C 1
ATOM 1985 O O . ASP B 1 53 ? 1.061 -8.242 -15.844 1 85.31 53 ASP B O 1
ATOM 1989 N N . VAL B 1 54 ? 2.549 -8.883 -14.305 1 83.31 54 VAL B N 1
ATOM 1990 C CA . VAL B 1 54 ? 1.6 -8.867 -13.195 1 83.31 54 VAL B CA 1
ATOM 1991 C C . VAL B 1 54 ? 1.021 -7.465 -13.023 1 83.31 54 VAL B C 1
ATOM 1993 O O . VAL B 1 54 ? 0.005 -7.285 -12.352 1 83.31 54 VAL B O 1
ATOM 1996 N N . SER B 1 55 ? 1.686 -6.465 -13.602 1 81.81 55 SER B N 1
ATOM 1997 C CA . SER B 1 55 ? 1.144 -5.109 -13.555 1 81.81 55 SER B CA 1
ATOM 1998 C C . SER B 1 55 ? 0.079 -4.902 -14.625 1 81.81 55 SER B C 1
ATOM 2000 O O . SER B 1 55 ? -0.627 -3.891 -14.617 1 81.81 55 SER B O 1
ATOM 2002 N N . LYS B 1 56 ? 0.008 -5.848 -15.523 1 90.12 56 LYS B N 1
ATOM 2003 C CA . LYS B 1 56 ? -1 -5.805 -16.578 1 90.12 56 LYS B CA 1
ATOM 2004 C C . LYS B 1 56 ? -2.027 -6.918 -16.406 1 90.12 56 LYS B C 1
ATOM 2006 O O . LYS B 1 56 ? -1.819 -8.039 -16.875 1 90.12 56 LYS B O 1
ATOM 2011 N N . GLU B 1 57 ? -3.115 -6.574 -15.977 1 93.31 57 GLU B N 1
ATOM 2012 C CA . GLU B 1 57 ? -4.152 -7.535 -15.609 1 93.31 57 GLU B CA 1
ATOM 2013 C C . GLU B 1 57 ? -4.566 -8.391 -16.797 1 93.31 57 GLU B C 1
ATOM 2015 O O . GLU B 1 57 ? -4.898 -9.562 -16.641 1 93.31 57 GLU B O 1
ATOM 2020 N N . GLU B 1 58 ? -4.52 -7.766 -17.938 1 95.25 58 GLU B N 1
ATOM 2021 C CA . GLU B 1 58 ? -4.941 -8.477 -19.141 1 95.25 58 GLU B CA 1
ATOM 2022 C C . GLU B 1 58 ? -4.086 -9.719 -19.375 1 95.25 58 GLU B C 1
ATOM 2024 O O . GLU B 1 58 ? -4.586 -10.75 -19.844 1 95.25 58 GLU B O 1
ATOM 2029 N N . THR B 1 59 ? -2.824 -9.633 -19.078 1 92.56 59 THR B N 1
ATOM 2030 C CA . THR B 1 59 ? -1.944 -10.781 -19.281 1 92.56 59 THR B CA 1
ATOM 2031 C C . THR B 1 59 ? -2.299 -11.906 -18.312 1 92.56 59 THR B C 1
ATOM 2033 O O . THR B 1 59 ? -2.203 -13.086 -18.656 1 92.56 59 THR B O 1
ATOM 2036 N N . ILE B 1 60 ? -2.801 -11.57 -17.156 1 91.81 60 ILE B N 1
ATOM 2037 C CA . ILE B 1 60 ? -3.234 -12.555 -16.172 1 91.81 60 ILE B CA 1
ATOM 2038 C C . ILE B 1 60 ? -4.527 -13.219 -16.641 1 91.81 60 ILE B C 1
ATOM 2040 O O . ILE B 1 60 ? -4.648 -14.445 -16.609 1 91.81 60 ILE B O 1
ATOM 2044 N N . LYS B 1 61 ? -5.395 -12.422 -17.125 1 94.75 61 LYS B N 1
ATOM 2045 C CA . LYS B 1 61 ? -6.672 -12.93 -17.609 1 94.75 61 LYS B CA 1
ATOM 2046 C C . LYS B 1 61 ? -6.465 -13.914 -18.766 1 94.75 61 LYS B C 1
ATOM 2048 O O . LYS B 1 61 ? -7.066 -14.992 -18.781 1 94.75 61 LYS B O 1
ATOM 2053 N N . ASN B 1 62 ? -5.684 -13.516 -19.656 1 94.25 62 ASN B N 1
ATOM 2054 C CA . ASN B 1 62 ? -5.391 -14.375 -20.797 1 94.25 62 ASN B CA 1
ATOM 2055 C C . ASN B 1 62 ? -4.77 -15.703 -20.359 1 94.25 62 ASN B C 1
ATOM 2057 O O . ASN B 1 62 ? -5.113 -16.75 -20.891 1 94.25 62 ASN B O 1
ATOM 2061 N N . TYR B 1 63 ? -3.898 -15.586 -19.438 1 91.06 63 TYR B N 1
ATOM 2062 C CA . TYR B 1 63 ? -3.238 -16.781 -18.906 1 91.06 63 TYR B CA 1
ATOM 2063 C C . TYR B 1 63 ? -4.25 -17.734 -18.266 1 91.06 63 TYR B C 1
ATOM 2065 O O . TYR B 1 63 ? -4.23 -18.938 -18.547 1 91.06 63 TYR B O 1
ATOM 2073 N N . VAL B 1 64 ? -5.168 -17.25 -17.5 1 92.25 64 VAL B N 1
ATOM 2074 C CA . VAL B 1 64 ? -6.164 -18.047 -16.781 1 92.25 64 VAL B CA 1
ATOM 2075 C C . VAL B 1 64 ? -7.141 -18.656 -17.781 1 92.25 64 VAL B C 1
ATOM 2077 O O . VAL B 1 64 ? -7.512 -19.828 -17.656 1 92.25 64 VAL B O 1
ATOM 2080 N N . GLU B 1 65 ? -7.457 -17.875 -18.719 1 92.19 65 GLU B N 1
ATOM 2081 C CA . GLU B 1 65 ? -8.383 -18.375 -19.734 1 92.19 65 GLU B CA 1
ATOM 2082 C C . GLU B 1 65 ? -7.809 -19.562 -20.469 1 92.19 65 GLU B C 1
ATOM 2084 O O . GLU B 1 65 ? -8.531 -20.516 -20.797 1 92.19 65 GLU B O 1
ATOM 2089 N N . LYS B 1 66 ? -6.602 -19.5 -20.703 1 89.44 66 LYS B N 1
ATOM 2090 C CA . LYS B 1 66 ? -5.918 -20.562 -21.438 1 89.44 66 LYS B CA 1
ATOM 2091 C C . LYS B 1 66 ? -5.828 -21.828 -20.609 1 89.44 66 LYS B C 1
ATOM 2093 O O . LYS B 1 66 ? -5.758 -22.938 -21.156 1 89.44 66 LYS B O 1
ATOM 2098 N N . ARG B 1 67 ? -5.898 -21.688 -19.281 1 86.62 67 ARG B N 1
ATOM 2099 C CA . ARG B 1 67 ? -5.523 -22.828 -18.453 1 8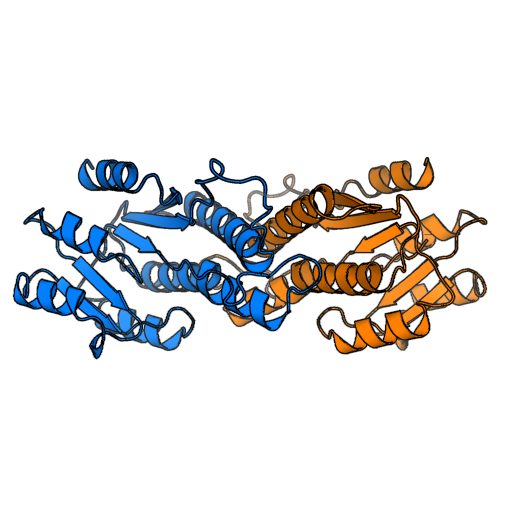6.62 67 ARG B CA 1
ATOM 2100 C C . ARG B 1 67 ? -6.699 -23.297 -17.609 1 86.62 67 ARG B C 1
ATOM 2102 O O . ARG B 1 67 ? -6.688 -24.422 -17.078 1 86.62 67 ARG B O 1
ATOM 2109 N N . ARG B 1 68 ? -7.719 -22.578 -17.438 1 84.5 68 ARG B N 1
ATOM 2110 C CA . ARG B 1 68 ? -8.766 -22.797 -16.453 1 84.5 68 ARG B CA 1
ATOM 2111 C C . ARG B 1 68 ? -9.43 -24.156 -16.641 1 84.5 68 ARG B C 1
ATOM 2113 O O . ARG B 1 68 ? -9.891 -24.766 -15.672 1 84.5 68 ARG B O 1
ATOM 2120 N N . ASP B 1 69 ? -9.391 -24.719 -17.812 1 85.88 69 ASP B N 1
ATOM 2121 C CA . ASP B 1 69 ? -10.102 -25.969 -18.062 1 85.88 69 ASP B CA 1
ATOM 2122 C C . ASP B 1 69 ? -9.156 -27.172 -18.031 1 85.88 69 ASP B C 1
ATOM 2124 O O . ASP B 1 69 ? -9.594 -28.312 -18.062 1 85.88 69 ASP B O 1
ATOM 2128 N N . SER B 1 70 ? -7.926 -26.922 -17.906 1 84.38 70 SER B N 1
ATOM 2129 C CA . SER B 1 70 ? -7.008 -28.047 -18.109 1 84.38 70 SER B CA 1
ATOM 2130 C C . SER B 1 70 ? -6.125 -28.266 -16.875 1 84.38 70 SER B C 1
ATOM 2132 O O . SER B 1 70 ? -5.598 -29.359 -16.672 1 84.38 70 SER B O 1
ATOM 2134 N N . VAL B 1 71 ? -5.973 -27.203 -16.094 1 83.81 71 VAL B N 1
ATOM 2135 C CA . VAL B 1 71 ? -4.98 -27.312 -15.031 1 83.81 71 VAL B CA 1
ATOM 2136 C C . VAL B 1 71 ? -5.559 -26.766 -13.727 1 83.81 71 VAL B C 1
ATOM 2138 O O . VAL B 1 71 ? -6.25 -25.75 -13.719 1 83.81 71 VAL B O 1
ATOM 2141 N N . LYS B 1 72 ? -5.309 -27.594 -12.68 1 89.69 72 LYS B N 1
ATOM 2142 C CA . LYS B 1 72 ? -5.531 -27.109 -11.32 1 89.69 72 LYS B CA 1
ATOM 2143 C C . LYS B 1 72 ? -4.215 -26.984 -10.555 1 89.69 72 LYS B C 1
ATOM 2145 O O . LYS B 1 72 ? -3.406 -27.922 -10.562 1 89.69 72 LYS B O 1
ATOM 2150 N N . PHE B 1 73 ? -4.074 -25.859 -9.922 1 90.06 73 PHE B N 1
ATOM 2151 C CA . PHE B 1 73 ? -2.797 -25.594 -9.273 1 90.06 73 PHE B CA 1
ATOM 2152 C C . PHE B 1 73 ? -2.846 -25.984 -7.797 1 90.06 73 PHE B C 1
ATOM 2154 O O . PHE B 1 73 ? -3.82 -25.688 -7.105 1 90.06 73 PHE B O 1
ATOM 2161 N N . LYS B 1 74 ? -1.791 -26.578 -7.375 1 86.38 74 LYS B N 1
ATOM 2162 C CA . LYS B 1 74 ? -1.656 -26.922 -5.961 1 86.38 74 LYS B CA 1
ATOM 2163 C C . LYS B 1 74 ? -0.893 -25.844 -5.207 1 86.38 74 LYS B C 1
ATOM 2165 O O . LYS B 1 74 ? -1.128 -25.609 -4.016 1 86.38 74 LYS B O 1
ATOM 2170 N N . VAL B 1 75 ? 0.015 -25.156 -5.918 1 85.94 75 VAL B N 1
ATOM 2171 C CA . VAL B 1 75 ? 0.866 -24.141 -5.289 1 85.94 75 VAL B CA 1
ATOM 2172 C C . VAL B 1 75 ? 0.976 -22.922 -6.195 1 85.94 75 VAL B C 1
ATOM 2174 O O . VAL B 1 75 ? 1.174 -23.047 -7.406 1 85.94 75 VAL B O 1
ATOM 2177 N N . LEU B 1 76 ? 0.752 -21.859 -5.656 1 87.75 76 LEU B N 1
ATOM 2178 C CA . LEU B 1 76 ? 1.033 -20.578 -6.293 1 87.75 76 LEU B CA 1
ATOM 2179 C C . LEU B 1 76 ? 2.121 -19.828 -5.535 1 87.75 76 LEU B C 1
ATOM 2181 O O . LEU B 1 76 ? 1.987 -19.578 -4.336 1 87.75 76 LEU B O 1
ATOM 2185 N N . ILE B 1 77 ? 3.184 -19.578 -6.207 1 84.5 77 ILE B N 1
ATOM 2186 C CA . ILE B 1 77 ? 4.25 -18.781 -5.609 1 84.5 77 ILE B CA 1
ATOM 2187 C C . ILE B 1 77 ? 4.309 -17.406 -6.281 1 84.5 77 ILE B C 1
ATOM 2189 O O . ILE B 1 77 ? 4.613 -17.312 -7.473 1 84.5 77 ILE B O 1
ATOM 2193 N N . ASN B 1 78 ? 3.924 -16.438 -5.516 1 84.12 78 ASN B N 1
ATOM 2194 C CA . ASN B 1 78 ? 4.031 -15.062 -5.984 1 84.12 78 ASN B CA 1
ATOM 2195 C C . ASN B 1 78 ? 5.367 -14.445 -5.586 1 84.12 78 ASN B C 1
ATOM 2197 O O . ASN B 1 78 ? 5.598 -14.148 -4.41 1 84.12 78 ASN B O 1
ATOM 2201 N N . ASN B 1 79 ? 6.273 -14.297 -6.43 1 68.94 79 ASN B N 1
ATOM 2202 C CA . ASN B 1 79 ? 7.578 -13.695 -6.168 1 68.94 79 ASN B CA 1
ATOM 2203 C C . ASN B 1 79 ? 7.648 -12.258 -6.672 1 68.94 79 ASN B C 1
ATOM 2205 O O . ASN B 1 79 ? 8.734 -11.727 -6.898 1 68.94 79 ASN B O 1
ATOM 2209 N N . ALA B 1 80 ? 6.688 -11.484 -6.59 1 58.22 80 ALA B N 1
ATOM 2210 C CA . ALA B 1 80 ? 6.656 -10.156 -7.203 1 58.22 80 ALA B CA 1
ATOM 2211 C C . ALA B 1 80 ? 7.547 -9.18 -6.441 1 58.22 80 ALA B C 1
ATOM 2213 O O . ALA B 1 80 ? 7.176 -8.695 -5.371 1 58.22 80 ALA B O 1
ATOM 2214 N N . GLY B 1 81 ? 8.852 -9.547 -6.109 1 57.53 81 GLY B N 1
ATOM 2215 C CA . GLY B 1 81 ? 9.594 -8.578 -5.316 1 57.53 81 GLY B CA 1
ATOM 2216 C C . GLY B 1 81 ? 10.375 -7.59 -6.16 1 57.53 81 GLY B C 1
ATOM 2217 O O . GLY B 1 81 ? 11.164 -7.984 -7.02 1 57.53 81 GLY B O 1
ATOM 2218 N N . THR B 1 82 ? 9.742 -6.496 -6.695 1 58.56 82 THR B N 1
ATOM 2219 C CA . THR B 1 82 ? 10.578 -5.434 -7.246 1 58.56 82 THR B CA 1
ATOM 2220 C C . THR B 1 82 ? 10.906 -4.395 -6.18 1 58.56 82 THR B C 1
ATOM 2222 O O . THR B 1 82 ? 10.086 -4.117 -5.301 1 58.56 82 THR B O 1
ATOM 2225 N N . TYR B 1 83 ? 12.25 -4.273 -5.965 1 55.5 83 TYR B N 1
ATOM 2226 C CA . TYR B 1 83 ? 12.734 -3.133 -5.199 1 55.5 83 TYR B CA 1
ATOM 2227 C C . TYR B 1 83 ? 12.555 -1.836 -5.98 1 55.5 83 TYR B C 1
ATOM 2229 O O . TYR B 1 83 ? 12.445 -1.854 -7.207 1 55.5 83 TYR B O 1
ATOM 2237 N N . SER B 1 84 ? 12.195 -0.835 -5.23 1 57.41 84 SER B N 1
ATOM 2238 C CA . SER B 1 84 ? 12.266 0.45 -5.918 1 57.41 84 SER B CA 1
ATOM 2239 C C . SER B 1 84 ? 13.523 0.544 -6.785 1 57.41 84 SER B C 1
ATOM 2241 O O . SER B 1 84 ? 14.57 0.009 -6.422 1 57.41 84 SER B O 1
ATOM 2243 N N . LEU B 1 85 ? 13.297 1.025 -7.93 1 58.81 85 LEU B N 1
ATOM 2244 C CA . LEU B 1 85 ? 14.383 1.23 -8.875 1 58.81 85 LEU B CA 1
ATOM 2245 C C . LEU B 1 85 ? 15.461 2.137 -8.281 1 58.81 85 LEU B C 1
ATOM 2247 O O . LEU B 1 85 ? 16.641 2.016 -8.617 1 58.81 85 LEU B O 1
ATOM 2251 N N . ASP B 1 86 ? 14.969 2.988 -7.375 1 67.62 86 ASP B N 1
ATOM 2252 C CA . ASP B 1 86 ? 15.922 3.92 -6.789 1 67.62 86 ASP B CA 1
ATOM 2253 C C . ASP B 1 86 ? 16.5 3.367 -5.488 1 67.62 86 ASP B C 1
ATOM 2255 O O . ASP B 1 86 ? 15.844 3.412 -4.445 1 67.62 86 ASP B O 1
ATOM 2259 N N . ARG B 1 87 ? 17.797 2.98 -5.523 1 70 87 ARG B N 1
ATOM 2260 C CA . ARG B 1 87 ? 18.484 2.398 -4.375 1 70 87 ARG B CA 1
ATOM 2261 C C . ARG B 1 87 ? 18.656 3.424 -3.26 1 70 87 ARG B C 1
ATOM 2263 O O . ARG B 1 87 ? 18.922 3.062 -2.113 1 70 87 ARG B O 1
ATOM 2270 N N . PHE B 1 88 ? 18.422 4.684 -3.604 1 78.44 88 PHE B N 1
ATOM 2271 C CA . PHE B 1 88 ? 18.641 5.734 -2.621 1 78.44 88 PHE B CA 1
ATOM 2272 C C . PHE B 1 88 ? 17.328 6.32 -2.141 1 78.44 88 PHE B C 1
ATOM 2274 O O . PHE B 1 88 ? 17.297 7.367 -1.493 1 78.44 88 PHE B O 1
ATOM 2281 N N . GLU B 1 89 ? 16.328 5.598 -2.406 1 88.75 89 GLU B N 1
ATOM 2282 C CA . GLU B 1 89 ? 15.031 6.102 -1.988 1 88.75 89 GLU B CA 1
ATOM 2283 C C . GLU B 1 89 ? 14.906 6.121 -0.468 1 88.75 89 GLU B C 1
ATOM 2285 O O . GLU B 1 89 ? 15.305 5.172 0.205 1 88.75 89 GLU B O 1
ATOM 2290 N N . ASN B 1 90 ? 14.438 7.25 0.052 1 90.94 90 ASN B N 1
ATOM 2291 C CA . ASN B 1 90 ? 14.102 7.434 1.461 1 90.94 90 ASN B CA 1
ATOM 2292 C C . ASN B 1 90 ? 12.867 8.312 1.638 1 90.94 90 ASN B C 1
ATOM 2294 O O . ASN B 1 90 ? 12.18 8.617 0.666 1 90.94 90 ASN B O 1
ATOM 2298 N N . LEU B 1 91 ? 12.609 8.625 2.83 1 93.81 91 LEU B N 1
ATOM 2299 C CA . LEU B 1 91 ? 11.406 9.391 3.137 1 93.81 91 LEU B CA 1
ATOM 2300 C C . LEU B 1 91 ? 11.461 10.773 2.5 1 93.81 91 LEU B C 1
ATOM 2302 O O . LEU B 1 91 ? 10.422 11.359 2.174 1 93.81 91 LEU B O 1
ATOM 2306 N N . GLN B 1 92 ? 12.68 11.273 2.238 1 94.75 92 GLN B N 1
ATOM 2307 C CA . GLN B 1 92 ? 12.836 12.648 1.782 1 94.75 92 GLN B CA 1
ATOM 2308 C C . GLN B 1 92 ? 12.812 12.727 0.259 1 94.75 92 GLN B C 1
ATOM 2310 O O . GLN B 1 92 ? 12.664 13.812 -0.308 1 94.75 92 GLN B O 1
ATOM 2315 N N . ASN B 1 93 ? 12.898 11.578 -0.422 1 94.25 93 ASN B N 1
ATOM 2316 C CA . ASN B 1 93 ? 12.977 11.672 -1.876 1 94.25 93 ASN B CA 1
ATOM 2317 C C . ASN B 1 93 ? 12.055 10.664 -2.553 1 94.25 93 ASN B C 1
ATOM 2319 O O . ASN B 1 93 ? 11.992 10.602 -3.781 1 94.25 93 ASN B O 1
ATOM 2323 N N . ALA B 1 94 ? 11.289 9.898 -1.775 1 94.19 94 ALA B N 1
ATOM 2324 C CA . ALA B 1 94 ? 10.32 8.977 -2.355 1 94.19 94 ALA B CA 1
ATOM 2325 C C . ALA B 1 94 ? 9.312 9.711 -3.225 1 94.19 94 ALA B C 1
ATOM 2327 O O . ALA B 1 94 ? 8.906 10.836 -2.904 1 94.19 94 ALA B O 1
ATOM 2328 N N . THR B 1 95 ? 8.906 9.086 -4.312 1 94.69 95 THR B N 1
ATOM 2329 C CA . THR B 1 95 ? 7.969 9.719 -5.238 1 94.69 95 THR B CA 1
ATOM 2330 C C . THR B 1 95 ? 6.664 8.922 -5.316 1 94.69 95 THR B C 1
ATOM 2332 O O . THR B 1 95 ? 6.652 7.715 -5.078 1 94.69 95 THR B O 1
ATOM 2335 N N . LYS B 1 96 ? 5.637 9.648 -5.672 1 95.44 96 LYS B N 1
ATOM 2336 C CA . LYS B 1 96 ? 4.34 9.016 -5.906 1 95.44 96 LYS B CA 1
ATOM 2337 C C . LYS B 1 96 ? 4.449 7.898 -6.938 1 95.44 96 LYS B C 1
ATOM 2339 O O . LYS B 1 96 ? 3.959 6.789 -6.711 1 95.44 96 LYS B O 1
ATOM 2344 N N . GLU B 1 97 ? 5.074 8.242 -8.023 1 93.5 97 GLU B N 1
ATOM 2345 C CA . GLU B 1 97 ? 5.203 7.281 -9.109 1 93.5 97 GLU B CA 1
ATOM 2346 C C . GLU B 1 97 ? 5.938 6.023 -8.656 1 93.5 97 GLU B C 1
ATOM 2348 O O . GLU B 1 97 ? 5.531 4.906 -8.984 1 93.5 97 GLU B O 1
ATOM 2353 N N . GLY B 1 98 ? 7.016 6.207 -7.934 1 92.19 98 GLY B N 1
ATOM 2354 C CA . GLY B 1 98 ? 7.766 5.07 -7.418 1 92.19 98 GLY B CA 1
ATOM 2355 C C . GLY B 1 98 ? 6.957 4.207 -6.469 1 92.19 98 GLY B C 1
ATOM 2356 O O . GLY B 1 98 ? 6.957 2.98 -6.586 1 92.19 98 GLY B O 1
ATOM 2357 N N . MET B 1 99 ? 6.293 4.855 -5.586 1 94.56 99 MET B N 1
ATOM 2358 C CA . MET B 1 99 ? 5.512 4.121 -4.594 1 94.56 99 MET B CA 1
ATOM 2359 C C . MET B 1 99 ? 4.367 3.363 -5.258 1 94.56 99 MET B C 1
ATOM 2361 O O . MET B 1 99 ? 4.098 2.211 -4.914 1 94.56 99 MET B O 1
ATOM 2365 N N . LEU B 1 100 ? 3.725 4.016 -6.215 1 94.88 100 LEU B N 1
ATOM 2366 C CA . LEU B 1 100 ? 2.629 3.354 -6.914 1 94.88 100 LEU B CA 1
ATOM 2367 C C . LEU B 1 100 ? 3.135 2.141 -7.691 1 94.88 100 LEU B C 1
ATOM 2369 O O . LEU B 1 100 ? 2.508 1.079 -7.668 1 94.88 100 LEU B O 1
ATOM 2373 N N . SER B 1 101 ? 4.18 2.311 -8.352 1 91.62 101 SER B N 1
ATOM 2374 C CA . SER B 1 101 ? 4.734 1.24 -9.172 1 91.62 101 SER B CA 1
ATOM 2375 C C . SER B 1 101 ? 5.09 0.022 -8.328 1 91.62 101 SER B C 1
ATOM 2377 O O . SER B 1 101 ? 4.766 -1.109 -8.688 1 91.62 101 SER B O 1
ATOM 2379 N N . VAL B 1 102 ? 5.707 0.23 -7.199 1 90.25 102 VAL B N 1
ATOM 2380 C CA . VAL B 1 102 ? 6.145 -0.86 -6.332 1 90.25 102 VAL B CA 1
ATOM 2381 C C . VAL B 1 102 ? 4.934 -1.525 -5.684 1 90.25 102 VAL B C 1
ATOM 2383 O O . VAL B 1 102 ? 4.863 -2.754 -5.598 1 90.25 102 VAL B O 1
ATOM 2386 N N . TYR B 1 103 ? 4 -0.742 -5.277 1 93.31 103 TYR B N 1
ATOM 2387 C CA . TYR B 1 103 ? 2.766 -1.264 -4.707 1 93.31 103 TYR B CA 1
ATOM 2388 C C . TYR B 1 103 ? 2.016 -2.119 -5.719 1 93.31 103 TYR B C 1
ATOM 2390 O O . TYR B 1 103 ? 1.481 -3.178 -5.375 1 93.31 103 TYR B O 1
ATOM 2398 N N . GLU B 1 104 ? 1.944 -1.663 -6.926 1 93.25 104 GLU B N 1
ATOM 2399 C CA . GLU B 1 104 ? 1.281 -2.387 -8.008 1 93.25 104 GLU B CA 1
ATOM 2400 C C . GLU B 1 104 ? 1.918 -3.756 -8.227 1 93.25 104 GLU B C 1
ATOM 2402 O O . GLU B 1 104 ? 1.217 -4.766 -8.312 1 93.25 104 GLU B O 1
ATOM 2407 N N . THR B 1 105 ? 3.145 -3.766 -8.25 1 88.56 105 THR B N 1
ATOM 2408 C CA . THR B 1 105 ? 3.871 -4.996 -8.539 1 88.56 105 THR B CA 1
ATOM 2409 C C . THR B 1 105 ? 3.865 -5.93 -7.336 1 88.56 105 THR B C 1
ATOM 2411 O O . THR B 1 105 ? 3.561 -7.117 -7.469 1 88.56 105 THR B O 1
ATOM 2414 N N . ASN B 1 106 ? 4.094 -5.391 -6.102 1 87.69 106 ASN B N 1
ATOM 2415 C CA . ASN B 1 106 ? 4.34 -6.219 -4.926 1 87.69 106 ASN B CA 1
ATOM 2416 C C . ASN B 1 106 ? 3.033 -6.641 -4.262 1 87.69 106 ASN B C 1
ATOM 2418 O O . ASN B 1 106 ? 2.992 -7.648 -3.549 1 87.69 106 ASN B O 1
ATOM 2422 N N . CYS B 1 107 ? 2.027 -5.855 -4.477 1 92.31 107 CYS B N 1
ATOM 2423 C CA . CYS B 1 107 ? 0.802 -6.137 -3.736 1 92.31 107 CYS B CA 1
ATOM 2424 C C . CYS B 1 107 ? -0.359 -6.406 -4.684 1 92.31 107 CYS B C 1
ATOM 2426 O O . CYS B 1 107 ? -0.991 -7.461 -4.617 1 92.31 107 CYS B O 1
ATOM 2428 N N . ILE B 1 108 ? -0.568 -5.547 -5.605 1 94.5 108 ILE B N 1
ATOM 2429 C CA . ILE B 1 108 ? -1.724 -5.688 -6.484 1 94.5 108 ILE B CA 1
ATOM 2430 C C . ILE B 1 108 ? -1.519 -6.879 -7.414 1 94.5 108 ILE B C 1
ATOM 2432 O O . ILE B 1 108 ? -2.463 -7.621 -7.703 1 94.5 108 ILE B O 1
ATOM 2436 N N . GLY B 1 109 ? -0.329 -7.02 -7.938 1 91.31 109 GLY B N 1
ATOM 2437 C CA . GLY B 1 109 ? -0.024 -8.148 -8.797 1 91.31 109 GLY B CA 1
ATOM 2438 C C . GLY B 1 109 ? -0.408 -9.484 -8.188 1 91.31 109 GLY B C 1
ATOM 2439 O O . GLY B 1 109 ? -1.224 -10.219 -8.75 1 91.31 109 GLY B O 1
ATOM 2440 N N . PRO B 1 110 ? 0.179 -9.773 -7.023 1 91.62 110 PRO B N 1
ATOM 2441 C CA . PRO B 1 110 ? -0.184 -11.016 -6.332 1 91.62 110 PRO B CA 1
ATOM 2442 C C . PRO B 1 110 ? -1.684 -11.125 -6.07 1 91.62 110 PRO B C 1
ATOM 2444 O O . PRO B 1 110 ? -2.254 -12.211 -6.168 1 91.62 110 PRO B O 1
ATOM 2447 N N . MET B 1 111 ? -2.32 -10.039 -5.742 1 93.56 111 MET B N 1
ATOM 2448 C CA . MET B 1 111 ? -3.762 -10.039 -5.504 1 93.56 111 MET B CA 1
ATOM 2449 C C . MET B 1 111 ? -4.523 -10.445 -6.758 1 93.56 111 MET B C 1
ATOM 2451 O O . MET B 1 111 ? -5.379 -11.328 -6.711 1 93.56 111 MET B O 1
ATOM 2455 N N . LEU B 1 112 ? -4.195 -9.836 -7.836 1 94.56 112 LEU B N 1
ATOM 2456 C CA . LEU B 1 112 ? -4.895 -10.109 -9.086 1 94.56 112 LEU B CA 1
ATOM 2457 C C . LEU B 1 112 ? -4.66 -11.547 -9.539 1 94.56 112 LEU B C 1
ATOM 2459 O O . LEU B 1 112 ? -5.578 -12.203 -10.031 1 94.56 112 LEU B O 1
ATOM 2463 N N . MET B 1 113 ? -3.445 -11.977 -9.383 1 92.12 113 MET B N 1
ATOM 2464 C CA . MET B 1 113 ? -3.141 -13.359 -9.742 1 92.12 113 MET B CA 1
ATOM 2465 C C . MET B 1 113 ? -3.994 -14.336 -8.945 1 92.12 113 MET B C 1
ATOM 2467 O O . MET B 1 113 ? -4.656 -15.203 -9.516 1 92.12 113 MET B O 1
ATOM 2471 N N . MET B 1 114 ? -3.957 -14.188 -7.688 1 92.75 114 MET B N 1
ATOM 2472 C CA . MET B 1 114 ? -4.758 -15.039 -6.812 1 92.75 114 MET B CA 1
ATOM 2473 C C . MET B 1 114 ? -6.242 -14.93 -7.156 1 92.75 114 MET B C 1
ATOM 2475 O O . MET B 1 114 ? -6.938 -15.945 -7.246 1 92.75 114 MET B O 1
ATOM 2479 N N . GLN B 1 115 ? -6.719 -13.734 -7.363 1 95.44 115 GLN B N 1
ATOM 2480 C CA . GLN B 1 115 ? -8.125 -13.453 -7.617 1 95.44 115 GLN B CA 1
ATOM 2481 C C . GLN B 1 115 ? -8.617 -14.195 -8.859 1 95.44 115 GLN B C 1
ATOM 2483 O O . GLN B 1 115 ? -9.633 -14.898 -8.812 1 95.44 115 GLN B O 1
ATOM 2488 N N . HIS B 1 116 ? -7.91 -14.031 -9.922 1 95.06 116 HIS B N 1
ATOM 2489 C CA . HIS B 1 116 ? -8.352 -14.633 -11.18 1 95.06 116 HIS B CA 1
ATOM 2490 C C . HIS B 1 116 ? -8.258 -16.156 -11.125 1 95.06 116 HIS B C 1
ATOM 2492 O O . HIS B 1 116 ? -9.141 -16.859 -11.625 1 95.06 116 HIS B O 1
ATOM 2498 N N . LEU B 1 117 ? -7.262 -16.672 -10.508 1 93.75 117 LEU B N 1
ATOM 2499 C CA . LEU B 1 117 ? -7.145 -18.109 -10.375 1 93.75 117 LEU B CA 1
ATOM 2500 C C . LEU B 1 117 ? -8.25 -18.672 -9.477 1 93.75 117 LEU B C 1
ATOM 2502 O O . LEU B 1 117 ? -8.852 -19.703 -9.789 1 93.75 117 LEU B O 1
ATOM 2506 N N . TYR B 1 118 ? -8.516 -17.984 -8.414 1 94.94 118 TYR B N 1
ATOM 2507 C CA . TYR B 1 118 ? -9.523 -18.422 -7.457 1 94.94 118 TYR B CA 1
ATOM 2508 C C . TYR B 1 118 ? -10.922 -18.359 -8.07 1 94.94 118 TYR B C 1
ATOM 2510 O O . TYR B 1 118 ? -11.688 -19.312 -8.008 1 94.94 118 TYR B O 1
ATOM 2518 N N . ASN B 1 119 ? -11.242 -17.266 -8.688 1 96.06 119 ASN B N 1
ATOM 2519 C CA . ASN B 1 119 ? -12.57 -17.047 -9.25 1 96.06 119 ASN B CA 1
ATOM 2520 C C . ASN B 1 119 ? -12.867 -18.016 -10.391 1 96.06 119 ASN B C 1
ATOM 2522 O O . ASN B 1 119 ? -14.031 -18.297 -10.68 1 96.06 119 ASN B O 1
ATOM 2526 N N . ASN B 1 120 ? -11.836 -18.516 -10.984 1 95.19 120 ASN B N 1
ATOM 2527 C CA . ASN B 1 120 ? -12.023 -19.453 -12.086 1 95.19 120 ASN B CA 1
ATOM 2528 C C . ASN B 1 120 ? -11.766 -20.891 -11.656 1 95.19 120 ASN B C 1
ATOM 2530 O O . ASN B 1 120 ? -11.578 -21.781 -12.492 1 95.19 120 ASN B O 1
ATOM 2534 N N . GLN B 1 121 ? -11.641 -21.141 -10.398 1 93.62 121 GLN B N 1
ATOM 2535 C CA . GLN B 1 121 ? -11.531 -22.469 -9.797 1 93.62 121 GLN B CA 1
ATOM 2536 C C . GLN B 1 121 ? -10.305 -23.203 -10.32 1 93.62 121 GLN B C 1
ATOM 2538 O O . GLN B 1 121 ? -10.383 -24.391 -10.672 1 93.62 121 GLN B O 1
ATOM 2543 N N . CYS B 1 122 ? -9.227 -22.438 -10.352 1 92.81 122 CYS B N 1
ATOM 2544 C CA . CYS B 1 122 ? -7.996 -23 -10.898 1 92.81 122 CYS B CA 1
ATOM 2545 C C . CYS B 1 122 ? -7.152 -23.641 -9.805 1 92.81 122 CYS B C 1
ATOM 2547 O O . CYS B 1 122 ? -6.074 -24.172 -10.078 1 92.81 122 CYS B O 1
ATOM 2549 N N . PHE B 1 123 ? -7.629 -23.625 -8.578 1 91.62 123 PHE B N 1
ATOM 2550 C CA . PHE B 1 123 ? -6.883 -24.203 -7.469 1 91.62 123 PHE B CA 1
ATOM 2551 C C . PHE B 1 123 ? -7.43 -25.562 -7.098 1 91.62 123 PHE B C 1
ATOM 2553 O O . PHE B 1 123 ? -8.641 -25.781 -7.137 1 91.62 123 PHE B O 1
ATOM 2560 N N . GLU B 1 124 ? -6.535 -26.406 -6.781 1 90.06 124 GLU B N 1
ATOM 2561 C CA . GLU B 1 124 ? -6.934 -27.625 -6.098 1 90.06 124 GLU B CA 1
ATOM 2562 C C . GLU B 1 124 ? -7.418 -27.344 -4.68 1 90.06 124 GLU B C 1
ATOM 2564 O O . GLU B 1 124 ? -7.141 -26.266 -4.129 1 90.06 124 GLU B O 1
ATOM 2569 N N . ASN B 1 125 ? -8.141 -28.328 -4.254 1 90.31 125 ASN B N 1
ATOM 2570 C CA . ASN B 1 125 ? -8.477 -28.203 -2.838 1 90.31 125 ASN B CA 1
ATOM 2571 C C . ASN B 1 125 ? -7.219 -28.156 -1.97 1 90.31 125 ASN B C 1
ATOM 2573 O O . ASN B 1 125 ? -6.27 -28.906 -2.197 1 90.31 125 ASN B O 1
ATOM 2577 N N . ASP B 1 126 ? -7.117 -27.234 -1.024 1 85.62 126 ASP B N 1
ATOM 2578 C CA . ASP B 1 126 ? -6.016 -27.047 -0.084 1 85.62 126 ASP B CA 1
ATOM 2579 C C . ASP B 1 126 ? -4.762 -26.562 -0.801 1 85.62 126 ASP B C 1
ATOM 2581 O O . ASP B 1 126 ? -3.646 -26.969 -0.455 1 85.62 126 ASP B O 1
ATOM 2585 N N . ALA B 1 127 ? -5.043 -25.844 -1.835 1 88.88 127 ALA B N 1
ATOM 2586 C CA . ALA B 1 127 ? -3.908 -25.234 -2.527 1 88.88 127 ALA B CA 1
ATOM 2587 C C . ALA B 1 127 ? -3.162 -24.266 -1.615 1 88.88 127 ALA B C 1
ATOM 2589 O O . ALA B 1 127 ? -3.746 -23.719 -0.68 1 88.88 127 ALA B O 1
ATOM 2590 N N . ILE B 1 128 ? -1.851 -24.094 -1.914 1 85.56 128 ILE B N 1
ATOM 2591 C CA . ILE B 1 128 ? -0.991 -23.234 -1.11 1 85.56 128 ILE B CA 1
ATOM 2592 C C . ILE B 1 128 ? -0.56 -22.016 -1.934 1 85.56 128 ILE B C 1
ATOM 2594 O O . ILE B 1 128 ? -0.032 -22.172 -3.039 1 85.56 128 ILE B O 1
ATOM 2598 N N . ILE B 1 129 ? -0.847 -20.891 -1.382 1 88.5 129 ILE B N 1
ATOM 2599 C CA . ILE B 1 129 ? -0.375 -19.641 -1.964 1 88.5 129 ILE B CA 1
ATOM 2600 C C . ILE B 1 129 ? 0.768 -19.078 -1.121 1 88.5 129 ILE B C 1
ATOM 2602 O O . ILE B 1 129 ? 0.611 -18.859 0.082 1 88.5 129 ILE B O 1
ATOM 2606 N N . ALA B 1 130 ? 1.922 -18.906 -1.761 1 84.69 130 ALA B N 1
ATOM 2607 C CA . ALA B 1 130 ? 3.09 -18.344 -1.085 1 84.69 130 ALA B CA 1
ATOM 2608 C C . ALA B 1 130 ? 3.463 -16.984 -1.675 1 84.69 130 ALA B C 1
ATOM 2610 O O . ALA B 1 130 ? 3.816 -16.891 -2.854 1 84.69 130 ALA B O 1
ATOM 2611 N N . ASN B 1 131 ? 3.322 -15.992 -0.889 1 86.19 131 ASN B N 1
ATOM 2612 C CA . ASN B 1 131 ? 3.789 -14.664 -1.261 1 86.19 131 ASN B CA 1
ATOM 2613 C C . ASN B 1 131 ? 5.195 -14.391 -0.732 1 86.19 131 ASN B C 1
ATOM 2615 O O . ASN B 1 131 ? 5.441 -14.492 0.471 1 86.19 131 ASN B O 1
ATOM 2619 N N . ILE B 1 132 ? 6.102 -14.133 -1.557 1 75.44 132 ILE B N 1
ATOM 2620 C CA . ILE B 1 132 ? 7.484 -13.938 -1.141 1 75.44 132 ILE B CA 1
ATOM 2621 C C . ILE B 1 132 ? 7.715 -12.469 -0.791 1 75.44 132 I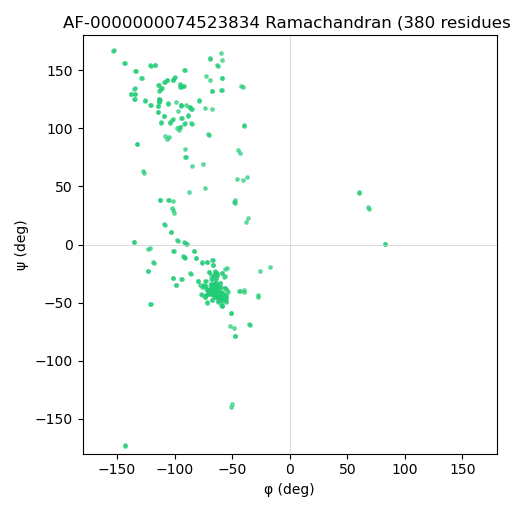LE B C 1
ATOM 2623 O O . ILE B 1 132 ? 7.496 -11.586 -1.623 1 75.44 132 ILE B O 1
ATOM 2627 N N . SER B 1 133 ? 7.91 -12.234 0.454 1 66.62 133 SER B N 1
ATOM 2628 C CA . SER B 1 133 ? 8.234 -10.898 0.927 1 66.62 133 SER B CA 1
ATOM 2629 C C . SER B 1 133 ? 9.742 -10.703 1.061 1 66.62 133 SER B C 1
ATOM 2631 O O . SER B 1 133 ? 10.477 -11.664 1.308 1 66.62 133 SER B O 1
ATOM 2633 N N . SER B 1 134 ? 10.461 -10.109 0.25 1 51.06 134 SER B N 1
ATOM 2634 C CA . SER B 1 134 ? 11.906 -9.945 0.362 1 51.06 134 SER B CA 1
ATOM 2635 C C . SER B 1 134 ? 12.32 -9.664 1.803 1 51.06 134 SER B C 1
ATOM 2637 O O . SER B 1 134 ? 11.586 -9.008 2.549 1 51.06 134 SER B O 1
ATOM 2639 N N . GLY B 1 135 ? 12.852 -10.727 2.473 1 43.69 135 GLY B N 1
ATOM 2640 C CA . GLY B 1 135 ? 13.531 -10.422 3.719 1 43.69 135 GLY B CA 1
ATOM 2641 C C . GLY B 1 135 ? 14.453 -9.219 3.613 1 43.69 135 GLY B C 1
ATOM 2642 O O . GLY B 1 135 ? 15.398 -9.219 2.822 1 43.69 135 GLY B O 1
ATOM 2643 N N . MET B 1 136 ? 14.109 -8.164 3.676 1 39.03 136 MET B N 1
ATOM 2644 C CA . MET B 1 136 ? 15.188 -7.383 4.281 1 39.03 136 MET B CA 1
ATOM 2645 C C . MET B 1 136 ? 15.906 -8.188 5.359 1 39.03 136 MET B C 1
ATOM 2647 O O . MET B 1 136 ? 15.547 -8.125 6.535 1 39.03 136 MET B O 1
ATOM 2651 N N . ALA B 1 137 ? 15.93 -9.516 5.457 1 34.03 137 ALA B N 1
ATOM 2652 C CA . ALA B 1 137 ? 16.875 -10.141 6.383 1 34.03 137 ALA B CA 1
ATOM 2653 C C . ALA B 1 137 ? 18.188 -9.352 6.445 1 34.03 137 ALA B C 1
ATOM 2655 O O . ALA B 1 137 ? 18.969 -9.516 7.379 1 34.03 137 ALA B O 1
ATOM 2656 N N . SER B 1 138 ? 19.062 -9.305 5.332 1 33.59 138 SER B N 1
ATOM 2657 C CA . SER B 1 138 ? 20.375 -8.945 5.855 1 33.59 138 SER B CA 1
ATOM 2658 C C . SER B 1 138 ? 20.281 -7.742 6.789 1 33.59 138 SER B C 1
ATOM 2660 O O . SER B 1 138 ? 20.266 -6.598 6.328 1 33.59 138 SER B O 1
ATOM 2662 N N . ILE B 1 139 ? 19.312 -7.688 7.465 1 32.69 139 ILE B N 1
ATOM 2663 C CA . ILE B 1 139 ? 19.516 -6.902 8.68 1 32.69 139 ILE B CA 1
ATOM 2664 C C . ILE B 1 139 ? 21 -6.953 9.078 1 32.69 139 ILE B C 1
ATOM 2666 O O . ILE B 1 139 ? 21.406 -6.301 10.047 1 32.69 139 ILE B O 1
ATOM 2670 N N . ASN B 1 140 ? 21.562 -8.156 9.031 1 33.47 140 ASN B N 1
ATOM 2671 C CA . ASN B 1 140 ? 22.906 -8.117 9.602 1 33.47 140 ASN B CA 1
ATOM 2672 C C . ASN B 1 140 ? 23.719 -6.949 9.047 1 33.47 140 ASN B C 1
ATOM 2674 O O . ASN B 1 140 ? 24.828 -6.68 9.516 1 33.47 140 ASN B O 1
ATOM 2678 N N . ARG B 1 141 ? 24.297 -7.152 7.672 1 31.34 141 ARG B N 1
ATOM 2679 C CA . ARG B 1 141 ? 25.484 -6.312 7.594 1 31.34 141 ARG B CA 1
ATOM 2680 C C . ARG B 1 141 ? 25.188 -4.887 8.039 1 31.34 141 ARG B C 1
ATOM 2682 O O . ARG B 1 141 ? 24.031 -4.547 8.289 1 31.34 141 ARG B O 1
ATOM 2689 N N . THR B 1 142 ? 25.812 -3.82 7.16 1 31.56 142 THR B N 1
ATOM 2690 C CA . THR B 1 142 ? 26.078 -2.508 7.734 1 31.56 142 THR B CA 1
ATOM 2691 C C . THR B 1 142 ? 24.797 -1.867 8.25 1 31.56 142 THR B C 1
ATOM 2693 O O . THR B 1 142 ? 23.703 -2.25 7.84 1 31.56 142 THR B O 1
ATOM 2696 N N . ASN B 1 143 ? 24.891 -0.89 9.172 1 33.69 143 ASN B N 1
ATOM 2697 C CA . ASN B 1 143 ? 24.453 0.319 9.852 1 33.69 143 ASN B CA 1
ATOM 2698 C C . ASN B 1 143 ? 23.438 1.091 9.016 1 33.69 143 ASN B C 1
ATOM 2700 O O . ASN B 1 143 ? 23.141 2.25 9.305 1 33.69 143 ASN B O 1
ATOM 2704 N N . ARG B 1 144 ? 23.422 0.766 7.582 1 40.12 144 ARG B N 1
ATOM 2705 C CA . ARG B 1 144 ? 22.766 1.848 6.859 1 40.12 144 ARG B CA 1
ATOM 2706 C C . ARG B 1 144 ? 21.297 1.521 6.605 1 40.12 144 ARG B C 1
ATOM 2708 O O . ARG B 1 144 ? 20.969 0.41 6.184 1 40.12 144 ARG B O 1
ATOM 2715 N N . PRO B 1 145 ? 20.297 2.033 7 1 42.31 145 PRO B N 1
ATOM 2716 C CA . PRO B 1 145 ? 18.844 1.96 6.898 1 42.31 145 PRO B CA 1
ATOM 2717 C C . PRO B 1 145 ? 18.359 1.615 5.492 1 42.31 145 PRO B C 1
ATOM 2719 O O . PRO B 1 145 ? 18.609 2.377 4.551 1 42.31 145 PRO B O 1
ATOM 2722 N N . ARG B 1 146 ? 18.625 0.545 4.727 1 48.84 146 ARG B N 1
ATOM 2723 C CA . ARG B 1 146 ? 18.047 0.269 3.41 1 48.84 146 ARG B CA 1
ATOM 2724 C C . ARG B 1 146 ? 16.547 0.485 3.404 1 48.84 146 ARG B C 1
ATOM 2726 O O . ARG B 1 146 ? 15.781 -0.429 3.719 1 48.84 146 ARG B O 1
ATOM 2733 N N . LYS B 1 147 ? 15.922 1.784 3.801 1 59.78 147 LYS B N 1
ATOM 2734 C CA . LYS B 1 147 ? 14.688 2.443 4.219 1 59.78 147 LYS B CA 1
ATOM 2735 C C . LYS B 1 147 ? 13.875 2.908 3.012 1 59.78 147 LYS B C 1
ATOM 2737 O O . LYS B 1 147 ? 13.586 4.098 2.873 1 59.78 147 LYS B O 1
ATOM 2742 N N . ARG B 1 148 ? 13.773 1.93 1.971 1 84.56 148 ARG B N 1
ATOM 2743 C CA . ARG B 1 148 ? 13 2.447 0.847 1 84.56 148 ARG B CA 1
ATOM 2744 C C . ARG B 1 148 ? 11.516 2.498 1.181 1 84.56 148 ARG B C 1
ATOM 2746 O O . ARG B 1 148 ? 10.883 1.459 1.386 1 84.56 148 ARG B O 1
ATOM 2753 N N . VAL B 1 149 ? 11.07 3.539 1.175 1 91.56 149 VAL B N 1
ATOM 2754 C CA . VAL B 1 149 ? 9.688 3.789 1.574 1 91.56 149 VAL B CA 1
ATOM 2755 C C . VAL B 1 149 ? 8.742 2.961 0.709 1 91.56 149 VAL B C 1
ATOM 2757 O O . VAL B 1 149 ? 7.836 2.301 1.226 1 91.56 149 VAL B O 1
ATOM 2760 N N . SER B 1 150 ? 9 2.922 -0.568 1 92.25 150 SER B N 1
ATOM 2761 C CA . SER B 1 150 ? 8.141 2.213 -1.507 1 92.25 150 SER B CA 1
ATOM 2762 C C . SER B 1 150 ? 8.117 0.717 -1.213 1 92.25 150 SER B C 1
ATOM 2764 O O . SER B 1 150 ? 7.047 0.1 -1.2 1 92.25 150 SER B O 1
ATOM 2766 N N . TYR B 1 151 ? 9.234 0.223 -0.932 1 88.06 151 TYR B N 1
ATOM 2767 C CA . TYR B 1 151 ? 9.352 -1.208 -0.676 1 88.06 151 TYR B CA 1
ATOM 2768 C C . TYR B 1 151 ? 8.719 -1.576 0.661 1 88.06 151 TYR B C 1
ATOM 2770 O O . TYR B 1 151 ? 7.906 -2.498 0.737 1 88.06 151 TYR B O 1
ATOM 2778 N N . CYS B 1 152 ? 9.07 -0.879 1.71 1 88.75 152 CYS B N 1
ATOM 2779 C CA . CYS B 1 152 ? 8.602 -1.191 3.055 1 88.75 152 CYS B CA 1
ATOM 2780 C C . CYS B 1 152 ? 7.082 -1.103 3.135 1 88.75 152 CYS B C 1
ATOM 2782 O O . CYS B 1 152 ? 6.434 -1.979 3.711 1 88.75 152 CYS B O 1
ATOM 2784 N N . THR B 1 153 ? 6.559 -0.098 2.568 1 92.44 153 THR B N 1
ATOM 2785 C CA . THR B 1 153 ? 5.109 0.06 2.633 1 92.44 153 THR B CA 1
ATOM 2786 C C . THR B 1 153 ? 4.41 -0.99 1.773 1 92.44 153 THR B C 1
ATOM 2788 O O . THR B 1 153 ? 3.369 -1.525 2.16 1 92.44 153 THR B O 1
ATOM 2791 N N . SER B 1 154 ? 4.93 -1.308 0.624 1 91.44 154 SER B N 1
ATOM 2792 C CA . SER B 1 154 ? 4.332 -2.328 -0.23 1 91.44 154 SER B CA 1
ATOM 2793 C C . SER B 1 154 ? 4.383 -3.701 0.433 1 91.44 154 SER B C 1
ATOM 2795 O O . SER B 1 154 ? 3.455 -4.5 0.286 1 91.44 154 SER B O 1
ATOM 2797 N N . LYS B 1 155 ? 5.453 -3.945 1.104 1 87.88 155 LYS B N 1
ATOM 2798 C CA . LYS B 1 155 ? 5.59 -5.227 1.79 1 87.88 155 LYS B CA 1
ATOM 2799 C C . LYS B 1 155 ? 4.582 -5.348 2.932 1 87.88 155 LYS B C 1
ATOM 2801 O O . LYS B 1 155 ? 4.02 -6.422 3.16 1 87.88 155 LYS B O 1
ATOM 2806 N N . ALA B 1 156 ? 4.457 -4.312 3.652 1 88.5 156 ALA B N 1
ATOM 2807 C CA . ALA B 1 156 ? 3.428 -4.309 4.688 1 88.5 156 ALA B CA 1
ATOM 2808 C C . ALA B 1 156 ? 2.053 -4.594 4.094 1 88.5 156 ALA B C 1
ATOM 2810 O O . ALA B 1 156 ? 1.267 -5.352 4.668 1 88.5 156 ALA B O 1
ATOM 2811 N N . ALA B 1 157 ? 1.793 -3.984 3.041 1 91.81 157 ALA B N 1
ATOM 2812 C CA . ALA B 1 157 ? 0.529 -4.215 2.346 1 91.81 157 ALA B CA 1
ATOM 2813 C C . ALA B 1 157 ? 0.396 -5.672 1.918 1 91.81 157 ALA B C 1
ATOM 2815 O O . ALA B 1 157 ? -0.668 -6.277 2.072 1 91.81 157 ALA B O 1
ATOM 2816 N N . LEU B 1 158 ? 1.449 -6.184 1.396 1 90.81 158 LEU B N 1
ATOM 2817 C CA . LEU B 1 158 ? 1.453 -7.582 0.977 1 90.81 158 LEU B CA 1
ATOM 2818 C C . LEU B 1 158 ? 1.183 -8.508 2.16 1 90.81 158 LEU B C 1
ATOM 2820 O O . LEU B 1 158 ? 0.445 -9.484 2.033 1 90.81 158 LEU B O 1
ATOM 2824 N N . ASN B 1 159 ? 1.826 -8.227 3.223 1 87.38 159 ASN B N 1
ATOM 2825 C CA . ASN B 1 159 ? 1.601 -9.023 4.422 1 87.38 159 ASN B CA 1
ATOM 2826 C C . ASN B 1 159 ? 0.136 -8.992 4.852 1 87.38 159 ASN B C 1
ATOM 2828 O O . ASN B 1 159 ? -0.421 -10.016 5.25 1 87.38 159 ASN B O 1
ATOM 2832 N N . MET B 1 160 ? -0.426 -7.859 4.77 1 90.5 160 MET B N 1
ATOM 2833 C CA . MET B 1 160 ? -1.845 -7.742 5.09 1 90.5 160 MET B CA 1
ATOM 2834 C C . MET B 1 160 ? -2.695 -8.531 4.102 1 90.5 160 MET B C 1
ATOM 2836 O O . MET B 1 160 ? -3.635 -9.219 4.496 1 90.5 160 MET B O 1
ATOM 2840 N N . LEU B 1 161 ? -2.395 -8.406 2.873 1 92.06 161 LEU B N 1
ATOM 2841 C CA . LEU B 1 161 ? -3.088 -9.18 1.848 1 92.06 161 LEU B CA 1
ATOM 2842 C C . LEU B 1 161 ? -3.008 -10.672 2.143 1 92.06 161 LEU B C 1
ATOM 2844 O O . LEU B 1 161 ? -4.008 -11.383 2.045 1 92.06 161 LEU B O 1
ATOM 2848 N N . THR B 1 162 ? -1.827 -11.109 2.486 1 89.56 162 THR B N 1
ATOM 2849 C CA . THR B 1 162 ? -1.599 -12.508 2.812 1 89.56 162 THR B CA 1
ATOM 2850 C C . THR B 1 162 ? -2.516 -12.961 3.947 1 89.56 162 THR B C 1
ATOM 2852 O O . THR B 1 162 ? -3.152 -14.008 3.859 1 89.56 162 THR B O 1
ATOM 2855 N N . LYS B 1 163 ? -2.559 -12.188 4.922 1 89.25 163 LYS B N 1
ATOM 2856 C CA . LYS B 1 163 ? -3.422 -12.484 6.062 1 89.25 163 LYS B CA 1
ATOM 2857 C C . LYS B 1 163 ? -4.887 -12.555 5.637 1 89.25 163 LYS B C 1
ATOM 2859 O O . LYS B 1 163 ? -5.609 -13.469 6.035 1 89.25 163 LYS B O 1
ATOM 2864 N N . MET B 1 164 ? -5.297 -11.656 4.867 1 92.25 164 MET B N 1
ATOM 2865 C CA . MET B 1 164 ? -6.688 -11.617 4.422 1 92.25 164 MET B CA 1
ATOM 2866 C C . MET B 1 164 ? -7.031 -12.859 3.613 1 92.25 164 MET B C 1
ATOM 2868 O O . MET B 1 164 ? -8.094 -13.461 3.805 1 92.25 164 MET B O 1
ATOM 2872 N N . ILE B 1 165 ? -6.203 -13.211 2.719 1 92.38 165 ILE B N 1
ATOM 2873 C CA . ILE B 1 165 ? -6.43 -14.398 1.902 1 92.38 165 ILE B CA 1
ATOM 2874 C C . ILE B 1 165 ? -6.562 -15.625 2.803 1 92.38 165 ILE B C 1
ATOM 2876 O O . ILE B 1 165 ? -7.477 -16.438 2.627 1 92.38 165 ILE B O 1
ATOM 2880 N N . SER B 1 166 ? -5.707 -15.766 3.76 1 89 166 SER B N 1
ATOM 2881 C CA . SER B 1 166 ? -5.672 -16.922 4.648 1 89 166 SER B CA 1
ATOM 2882 C C . SER B 1 166 ? -6.949 -17.016 5.473 1 89 166 SER B C 1
ATOM 2884 O O . SER B 1 166 ? -7.367 -18.125 5.848 1 89 166 SER B O 1
ATOM 2886 N N . ILE B 1 167 ? -7.594 -15.914 5.703 1 89.5 167 ILE B N 1
ATOM 2887 C CA . ILE B 1 167 ? -8.75 -15.891 6.594 1 89.5 167 ILE B CA 1
ATOM 2888 C C . ILE B 1 167 ? -10.031 -15.945 5.77 1 89.5 167 ILE B C 1
ATOM 2890 O O . ILE B 1 167 ? -11 -16.609 6.152 1 89.5 167 ILE B O 1
ATOM 2894 N N . GLU B 1 168 ? -10.016 -15.336 4.633 1 91.62 168 GLU B N 1
ATOM 2895 C CA . GLU B 1 168 ? -11.281 -15.062 3.969 1 91.62 168 GLU B CA 1
ATOM 2896 C C . GLU B 1 168 ? -11.547 -16.062 2.846 1 91.62 168 GLU B C 1
ATOM 2898 O O . GLU B 1 168 ? -12.695 -16.25 2.441 1 91.62 168 GLU B O 1
ATOM 2903 N N . LEU B 1 169 ? -10.578 -16.562 2.264 1 93.19 169 LEU B N 1
ATOM 2904 C CA . LEU B 1 169 ? -10.789 -17.484 1.147 1 93.19 169 LEU B CA 1
ATOM 2905 C C . LEU B 1 169 ? -10.773 -18.922 1.621 1 93.19 169 LEU B C 1
ATOM 2907 O O . LEU B 1 169 ? -9.867 -19.344 2.355 1 93.19 169 LEU B O 1
ATOM 2911 N N . GLU B 1 170 ? -11.695 -19.594 1.129 1 93.31 170 GLU B N 1
ATOM 2912 C CA . GLU B 1 170 ? -11.789 -21.016 1.47 1 93.31 170 GLU B CA 1
ATOM 2913 C C . GLU B 1 170 ? -11.031 -21.875 0.469 1 93.31 170 GLU B C 1
ATOM 2915 O O . GLU B 1 170 ? -10.898 -21.516 -0.702 1 93.31 170 GLU B O 1
ATOM 2920 N N . GLY B 1 171 ? -10.539 -22.984 0.939 1 93.44 171 GLY B N 1
ATOM 2921 C CA . GLY B 1 171 ? -9.953 -23.984 0.063 1 93.44 171 GLY B CA 1
ATOM 2922 C C . GLY B 1 171 ? -8.508 -23.688 -0.309 1 93.44 171 GLY B C 1
ATOM 2923 O O . GLY B 1 171 ? -7.906 -24.406 -1.112 1 93.44 171 GLY B O 1
ATOM 2924 N N . VAL B 1 172 ? -7.996 -22.531 0.258 1 91.69 172 VAL B N 1
ATOM 2925 C CA . VAL B 1 172 ? -6.602 -22.203 -0.002 1 91.69 172 VAL B CA 1
ATOM 2926 C C . VAL B 1 172 ? -5.91 -21.797 1.302 1 91.69 172 VAL B C 1
ATOM 2928 O O . VAL B 1 172 ? -6.566 -21.344 2.242 1 91.69 172 VAL B O 1
ATOM 2931 N N . TYR B 1 173 ? -4.605 -22.109 1.336 1 86.94 173 TYR B N 1
ATOM 2932 C CA . TYR B 1 173 ? -3.73 -21.578 2.375 1 86.94 173 TYR B CA 1
ATOM 2933 C C . TYR B 1 173 ? -2.807 -20.5 1.818 1 86.94 173 TYR B C 1
ATOM 2935 O O . TYR B 1 173 ? -2.373 -20.594 0.667 1 86.94 173 TYR B O 1
ATOM 2943 N N . CYS B 1 174 ? -2.611 -19.516 2.627 1 89.56 174 CYS B N 1
ATOM 2944 C CA . CYS B 1 174 ? -1.754 -18.422 2.156 1 89.56 174 CYS B CA 1
ATOM 2945 C C . CYS B 1 174 ? -0.76 -18.016 3.232 1 89.56 174 CYS B C 1
ATOM 2947 O O . CYS B 1 174 ? -1.136 -17.828 4.391 1 89.56 174 CYS B O 1
ATOM 2949 N N . PHE B 1 175 ? 0.528 -17.953 2.84 1 82.88 175 PHE B N 1
ATOM 2950 C CA . PHE B 1 175 ? 1.544 -17.516 3.791 1 82.88 175 PHE B CA 1
ATOM 2951 C C . PHE B 1 175 ? 2.611 -16.688 3.096 1 82.88 175 PHE B C 1
ATOM 2953 O O . PHE B 1 175 ? 2.738 -16.719 1.87 1 82.88 175 PHE B O 1
ATOM 2960 N N . CYS B 1 176 ? 3.275 -15.836 3.912 1 81.75 176 CYS B N 1
ATOM 2961 C CA . CYS B 1 176 ? 4.414 -15.062 3.424 1 81.75 176 CYS B CA 1
ATOM 2962 C C . CYS B 1 176 ? 5.723 -15.805 3.67 1 81.75 176 CYS B C 1
ATOM 2964 O O . CYS B 1 176 ? 5.898 -16.422 4.719 1 81.75 176 CYS B O 1
ATOM 2966 N N . ILE B 1 177 ? 6.543 -15.789 2.689 1 67.88 177 ILE B N 1
ATOM 2967 C CA . ILE B 1 177 ? 7.859 -16.406 2.826 1 67.88 177 ILE B CA 1
ATOM 2968 C C . ILE B 1 177 ? 8.938 -15.328 2.768 1 67.88 177 ILE B C 1
ATOM 2970 O O . ILE B 1 177 ? 8.914 -14.461 1.892 1 67.88 177 ILE B O 1
ATOM 2974 N N . HIS B 1 178 ? 9.734 -15.273 3.816 1 62 178 HIS B N 1
ATOM 2975 C CA . HIS B 1 178 ? 10.914 -14.422 3.744 1 62 178 HIS B CA 1
ATOM 2976 C C . HIS B 1 178 ? 12.031 -15.094 2.947 1 62 178 HIS B C 1
ATOM 2978 O O . HIS B 1 178 ? 12.266 -16.297 3.092 1 62 178 HIS B O 1
ATOM 2984 N N . PRO B 1 179 ? 12.445 -14.375 1.951 1 52.03 179 PRO B N 1
ATOM 2985 C CA . PRO B 1 179 ? 13.406 -14.984 1.027 1 52.03 179 PRO B CA 1
ATOM 2986 C C . PRO B 1 179 ? 14.461 -15.828 1.741 1 52.03 179 PRO B C 1
ATOM 2988 O O . PRO B 1 179 ? 14.938 -16.828 1.185 1 52.03 179 PRO B O 1
ATOM 2991 N N . GLY B 1 180 ? 14.938 -15.383 2.887 1 47.88 180 GLY B N 1
ATOM 2992 C CA . GLY B 1 180 ? 15.945 -16.219 3.502 1 47.88 180 GLY B CA 1
ATOM 2993 C C . GLY B 1 180 ? 15.477 -17.641 3.736 1 47.88 180 GLY B C 1
ATOM 2994 O O . GLY B 1 180 ? 16.297 -18.547 3.984 1 47.88 180 GLY B O 1
ATOM 2995 N N . TRP B 1 181 ? 14.273 -17.75 3.766 1 43.91 181 TRP B N 1
ATOM 2996 C CA . TRP B 1 181 ? 13.789 -19.062 4.152 1 43.91 181 TRP B CA 1
ATOM 2997 C C . TRP B 1 181 ? 13.352 -19.875 2.932 1 43.91 181 TRP B C 1
ATOM 2999 O O . TRP B 1 181 ? 12.367 -20.609 2.984 1 43.91 181 TRP B O 1
ATOM 3009 N N . TYR B 1 182 ? 13.898 -19.625 1.843 1 50.06 182 TYR B N 1
ATOM 3010 C CA . TYR B 1 182 ? 13.531 -20.422 0.673 1 50.06 182 TYR B CA 1
ATOM 3011 C C . TYR B 1 182 ? 13.445 -21.906 1.022 1 50.06 182 TYR B C 1
ATOM 3013 O O . TYR B 1 182 ? 12.508 -22.594 0.613 1 50.06 182 TYR B O 1
ATOM 3021 N N . TYR B 1 183 ? 14.422 -22.219 1.837 1 48.56 183 TYR B N 1
ATOM 3022 C CA . TYR B 1 183 ? 14.539 -23.656 2.111 1 48.56 183 TYR B CA 1
ATOM 3023 C C . TYR B 1 183 ? 13.359 -24.156 2.93 1 48.56 183 TYR B C 1
ATOM 3025 O O . TYR B 1 183 ? 12.867 -25.266 2.711 1 48.56 183 TYR B O 1
ATOM 3033 N N . SER B 1 184 ? 13 -23.312 3.693 1 45.84 184 SER B N 1
ATOM 3034 C CA . SER B 1 184 ? 11.93 -23.781 4.57 1 45.84 184 SER B CA 1
ATOM 3035 C C . SER B 1 184 ? 10.602 -23.875 3.826 1 45.84 184 SER B C 1
ATOM 3037 O O . SER B 1 184 ? 9.812 -24.797 4.074 1 45.84 184 SER B O 1
ATOM 3039 N N . VAL B 1 185 ? 10.43 -23.062 3.035 1 50.97 185 VAL B N 1
ATOM 3040 C CA . VAL B 1 185 ? 9.188 -23.078 2.277 1 50.97 185 VAL B CA 1
ATOM 3041 C C . VAL B 1 185 ? 9.117 -24.344 1.425 1 50.97 185 VAL B C 1
ATOM 3043 O O . VAL B 1 185 ? 8.078 -25 1.357 1 50.97 185 VAL B O 1
ATOM 3046 N N . ILE B 1 186 ? 10.281 -24.547 0.845 1 50.28 186 ILE B N 1
ATOM 3047 C CA . ILE B 1 186 ? 10.359 -25.703 -0.026 1 50.28 186 ILE B CA 1
ATOM 3048 C C . ILE B 1 186 ? 10.062 -26.969 0.776 1 50.28 186 ILE B C 1
ATOM 3050 O O . ILE B 1 186 ? 9.328 -27.859 0.317 1 50.28 186 ILE B O 1
ATOM 3054 N N . LEU B 1 187 ? 10.641 -26.875 1.911 1 47.12 187 LEU B N 1
ATOM 3055 C CA . LEU B 1 187 ? 10.492 -28.094 2.695 1 47.12 187 LEU B CA 1
ATOM 3056 C C . LEU B 1 187 ? 9.023 -28.328 3.061 1 47.12 187 LEU B C 1
ATOM 3058 O O . LEU B 1 187 ? 8.555 -29.469 3.061 1 47.12 187 LEU B O 1
ATOM 3062 N N . ILE B 1 188 ? 8.453 -27.281 3.273 1 46.31 188 ILE B N 1
ATOM 3063 C CA . ILE B 1 188 ? 7.07 -27.422 3.707 1 46.31 188 ILE B CA 1
ATOM 3064 C C . ILE B 1 188 ? 6.195 -27.828 2.521 1 46.31 188 ILE B C 1
ATOM 3066 O O . ILE B 1 188 ? 5.324 -28.688 2.65 1 46.31 188 ILE B O 1
ATOM 3070 N N . LEU B 1 189 ? 6.418 -27.188 1.494 1 50.97 189 LEU B N 1
ATOM 3071 C CA . LEU B 1 189 ? 5.594 -27.438 0.319 1 50.97 189 LEU B CA 1
ATOM 3072 C C . LEU B 1 189 ? 5.836 -28.844 -0.224 1 50.97 189 LEU B C 1
ATOM 3074 O O . LEU B 1 189 ? 4.926 -29.469 -0.771 1 50.97 189 LEU B O 1
ATOM 3078 N N . PHE B 1 190 ? 7.105 -29.25 -0.116 1 49.41 190 PHE B N 1
ATOM 3079 C CA . PHE B 1 190 ? 7.438 -30.547 -0.69 1 49.41 190 PHE B CA 1
ATOM 3080 C C . PHE B 1 190 ? 7.027 -31.672 0.248 1 49.41 190 PHE B C 1
ATOM 3082 O O . PHE B 1 190 ? 6.766 -32.781 -0.197 1 49.41 190 PHE B O 1
ATOM 3089 N N . ASN B 1 191 ? 7.121 -31.266 1.503 1 46.53 191 ASN B N 1
ATOM 3090 C CA . ASN B 1 191 ? 6.867 -32.438 2.359 1 46.53 191 ASN B CA 1
ATOM 3091 C C . ASN B 1 191 ? 5.371 -32.656 2.541 1 46.53 191 ASN B C 1
ATOM 3093 O O . ASN B 1 191 ? 4.973 -33.594 3.256 1 46.53 191 ASN B O 1
ATOM 3097 N N . SER B 1 192 ? 4.582 -31.734 2.025 1 40.84 192 SER B N 1
ATOM 3098 C CA . SER B 1 192 ? 3.189 -32.156 2.15 1 40.84 192 SER B CA 1
ATOM 3099 C C . SER B 1 192 ? 2.727 -32.906 0.91 1 40.84 192 SER B C 1
ATOM 3101 O O . SER B 1 192 ? 3.203 -32.656 -0.197 1 40.84 192 SER B O 1
#

Nearest PDB structures (foldseek):
  5tt1-assembly2_B  TM=8.063E-01  e=5.314E-12  Burkholderia multivorans ATCC 17616
  5uzx-assembly1_A  TM=8.256E-01  e=1.953E-11  Burkholderia multivorans ATCC 17616
  9av5-assembly1_A  TM=7.549E-01  e=2.289E-08  Homo sapiens
  3tzq-assembly1_C  TM=7.787E-01  e=8.413E-08  Mycobacterium marinum M
  3tzq-assembly1_A  TM=7.414E-01  e=5.402E-07  Mycobacterium marinum M

Radius of gyration: 23.42 Å; Cα contacts (8 Å, |Δi|>4): 688; chains: 2; bounding box: 48×71×52 Å

Solvent-accessible surface area (backbone atoms only — not comparable to full-atom values): 20106 Å² total; per-residue (Å²): 65,32,36,43,31,68,85,33,64,68,55,53,53,58,48,58,71,40,83,89,43,38,40,37,36,29,26,73,50,59,90,75,34,59,71,58,50,53,48,32,71,75,33,61,90,36,40,42,81,43,64,34,42,62,76,38,64,66,37,50,51,53,52,44,66,74,33,41,88,78,47,59,25,42,30,39,32,36,43,50,65,60,69,54,90,52,86,78,35,23,74,84,65,60,45,68,68,52,32,51,51,27,28,37,37,36,30,47,15,50,47,52,52,51,29,56,35,55,77,53,60,21,50,33,84,67,11,37,35,37,38,40,41,73,45,79,52,78,65,67,61,83,95,66,81,83,56,32,49,33,38,55,21,18,46,35,16,28,51,43,47,32,50,48,45,41,70,70,42,80,57,42,41,43,43,76,38,44,55,85,39,54,63,55,52,47,49,54,62,64,70,96,66,30,37,42,31,64,85,34,64,67,56,52,52,58,48,56,71,40,85,88,44,40,41,38,34,29,24,72,51,59,90,75,33,58,72,59,50,53,49,29,72,75,33,60,91,35,40,44,82,43,63,34,42,63,78,38,62,66,39,51,51,53,53,44,67,74,33,44,88,79,47,60,24,42,31,39,31,36,42,48,63,62,68,52,88,54,88,78,33,24,73,83,65,58,46,69,68,55,32,50,54,27,28,35,37,38,29,45,14,48,46,51,52,52,28,55,37,55,78,52,60,20,50,31,83,68,13,37,37,36,39,40,40,73,44,80,51,78,65,68,62,80,96,63,79,89,52,33,50,34,39,55,21,19,46,36,17,28,53,42,47,31,52,47,45,40,71,70,42,79,55,42,41,43,43,76,37,44,55,85,40,52,64,54,51,47,49,53,63,65,70,97

Foldseek 3Di:
DEEADAPPLVVVVVQVVDVVAAYEYEYQDPVPPVSLVVVCVVVVPRYHYYYDDLLDLVSLLVVCVVPLVPAAAQEYEQEQQDDQPDQPADPVDDDPVSLVVRLSRQAVSLVSNCVSCVVSNRHAQAHEYEREQAPCPVPPDDDDCSCHVSNVVSSVNNQVVQVCCCPPDHRYHGDYDHVVVPVVVCCVVVVD/DEEADAPPLVVVVVQVVDVVAAYEYEYQDPVPPVSLVVVCVVVVPRYHYYYDDLLDLVSLLVVCVVPLPPAAAQEYEQELQDDQPDQPAAPVDDDPVSLVVRLSRQAVSLVSNCVSCVVSNRHAQAHEYEREQAPPVVPPDDPDCSHHVSNVVSSVNNQVVQVCCCPPDHRYHGDYDHVVVPVVVCCVVVVD